Protein 7ZY4 (pdb70)

Organism: Homo sapiens (NCBI:txid9606)

Nearest PDB structures (foldseek):
  7zy4-assembly1_A  TM=1.001E+00  e=1.221E-36  Homo sapiens
  2ond-assembly1_B  TM=9.926E-01  e=6.906E-36  Mus musculus
  2ooe-assembly1_A-2  TM=9.969E-01  e=2.990E-34  Mus musculus
  6uro-assembly1_F  TM=9.882E-01  e=8.095E-34  Homo sapiens
  8tau-assembly1_Y  TM=4.140E-01  e=3.080E-02  Homo sapiens

Solvent-accessible surface area: 30596 Å² total; per-residue (Å²): 164,75,65,122,83,20,94,99,50,50,153,97,7,106,134,23,64,73,38,59,116,187,34,154,68,47,17,55,18,3,132,87,0,26,127,1,4,57,68,0,8,148,81,5,2,88,20,8,13,3,13,17,24,0,0,46,20,5,58,98,1,12,129,92,13,40,119,171,51,49,100,128,45,8,139,87,9,20,57,77,0,9,77,8,3,48,85,0,3,45,74,120,15,116,104,7,24,0,0,10,0,4,11,1,4,10,0,13,56,48,136,78,48,145,81,0,51,58,2,2,52,87,0,15,77,36,150,100,24,56,0,0,4,0,8,2,4,5,1,34,0,0,40,36,29,76,28,61,141,23,2,51,92,13,2,47,77,0,29,114,26,135,74,12,102,12,1,0,10,2,13,5,0,40,25,9,24,38,35,40,91,48,102,70,11,0,86,44,0,0,27,16,0,25,165,124,30,13,59,54,31,93,0,0,24,19,2,2,48,14,18,32,54,24,20,83,39,111,73,2,76,82,2,1,56,88,9,30,91,70,67,76,17,29,94,127,107,6,25,104,0,16,49,86,2,25,54,24,2,19,63,36,15,68,10,56,29,3,43,141,7,30,131,83,19,46,87,44,15,118,153,124,34,109,40,67,68,2,7,33,6,0,72,37,6,66,46,76,85,11,69,5,15,62,67,77,42,23,155,71,11,15,32,149,159,151,156,70,64,120,63,23,65,122,51,43,112,78,6,83,129,4,76,67,24,44,106,201,31,167,64,41,19,70,19,2,135,94,0,24,128,0,5,56,60,0,12,134,73,2,4,95,19,6,13,0,6,18,27,0,0,48,20,4,26,95,1,11,108,96,11,37,144,177,52,46,106,129,42,4,130,84,9,20,44,63,0,7,83,8,3,49,90,0,3,49,58,104,20,115,120,7,21,0,0,3,0,4,3,0,5,10,2,13,57,54,138,96,47,140,90,0,39,54,0,0,51,87,0,16,80,38,150,104,22,60,0,0,5,0,10,2,5,0,2,38,0,0,47,50,28,73,25,67,160,16,2,53,111,7,3,80,99,0,33,114,26,141,73,15,102,13,4,0,10,2,9,5,0,36,25,10,18,41,40,35,94,46,108,70,10,0,97,65,0,0,20,36,0,23,164,124,24,8,65,55,28,91,0,0,16,13,2,2,50,14,21,32,49,27,18,90,34,109,76,2,79,88,4,2,58,95,5,32,99,75,51,63,7,33,86,126,107,3,22,101,0,16,49,90,3,21,54,26,3,15,66,23,9,69,10,54,18,4,42,126,8,26,127,93,16,50,100,45,15,129,142,122,38,138,36,73,68,3,9,30,4,0,69,30,1,66,49,72,88,11,66,4,15,59,86,86,46,19,178,74,10,13,32,155,144,77,112,139,66,30,130,127,0,69,182,66,47,126,172,3,49,86

Radius of gyration: 30.19 Å; Cα contacts (8 Å, |Δi|>4): 642; chains: 4; bounding box: 100×60×63 Å

InterPro domains:
  IPR003107 HAT (Half-A-TPR) repeat [SM00386] (45-77)
  IPR003107 HAT (Half-A-TPR) repeat [SM00386] (79-110)
  IPR003107 HAT (Half-A-TPR) repeat [SM00386] (117-152)
  IPR003107 HAT (Half-A-TPR) repeat [SM00386] (163-196)
  IPR003107 HAT (Half-A-TPR) repeat [SM00386] (229-261)
  IPR003107 HAT (Half-A-TPR) repeat [SM00386] (271-303)
  IPR003107 HAT (Half-A-TPR) repeat [SM00386] (319-352)
  IPR003107 HAT (Half-A-TPR) repeat [SM00386] (354-387)
  IPR003107 HAT (Half-A-TPR) repeat [SM00386] (424-456)
  IPR003107 HAT (Half-A-TPR) repeat [SM00386] (458-494)
  IPR008847 Suppressor of forked [PF05843] (17-541)
  IPR011990 Tetratricopeptide-like helical domain superfamily [SSF48452] (21-549)
  IPR045243 mRNA 3'-end-processing protein Rna14-like [PTHR19980] (8-717)

GO terms:
  GO:0005634 nucleus (C, TAS)
  GO:0005654 nucleoplasm (C, TAS)
  GO:0005654 nucleoplasm (C, IDA)
  GO:0031440 regulation of mRNA 3'-end processing (P, IDA)
  GO:0005848 mRNA cleavage stimulating factor complex (C, IDA)
  GO:0180010 co-transcriptional mRNA 3'-end processing, cleavage and polyadenylation pathway (P, IDA)
  GO:0003723 RNA binding (F, HDA)
  GO:0005515 protein binding (F, IPI)

Foldseek 3Di:
DVVVLVVVLVVVLVVLLVVPVPDPDLVVSLVSSVVSLVVSCVPVLLPVVSLVVNLVVLQVSLVVCVVVPVNPVSVVSLVVSLVSLVVSCVPNNVQPPVSLLVSLVSVVVVVNVVVNVVSLVSNVPPPPHQCQVSLLSLLVSCPVPPHDVSSVVSLVVQVVDPSHDLVSLLSNLVCCCPPVVDNVVSVVSLVVSCVVPLQPLVSLVSVLVVVVVVVDLVVSVVSLCCSQPPTNHPLVNCVVSLLVVLVSCLVPNDPVVNVVSVVVNCVSVVPVCVQLVVLVVQSNDDDDPDTPDDPVVNVVSVHDD/DVVVVVVVVLVVVLVVLLVPPVPDPPLVVSLVSSVVSLVVVCVPVLLDVVSLLVNLVVLQVSLVVCVVVVNNVSSVVSLVVSLVSLVVSCVPNNVQDPVSLLVSLVSVVVVVNVVVNVVSLVSNVVPPPHQCAVSLLSLLVSCCVRPHDVSSVVSLVVQVPPPSYDLVSLLSNLVCCCPPVVDNVVSVVSLVVSCVVPLQPQVSLVSVLVVVVVVPDLVVSVVSLCCSCPVCSHPLVNCLVSLLVVLVSCLVPNDPVVSVVSVVVNCVSVVPVCVQLSVLVVQSNDDDDPDTPDDPVVNVVSVHDD/DVVVVVVVD/DVVVVVPD

Sequence (628 aa):
QEAQQVDMWKKYIQWEKSNPLRTEDQTLITKRVMFAYEQCLLVLGHHPDIWYEAAQYLEQSSKLLAEKGDMNNAKLFSDEAANIYERAISTLLKKNMLLYFAYADYEESRMKYEKVHSIYNRLLAIEDIDPTLVYIQYMKFARRAEGIKSGRMIFKKAREDTRTRHHVYVTAALMEYYCSKDKSVAFKIFELGLKKYGDIPEYVLAYIDYLSHLNEDNNTRVLFERVLTSGSLPPEKSGEIWARFLAFESNIGDLASILKVEKRRFTAFKEEYEGKETALLVDRYKFMDLYPCSASELKALGYKDPQEAQQVDMWKKYIQWEKSNPLRTEDQTLITKRVMFAYEQCLLVLGHHPDIWYEAAQYLEQSSKLLAEKGDMNNAKLFSDEAANIYERAISTLLKKNMLLYFAYADYEESRMKYEKVHSIYNRLLAIEDIDPTLVYIQYMKFARRAEGIKSGRMIFKKAREDTRTRHHVYVTAALMEYYCSKDKSVAFKIFELGLKKYGDIPEYVLAYIDYLSHLNEDNNTRVLFERVLTSGSLPPEKSGEIWARFLAFESNIGDLASILKVEKRRFTAFKEEYEGKETALLVDRYKFMDLYPCSASELKALGYKDGDEEEEWLYEEEEWLYG

Secondary structure (DSSP, 8-state):
-HHHHHHHHHHHHHHHHT-TT--S-HHHHHHHHHHHHHHHHHHHTT-HHHHHHHHHHHHHHHHHHHHTT-HHHHHHHHHHHHHHHHHHHHTT-TT-HHHHHHHHHHHHHTT-HHHHHHHHHHHHT-SSS--HHHHHHHHHHHHHHH-HHHHHHHHHHHHT-TT--THHHHHHHHHHHHTS--HHHHHHHHHHHHHHHTT-HHHHHHHHHHHHHHT-HHHHHHHHHHHHHSSS--GGG-HHHHHHHHHHHHHHS-HHHHHHHHHHHHHHTTTTTTT-HHHHHHHHH-BTTB-SS-HHHHHHHT---/-HHHHHHHHHHHHHHHHHT-TT--S-HHHHHHHHHHHHHHHHHHHTT-HHHHHHHHHHHHHHHHHHHHTT-HHHHHHHHHHHHHHHHHHHHTT-TT-HHHHHHHHHHHHHTT-HHHHHHHHHHHHHSSSS--HHHHHHHHHHHHHHH-HHHHHHHHHHHHH-TT--THHHHHHHHHHHHHS--HHHHHHHHHHHHHHHTT-HHHHHHHHHHHHHHT-HHHHHHHHHHHHHHSSS-GGG-HHHHHHHHHHHHHHS-HHHHHHHHHHHHHHTTTTTTT-HHHHHHHHH-BTTB-SS-HHHHHHHT---/-HHHHHHH-/-HHHHHH-

B-factor: mean 77.59, std 20.93, range [42.76, 201.59]

Structure (mmCIF, N/CA/C/O backbone):
data_7ZY4
#
_entry.id   7ZY4
#
_cell.length_a   157.612
_cell.length_b   157.612
_cell.length_c   161.005
_cell.angle_alpha   90.000
_cell.angle_beta   90.000
_cell.angle_gamma   120.000
#
_symmetry.space_group_name_H-M   'P 61 2 2'
#
loop_
_entity.id
_entity.type
_entity.pdbx_description
1 polymer 'Cleavage stimulation factor subunit 3'
2 polymer hFip1
3 non-polymer GLYCEROL
4 water water
#
loop_
_atom_site.group_PDB
_atom_site.id
_atom_site.type_symbol
_atom_site.label_atom_id
_atom_site.label_alt_id
_atom_site.label_comp_id
_atom_site.label_asym_id
_atom_site.label_entity_id
_atom_site.label_seq_id
_atom_site.pdbx_PDB_ins_code
_atom_site.Cartn_x
_atom_site.Cartn_y
_atom_site.Cartn_z
_atom_site.occupancy
_atom_site.B_iso_or_equiv
_atom_site.auth_seq_id
_atom_site.auth_comp_id
_atom_site.auth_asym_id
_atom_site.auth_atom_id
_atom_site.pdbx_PDB_model_num
ATOM 1 N N . GLN A 1 7 ? 22.58006 78.79038 2.97838 1.000 116.27209 244 GLN A N 1
ATOM 2 C CA . GLN A 1 7 ? 22.21210 78.25428 4.29109 1.000 116.74950 244 GLN A CA 1
ATOM 3 C C . GLN A 1 7 ? 23.04306 77.01901 4.71938 1.000 106.58845 244 GLN A C 1
ATOM 4 O O . GLN A 1 7 ? 24.16666 76.81785 4.26262 1.000 101.95000 244 GLN A O 1
ATOM 18 N N . GLU A 1 8 ? 22.49495 76.21415 5.63377 1.000 106.99823 245 GLU A N 1
ATOM 19 C CA . GLU A 1 8 ? 23.22153 75.03999 6.11663 1.000 108.95521 245 GLU A CA 1
ATOM 20 C C . GLU A 1 8 ? 23.39502 73.97294 5.03204 1.000 104.54274 245 GLU A C 1
ATOM 21 O O . GLU A 1 8 ? 24.42003 73.28090 4.98680 1.000 99.45335 245 GLU A O 1
ATOM 33 N N . ALA A 1 9 ? 22.40666 73.80562 4.15576 1.000 108.72235 246 ALA A N 1
ATOM 34 C CA . ALA A 1 9 ? 22.54802 72.81298 3.09374 1.000 107.60147 246 ALA A CA 1
ATOM 35 C C . ALA A 1 9 ? 23.67310 73.19285 2.13336 1.000 100.23312 246 ALA A C 1
ATOM 36 O O . ALA A 1 9 ? 24.40218 72.32292 1.63885 1.000 97.98143 246 ALA A O 1
ATOM 43 N N . GLN A 1 10 ? 23.84101 74.48791 1.86637 1.000 100.78423 247 GLN A N 1
ATOM 44 C CA . GLN A 1 10 ? 24.94743 74.92700 1.02092 1.000 97.33973 247 GLN A CA 1
ATOM 45 C C . GLN A 1 10 ? 26.30025 74.62293 1.66314 1.000 98.79756 247 GLN A C 1
ATOM 46 O O . GLN A 1 10 ? 27.24039 74.17618 0.98562 1.000 92.06734 247 GLN A O 1
ATOM 60 N N . GLN A 1 11 ? 26.41372 74.85321 2.97466 1.000 101.16243 248 GLN A N 1
ATOM 61 C CA . GLN A 1 11 ? 27.65664 74.56851 3.68249 1.000 92.50489 248 GLN A CA 1
ATOM 62 C C . GLN A 1 11 ? 27.97442 73.07741 3.65702 1.000 94.17315 248 GLN A C 1
ATOM 63 O O . GLN A 1 11 ? 29.12418 72.67610 3.41011 1.000 84.50691 248 GLN A O 1
ATOM 77 N N . VAL A 1 12 ? 26.95260 72.23988 3.85780 1.000 90.21808 249 VAL A N 1
ATOM 78 C CA . VAL A 1 12 ? 27.16110 70.80132 3.78973 1.000 87.65655 249 VAL A CA 1
ATOM 79 C C . VAL A 1 12 ? 27.64966 70.39785 2.40917 1.000 87.87143 249 VAL A C 1
ATOM 80 O O . VAL A 1 12 ? 28.58112 69.59824 2.27351 1.000 84.44165 249 VAL A O 1
ATOM 93 N N . ASP A 1 13 ? 27.05444 70.95770 1.36113 1.000 93.32749 250 ASP A N 1
ATOM 94 C CA . ASP A 1 13 ? 27.46293 70.55905 0.01560 1.000 96.08449 250 ASP A CA 1
ATOM 95 C C . ASP A 1 13 ? 28.89676 71.00194 -0.27990 1.000 89.20317 250 ASP A C 1
ATOM 96 O O . ASP A 1 13 ? 29.67918 70.24236 -0.87301 1.000 84.29280 250 ASP A O 1
ATOM 105 N N . MET A 1 14 ? 29.25743 72.21933 0.14524 1.000 81.69689 251 MET A N 1
ATOM 106 C CA . MET A 1 14 ? 30.62095 72.71496 -0.01612 1.000 81.93029 251 MET A C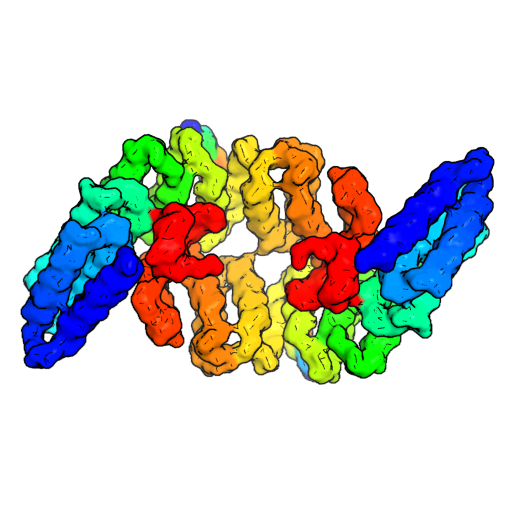A 1
ATOM 107 C C . MET A 1 14 ? 31.62883 71.80116 0.64981 1.000 84.27598 251 MET A C 1
ATOM 108 O O . MET A 1 14 ? 32.69633 71.48788 0.09571 1.000 82.91022 251 MET A O 1
ATOM 122 N N . TRP A 1 15 ? 31.32551 71.42342 1.87915 1.000 82.69424 252 TRP A N 1
ATOM 123 C CA . TRP A 1 15 ? 32.22126 70.56606 2.61941 1.000 76.22174 252 TRP A CA 1
ATOM 124 C C . TRP A 1 15 ? 32.32250 69.19507 1.97065 1.000 69.03286 252 TRP A C 1
ATOM 125 O O . TRP A 1 15 ? 33.41191 68.63104 1.85179 1.000 68.41810 252 TRP A O 1
ATOM 146 N N . LYS A 1 16 ? 31.21434 68.63621 1.53083 1.000 71.69149 253 LYS A N 1
ATOM 147 C CA . LYS A 1 16 ? 31.32420 67.30574 0.94771 1.000 74.53418 253 LYS A CA 1
ATOM 148 C C . LYS A 1 16 ? 32.13169 67.35345 -0.35022 1.000 79.77666 253 LYS A C 1
ATOM 149 O O . LYS A 1 16 ? 32.82115 66.38629 -0.69663 1.000 78.07113 253 LYS A O 1
ATOM 168 N N . LYS A 1 17 ? 31.98180 68.42902 -1.13346 1.000 76.88707 254 LYS A N 1
ATOM 169 C CA . LYS A 1 17 ? 32.77325 68.58209 -2.35330 1.000 70.36227 254 LYS A CA 1
ATOM 170 C C . LYS A 1 17 ? 34.25608 68.77338 -2.04400 1.000 76.75279 254 LYS A C 1
ATOM 171 O O . LYS A 1 17 ? 35.12270 68.25018 -2.75945 1.000 75.54355 254 LYS A O 1
ATOM 190 N N . TYR A 1 18 ? 34.58402 69.53205 -0.99719 1.000 70.45668 255 TYR A N 1
ATOM 191 C CA . TYR A 1 18 ? 35.99043 69.60368 -0.62986 1.000 68.32007 255 TYR A CA 1
ATOM 192 C C . TYR A 1 18 ? 36.51063 68.20220 -0.27063 1.000 74.22523 255 TYR A C 1
ATOM 193 O O . TYR A 1 18 ? 37.60414 67.79228 -0.71167 1.000 71.36735 255 TYR A O 1
ATOM 211 N N . ILE A 1 19 ? 35.70945 67.42723 0.48409 1.000 71.08407 256 ILE A N 1
ATOM 212 C CA . ILE A 1 19 ? 36.16747 66.11013 0.92976 1.000 69.87915 256 ILE A CA 1
ATOM 213 C C . ILE A 1 19 ? 36.32787 65.16063 -0.25196 1.000 75.68680 256 ILE A C 1
ATOM 214 O O . ILE A 1 19 ? 37.30279 64.38933 -0.32761 1.000 78.18154 256 ILE A O 1
ATOM 230 N N . GLN A 1 20 ? 35.39880 65.22846 -1.20769 1.000 70.21343 257 GLN A N 1
ATOM 231 C CA . GLN A 1 20 ? 35.50032 64.41517 -2.40806 1.000 77.26670 257 GLN A CA 1
ATOM 232 C C . GLN A 1 20 ? 36.74906 64.75991 -3.21200 1.000 79.46259 257 GLN A C 1
ATOM 233 O O . GLN A 1 20 ? 37.49921 63.86385 -3.63133 1.000 77.26232 257 GLN A O 1
ATOM 247 N N . TRP A 1 21 ? 37.02605 66.05588 -3.37911 1.000 71.16963 258 TRP A N 1
ATOM 248 C CA . TRP A 1 21 ? 38.25487 66.47271 -4.04785 1.000 75.36295 258 TRP A CA 1
ATOM 249 C C . TRP A 1 21 ? 39.47217 65.82835 -3.38112 1.000 82.15493 258 TRP A C 1
ATOM 250 O O . TRP A 1 21 ? 40.30029 65.19408 -4.04764 1.000 80.16877 258 TRP A O 1
ATOM 271 N N . GLU A 1 22 ? 39.56981 65.92358 -2.04925 1.000 77.72806 259 GLU A N 1
ATOM 272 C CA . GLU A 1 22 ? 40.73838 65.33654 -1.39295 1.000 79.97250 259 GLU A CA 1
ATOM 273 C C . GLU A 1 22 ? 40.80953 63.83719 -1.66106 1.000 82.13862 259 GLU A C 1
ATOM 274 O O . GLU A 1 22 ? 41.89638 63.28134 -1.87870 1.000 75.08918 259 GLU A O 1
ATOM 286 N N . LYS A 1 23 ? 39.65055 63.16896 -1.66406 1.000 75.06298 260 LYS A N 1
ATOM 287 C CA . LYS A 1 23 ? 39.61827 61.73366 -1.91929 1.000 75.40711 260 LYS A CA 1
ATOM 288 C C . LYS A 1 23 ? 40.07339 61.40591 -3.33868 1.000 85.93498 260 LYS A C 1
ATOM 289 O O . LYS A 1 23 ? 40.59384 60.31266 -3.58103 1.000 77.95168 260 LYS A O 1
ATOM 308 N N . SER A 1 24 ? 39.96921 62.35303 -4.26166 1.000 83.95731 261 SER A N 1
ATOM 309 C CA . SER A 1 24 ? 40.43847 62.09402 -5.61060 1.000 85.33658 261 SER A CA 1
ATOM 310 C C . SER A 1 24 ? 41.96113 62.09721 -5.74864 1.000 93.08041 261 SER A C 1
ATOM 311 O O . SER A 1 24 ? 42.45346 61.98929 -6.87432 1.000 96.83946 261 SER A O 1
ATOM 319 N N . ASN A 1 25 ? 42.71939 62.24865 -4.66902 1.000 92.05381 262 ASN A N 1
ATOM 320 C CA . ASN A 1 25 ? 44.18066 62.23777 -4.73049 1.000 94.39912 262 ASN A CA 1
ATOM 321 C C . ASN A 1 25 ? 44.63452 63.21021 -5.81661 1.000 105.93875 262 ASN A C 1
ATOM 322 O O . ASN A 1 25 ? 45.20716 62.79236 -6.83978 1.000 103.34954 262 ASN A O 1
ATOM 333 N N . PRO A 1 26 ? 44.39285 64.50515 -5.64605 1.000 107.00302 263 PRO A N 1
ATOM 334 C CA . PRO A 1 26 ? 44.86713 65.46865 -6.65672 1.000 115.05663 263 PRO A CA 1
ATOM 335 C C . PRO A 1 26 ? 46.38288 65.48612 -6.84165 1.000 108.99318 263 PRO A C 1
ATOM 336 O O . PRO A 1 26 ? 46.86965 65.79125 -7.93549 1.000 114.65695 263 PRO A O 1
ATOM 347 N N . LEU A 1 27 ? 47.14271 65.15764 -5.81187 1.000 111.17627 264 LEU A N 1
ATOM 348 C CA . LEU A 1 27 ? 48.59781 65.15218 -5.87410 1.000 109.73003 264 LEU A CA 1
ATOM 349 C C . LEU A 1 27 ? 49.16062 63.85592 -6.45046 1.000 111.22105 264 LEU A C 1
ATOM 350 O O . LEU A 1 27 ? 50.37859 63.74486 -6.60070 1.000 114.19793 264 LEU A O 1
ATOM 366 N N . ARG A 1 28 ? 48.32271 62.84606 -6.68902 1.000 114.88917 265 ARG A N 1
ATOM 367 C CA . ARG A 1 28 ? 48.77622 61.55408 -7.20342 1.000 119.89465 265 ARG A CA 1
ATOM 368 C C . ARG A 1 28 ? 49.80326 60.89463 -6.27323 1.000 116.11019 265 ARG A C 1
ATOM 369 O O . ARG A 1 28 ? 50.77473 60.27557 -6.70396 1.000 121.65856 265 ARG A O 1
ATOM 390 N N . THR A 1 29 ? 49.55760 60.96851 -4.97246 1.000 115.96798 266 THR A N 1
ATOM 391 C CA . THR A 1 29 ? 50.43524 60.24641 -4.07025 1.000 116.32861 266 THR A CA 1
ATOM 392 C C . THR A 1 29 ? 50.14909 58.76236 -4.16785 1.000 112.91630 266 THR A C 1
ATOM 393 O O . THR A 1 29 ? 49.05122 58.32350 -4.49589 1.000 111.25679 266 THR A O 1
ATOM 404 N N . GLU A 1 30 ? 51.17288 57.98726 -3.92830 1.000 114.44689 267 GLU A N 1
ATOM 405 C CA . GLU A 1 30 ? 51.03280 56.55381 -4.03611 1.000 115.59197 267 GLU A CA 1
ATOM 406 C C . GLU A 1 30 ? 50.84748 55.92414 -2.67252 1.000 106.60083 267 GLU A C 1
ATOM 407 O O . GLU A 1 30 ? 50.59306 54.71764 -2.58141 1.000 103.67364 267 GLU A O 1
ATOM 419 N N . ASP A 1 31 ? 51.14686 56.69578 -1.63202 1.000 104.12324 268 ASP A N 1
ATOM 420 C CA . ASP A 1 31 ? 50.94792 56.32731 -0.23146 1.000 104.33133 268 ASP A CA 1
ATOM 421 C C . ASP A 1 31 ? 49.46697 56.49089 0.14428 1.000 96.72384 268 ASP A C 1
ATOM 422 O O . ASP A 1 31 ? 48.97585 57.61753 0.28036 1.000 91.77519 268 ASP A O 1
ATOM 431 N N . GLN A 1 32 ? 48.74032 55.37281 0.26215 1.000 95.17121 269 GLN A N 1
ATOM 432 C CA . GLN A 1 32 ? 47.34499 55.42528 0.69511 1.000 97.61664 269 GLN A CA 1
ATOM 433 C C . GLN A 1 32 ? 47.21837 55.99611 2.10787 1.000 92.14331 269 GLN A C 1
ATOM 434 O O . GLN A 1 32 ? 46.23562 56.67835 2.41251 1.000 87.18089 269 GLN A O 1
ATOM 448 N N . THR A 1 33 ? 48.19765 55.75237 2.98215 1.000 91.63917 270 THR A N 1
ATOM 449 C CA . THR A 1 33 ? 48.10439 56.32437 4.32161 1.000 91.38894 270 THR A CA 1
ATOM 450 C C . THR A 1 33 ? 48.09123 57.84662 4.25565 1.000 86.63582 270 THR A C 1
ATOM 451 O O . THR A 1 33 ? 47.38388 58.49816 5.02453 1.000 84.51027 270 THR A O 1
ATOM 462 N N . LEU A 1 34 ? 48.82982 58.43768 3.31888 1.000 89.10943 271 LEU A N 1
ATOM 463 C CA . LEU A 1 34 ? 48.84927 59.89762 3.23381 1.000 92.82190 271 LEU A CA 1
ATOM 464 C C . LEU A 1 34 ? 47.53819 60.43631 2.66712 1.000 83.27537 271 LEU A C 1
ATOM 465 O O . LEU A 1 34 ? 47.01009 61.45271 3.13997 1.000 77.80140 271 LEU A O 1
ATOM 481 N N . ILE A 1 35 ? 47.02031 59.79866 1.61863 1.000 83.01231 272 ILE A N 1
ATOM 482 C CA . ILE A 1 35 ? 45.71924 60.20387 1.10944 1.000 78.90454 272 ILE A CA 1
ATOM 483 C C . ILE A 1 35 ? 44.66966 60.09446 2.20828 1.000 79.87023 272 ILE A C 1
ATOM 484 O O . ILE A 1 35 ? 43.78930 60.95060 2.34178 1.000 78.80167 272 ILE A O 1
ATOM 500 N N . THR A 1 36 ? 44.73406 59.03410 3.00197 1.000 80.38635 273 THR A N 1
ATOM 501 C CA . THR A 1 36 ? 43.75560 58.87065 4.06203 1.000 79.89390 273 THR A CA 1
ATOM 502 C C . THR A 1 36 ? 43.92831 59.93488 5.14127 1.000 73.03634 273 THR A C 1
ATOM 503 O O . THR A 1 36 ? 42.94084 60.49048 5.62184 1.000 70.77562 273 THR A O 1
ATOM 514 N N . LYS A 1 37 ? 45.16232 60.26444 5.50936 1.000 73.10134 274 LYS A N 1
ATOM 515 C CA . LYS A 1 37 ? 45.37174 61.32473 6.49186 1.000 75.85106 274 LYS A CA 1
ATOM 516 C C . LYS A 1 37 ? 44.78027 62.64526 6.01217 1.000 71.96953 274 LYS A C 1
ATOM 517 O O . LYS A 1 37 ? 44.17055 63.38354 6.79440 1.000 72.86039 274 LYS A O 1
ATOM 536 N N . ARG A 1 38 ? 44.98858 62.98099 4.73808 1.000 66.92926 275 ARG A N 1
ATOM 537 C CA . ARG A 1 38 ? 44.45808 64.23357 4.20789 1.000 68.30118 275 ARG A CA 1
ATOM 538 C C . ARG A 1 38 ? 42.93157 64.21019 4.17253 1.000 66.86556 275 ARG A C 1
ATOM 539 O O . ARG A 1 38 ? 42.26030 65.21736 4.46316 1.000 69.74982 275 ARG A O 1
ATOM 560 N N . VAL A 1 39 ? 42.35820 63.08728 3.73520 1.000 62.31343 276 VAL A N 1
ATOM 561 C CA . VAL A 1 39 ? 40.90016 63.00786 3.65821 1.000 63.90127 276 VAL A CA 1
ATOM 562 C C . VAL A 1 39 ? 40.28803 63.14047 5.04191 1.000 66.74367 276 VAL A C 1
ATOM 563 O O . VAL A 1 39 ? 39.30586 63.87276 5.23484 1.000 67.68465 276 VAL A O 1
ATOM 576 N N . MET A 1 40 ? 40.84066 62.39560 6.02072 1.000 62.83528 277 MET A N 1
ATOM 577 C CA . MET A 1 40 ? 40.33043 62.43154 7.38726 1.000 64.37712 277 MET A CA 1
ATOM 578 C C . MET A 1 40 ? 40.50661 63.81283 7.99385 1.000 64.51500 277 MET A C 1
ATOM 579 O O . MET A 1 40 ? 39.67327 64.25156 8.79659 1.000 61.86229 277 MET A O 1
ATOM 593 N N . PHE A 1 41 ? 41.58288 64.51459 7.63370 1.000 64.57601 278 PHE A N 1
ATOM 594 C CA . PHE A 1 41 ? 41.73697 65.87920 8.11874 1.000 64.65437 278 PHE A CA 1
ATOM 595 C C . PHE A 1 41 ? 40.57876 66.74051 7.65578 1.000 65.98606 278 PHE A C 1
ATOM 596 O O . PHE A 1 41 ? 39.96197 67.46695 8.45820 1.000 63.16029 278 PHE A O 1
ATOM 613 N N . ALA A 1 42 ? 40.25596 66.65887 6.35838 1.000 59.56027 279 ALA A N 1
ATOM 614 C CA . ALA A 1 42 ? 39.11453 67.42551 5.86692 1.000 63.45314 279 ALA A CA 1
ATOM 615 C C . ALA A 1 42 ? 37.83502 67.04145 6.60351 1.000 61.70867 279 ALA A C 1
ATOM 616 O O . ALA A 1 42 ? 37.02500 67.91156 6.95391 1.000 63.57306 279 ALA A O 1
ATOM 623 N N . TYR A 1 43 ? 37.64389 65.74003 6.85030 1.000 59.11011 280 TYR A N 1
ATOM 624 C CA . TYR A 1 43 ? 36.46807 65.28607 7.59353 1.000 61.35439 280 TYR A CA 1
ATOM 625 C C . TYR A 1 43 ? 36.41751 65.89656 8.98951 1.000 63.56984 280 TYR A C 1
ATOM 626 O O . TYR A 1 43 ? 35.34609 66.29935 9.46046 1.000 64.17757 280 TYR A O 1
ATOM 644 N N . GLU A 1 44 ? 37.56577 65.95484 9.66751 1.000 61.21148 281 GLU A N 1
ATOM 645 C CA . GLU A 1 44 ? 37.63263 66.52869 11.00662 1.000 59.44782 281 GLU A CA 1
ATOM 646 C C . GLU A 1 44 ? 37.23495 67.99675 10.99830 1.000 65.05860 281 GLU A C 1
ATOM 647 O O . GLU A 1 44 ? 36.47823 68.45939 11.87023 1.000 62.73800 281 GLU A O 1
ATOM 659 N N . GLN A 1 45 ? 37.80623 68.76758 10.07077 1.000 64.67943 282 GLN A N 1
ATOM 660 C CA . GLN A 1 45 ? 37.42791 70.17374 10.00738 1.000 59.61720 282 GLN A CA 1
ATOM 661 C C . GLN A 1 45 ? 35.93747 70.29359 9.79580 1.000 60.65442 282 GLN A C 1
ATOM 662 O O . GLN A 1 45 ? 35.25924 71.09749 10.43936 1.000 66.12867 282 GLN A O 1
ATOM 676 N N . CYS A 1 46 ? 35.39686 69.47532 8.91849 1.000 61.28532 283 CYS A N 1
ATOM 677 C CA . CYS A 1 46 ? 33.97446 69.57173 8.67657 1.000 61.36281 283 CYS A CA 1
ATOM 678 C C . CYS A 1 46 ? 33.17113 69.25512 9.93453 1.000 66.64816 283 CYS A C 1
ATOM 679 O O . CYS A 1 46 ? 32.28088 70.02401 10.32329 1.000 67.35889 283 CYS A O 1
ATOM 687 N N . LEU A 1 47 ? 33.49190 68.13207 10.59752 1.000 65.08391 284 LEU A N 1
ATOM 688 C CA . LEU A 1 47 ? 32.71429 67.65866 11.74790 1.000 63.77801 284 LEU A CA 1
ATOM 689 C C . LEU A 1 47 ? 32.78497 68.63059 12.91139 1.000 64.53006 284 LEU A C 1
ATOM 690 O O . LEU A 1 47 ? 31.83666 68.73194 13.69339 1.000 64.94897 284 LEU A O 1
ATOM 706 N N . LEU A 1 48 ? 33.86838 69.39803 13.00219 1.000 63.98432 285 LEU A N 1
ATOM 707 C CA . LEU A 1 48 ? 33.94296 70.45378 14.01041 1.000 70.32439 285 LEU A CA 1
ATOM 708 C C . LEU A 1 48 ? 32.68739 71.33239 14.01785 1.000 71.08567 285 LEU A C 1
ATOM 709 O O . LEU A 1 48 ? 32.21254 71.72330 15.08423 1.000 72.24769 285 LEU A O 1
ATOM 725 N N . VAL A 1 49 ? 32.12542 71.63655 12.84587 1.000 66.31836 286 VAL A N 1
ATOM 726 C CA . VAL A 1 49 ? 30.99466 72.55116 12.75380 1.000 61.93286 286 VAL A CA 1
ATOM 727 C C . VAL A 1 49 ? 29.71162 71.89004 12.24213 1.000 68.90952 286 VAL A C 1
ATOM 728 O O . VAL A 1 49 ? 28.63569 72.49692 12.36335 1.000 68.89368 286 VAL A O 1
ATOM 741 N N . LEU A 1 50 ? 29.76306 70.69949 11.63692 1.000 70.10149 287 LEU A N 1
ATOM 742 C CA . LEU A 1 50 ? 28.56403 70.01462 11.16317 1.000 64.76974 287 LEU A CA 1
ATOM 743 C C . LEU A 1 50 ? 28.41887 68.63813 11.81440 1.000 67.40676 287 LEU A C 1
ATOM 744 O O . LEU A 1 50 ? 27.86121 67.69048 11.22671 1.000 65.58684 287 LEU A O 1
ATOM 760 N N . GLY A 1 51 ? 28.94130 68.52100 13.03429 1.000 63.12708 288 GLY A N 1
ATOM 761 C CA . GLY A 1 51 ? 28.87298 67.30654 13.82197 1.000 63.13922 288 GLY A CA 1
ATOM 762 C C . GLY A 1 51 ? 27.47835 66.85245 14.16656 1.000 62.22393 288 GLY A C 1
ATOM 763 O O . GLY A 1 51 ? 27.32431 65.72286 14.63360 1.000 57.52729 288 GLY A O 1
ATOM 767 N N . HIS A 1 52 ? 26.46519 67.69005 13.97270 1.000 71.96027 289 HIS A N 1
ATOM 768 C CA . HIS A 1 52 ? 25.08337 67.26127 14.16583 1.000 66.17909 289 HIS A CA 1
ATOM 769 C C . HIS A 1 52 ? 24.49698 66.56461 12.94202 1.000 62.25206 289 HIS A C 1
ATOM 770 O O . HIS A 1 52 ? 23.31262 66.23138 12.96872 1.000 67.92299 289 HIS A O 1
ATOM 784 N N . HIS A 1 53 ? 25.28057 66.33274 11.86799 1.000 62.48111 290 HIS A N 1
ATOM 785 C CA . HIS A 1 53 ? 24.76897 65.61819 10.69642 1.000 65.69325 290 HIS A CA 1
ATOM 786 C C . HIS A 1 53 ? 25.23841 64.17232 10.74177 1.000 64.71261 290 HIS A C 1
ATOM 787 O O . HIS A 1 53 ? 26.42929 63.91129 10.51263 1.000 62.54910 290 HIS A O 1
ATOM 801 N N . PRO A 1 54 ? 24.35141 63.19955 10.91697 1.000 63.86354 291 PRO A N 1
ATOM 802 C CA . PRO A 1 54 ? 24.82618 61.81026 11.08300 1.000 59.43602 291 PRO A CA 1
ATOM 803 C C . PRO A 1 54 ? 25.49225 61.22963 9.84486 1.000 63.77141 291 PRO A C 1
ATOM 804 O O . PRO A 1 54 ? 26.32065 60.30537 9.95961 1.000 57.48640 291 PRO A O 1
ATOM 815 N N . ASP A 1 55 ? 25.10657 61.71649 8.65677 1.000 63.27575 292 ASP A N 1
ATOM 816 C CA . ASP A 1 55 ? 25.66900 61.19505 7.41533 1.000 61.65036 292 ASP A CA 1
ATOM 817 C C . ASP A 1 55 ? 27.16858 61.45185 7.32561 1.000 59.62577 292 ASP A C 1
ATOM 818 O O . ASP A 1 55 ? 27.89949 60.65274 6.73596 1.000 61.13923 292 ASP A O 1
ATOM 827 N N . ILE A 1 56 ? 27.63922 62.56478 7.88156 1.000 57.45629 293 ILE A N 1
ATOM 828 C CA . ILE A 1 56 ? 29.05482 62.88363 7.79430 1.000 60.43257 293 ILE A CA 1
ATOM 829 C C . ILE A 1 56 ? 29.86707 61.93906 8.66608 1.000 58.99595 293 ILE A C 1
ATOM 830 O O . ILE A 1 56 ? 30.93198 61.45316 8.26793 1.000 50.78407 293 ILE A O 1
ATOM 846 N N . TRP A 1 57 ? 29.40874 61.69725 9.88705 1.000 54.51611 294 TRP A N 1
ATOM 847 C CA . TRP A 1 57 ? 30.08021 60.70075 10.69408 1.000 57.37338 294 TRP A CA 1
ATOM 848 C C . TRP A 1 57 ? 30.13702 59.37684 9.94418 1.000 55.04051 294 TRP A C 1
ATOM 849 O O . TRP A 1 57 ? 31.20722 58.76227 9.80467 1.000 53.25505 294 TRP A O 1
ATOM 870 N N . TYR A 1 58 ? 28.99389 58.95295 9.40407 1.000 58.56290 295 TYR A N 1
ATOM 871 C CA . TYR A 1 58 ? 28.92591 57.64863 8.76138 1.000 59.61097 295 TYR A CA 1
ATOM 872 C C . TYR A 1 58 ? 29.81918 57.57281 7.53886 1.000 59.40334 295 TYR A C 1
ATOM 873 O O . TYR A 1 58 ? 30.50398 56.56586 7.29955 1.000 57.29863 295 TYR A O 1
ATOM 891 N N . GLU A 1 59 ? 29.76239 58.58933 6.69957 1.000 56.53924 296 GLU A N 1
ATOM 892 C CA . GLU A 1 59 ? 30.60138 58.52421 5.52851 1.000 61.03961 296 GLU A CA 1
ATOM 893 C C . GLU A 1 59 ? 32.07410 58.54320 5.93414 1.000 62.89729 296 GLU A C 1
ATOM 894 O O . GLU A 1 59 ? 32.84660 57.76936 5.37801 1.000 62.53660 296 GLU A O 1
ATOM 906 N N . ALA A 1 60 ? 32.45774 59.30043 6.98459 1.000 61.91947 297 ALA A N 1
ATOM 907 C CA . ALA A 1 60 ? 33.86160 59.33545 7.39758 1.000 59.08784 297 ALA A CA 1
ATOM 908 C C . ALA A 1 60 ? 34.31056 57.97542 7.92394 1.000 57.38075 297 ALA A C 1
ATOM 909 O O . ALA A 1 60 ? 35.41808 57.50741 7.61021 1.000 54.46189 297 ALA A O 1
ATOM 916 N N . ALA A 1 61 ? 33.46802 57.33564 8.75104 1.000 59.93814 298 ALA A N 1
ATOM 917 C CA . ALA A 1 61 ? 33.79521 55.99634 9.24135 1.000 60.00040 298 ALA A CA 1
ATOM 918 C C . ALA A 1 61 ? 33.91158 55.01673 8.09376 1.000 63.02819 298 ALA A C 1
ATOM 919 O O . ALA A 1 61 ? 34.80655 54.15294 8.09663 1.000 62.24165 298 ALA A O 1
ATOM 926 N N . GLN A 1 62 ? 32.98798 55.11798 7.11531 1.000 61.05696 299 GLN A N 1
ATOM 927 C CA . GLN A 1 62 ? 33.01814 54.21829 5.96445 1.000 59.64266 299 GLN A CA 1
ATOM 928 C C . GLN A 1 62 ? 34.28635 54.41306 5.15357 1.000 58.55805 299 GLN A C 1
ATOM 929 O O . GLN A 1 62 ? 34.91152 53.43987 4.71338 1.000 60.44918 299 GLN A O 1
ATOM 943 N N . TYR A 1 63 ? 34.70217 55.66183 4.97430 1.000 58.76048 300 TYR A N 1
ATOM 944 C CA . TYR A 1 63 ? 35.92633 55.91773 4.22718 1.000 57.50918 300 TYR A CA 1
ATOM 945 C C . TYR A 1 63 ? 37.12474 55.30227 4.93248 1.000 65.42535 300 TYR A C 1
ATOM 946 O O . TYR A 1 63 ? 37.94263 54.62415 4.29737 1.000 68.37369 300 TYR A O 1
ATOM 964 N N . LEU A 1 64 ? 37.21804 55.48863 6.25399 1.000 63.54985 301 LEU A N 1
ATOM 965 C CA . LEU A 1 64 ? 38.30642 54.87771 7.00536 1.000 64.10215 301 LEU A CA 1
ATOM 966 C C . LEU A 1 64 ? 38.28189 53.35488 6.88990 1.000 57.93494 301 LEU A C 1
ATOM 967 O O . LEU A 1 64 ? 39.32812 52.70399 6.77162 1.000 63.43853 301 LEU A O 1
ATOM 983 N N . GLU A 1 65 ? 37.10724 52.75725 6.93650 1.000 61.92956 302 GLU A N 1
ATOM 984 C CA . GLU A 1 65 ? 37.08520 51.31316 6.77746 1.000 65.89735 302 GLU A CA 1
ATOM 985 C C . GLU A 1 65 ? 37.57250 50.89864 5.39456 1.000 62.12196 302 GLU A C 1
ATOM 986 O O . GLU A 1 65 ? 38.36668 49.95067 5.26996 1.000 61.70680 302 GLU A O 1
ATOM 998 N N . GLN A 1 66 ? 37.09211 51.58872 4.34756 1.000 62.89073 303 GLN A N 1
ATOM 999 C CA . GLN A 1 66 ? 37.51254 51.28611 2.98172 1.000 57.12639 303 GLN A CA 1
ATOM 1000 C C . GLN A 1 66 ? 39.02014 51.37084 2.84740 1.000 66.02352 303 GLN A C 1
ATOM 1001 O O . GLN A 1 66 ? 39.64650 50.49657 2.23059 1.000 72.62249 303 GLN A O 1
ATOM 1015 N N . SER A 1 67 ? 39.61687 52.41891 3.43535 1.000 65.77210 304 SER A N 1
ATOM 1016 C CA . SER A 1 67 ? 41.06603 52.57953 3.41181 1.000 67.35394 304 SER A CA 1
ATOM 1017 C C . SER A 1 67 ? 41.74864 51.43362 4.11414 1.000 67.70241 304 SER A C 1
ATOM 1018 O O . SER A 1 67 ? 42.79230 50.94871 3.66324 1.000 72.74078 304 SER A O 1
ATOM 1026 N N . SER A 1 68 ? 41.19943 51.02689 5.24976 1.000 64.47307 305 SER A N 1
ATOM 1027 C CA . SER A 1 68 ? 41.74305 49.89534 5.98908 1.000 69.16050 305 SER A CA 1
ATOM 1028 C C . SER A 1 68 ? 41.76097 48.63462 5.13812 1.000 75.82888 305 SER A C 1
ATOM 1029 O O . SER A 1 68 ? 42.73170 47.86149 5.17266 1.000 76.88127 305 SER A O 1
ATOM 1037 N N . LYS A 1 69 ? 40.67699 48.39877 4.39171 1.000 69.58277 306 LYS A N 1
ATOM 1038 C CA . LYS A 1 69 ? 40.60860 47.22905 3.52364 1.000 73.09234 306 LYS A CA 1
ATOM 1039 C C . LYS A 1 69 ? 41.64860 47.31766 2.40671 1.000 83.84838 306 LYS A C 1
ATOM 1040 O O . LYS A 1 69 ? 42.34184 46.33763 2.10204 1.000 82.57228 306 LYS A O 1
ATOM 1059 N N . LEU A 1 70 ? 41.76827 48.48608 1.78095 1.000 79.00900 307 LEU A N 1
ATOM 1060 C CA . LEU A 1 70 ? 42.75896 48.65711 0.72236 1.000 78.37846 307 LEU A CA 1
ATOM 1061 C C . LEU A 1 70 ? 44.17488 48.42751 1.24500 1.000 82.26508 307 LEU A C 1
ATOM 1062 O O . LEU A 1 70 ? 45.03933 47.91615 0.52637 1.000 87.22063 307 LEU A O 1
ATOM 1078 N N . LEU A 1 71 ? 44.45368 48.85690 2.47166 1.000 82.58546 308 LEU A N 1
ATOM 1079 C CA . LEU A 1 71 ? 45.78416 48.62603 3.01070 1.000 86.19431 308 LEU A CA 1
ATOM 1080 C C . LEU A 1 71 ? 46.00586 47.15965 3.35025 1.000 90.51288 308 LEU A C 1
ATOM 1081 O O . LEU A 1 71 ? 47.13897 46.66886 3.23694 1.000 89.01272 308 LEU A O 1
ATOM 1097 N N . ALA A 1 72 ? 44.94170 46.46199 3.78571 1.000 86.79685 309 ALA A N 1
ATOM 1098 C CA . ALA A 1 72 ? 45.01015 45.02094 4.03592 1.000 82.97726 309 ALA A CA 1
ATOM 1099 C C . ALA A 1 72 ? 45.26413 44.24385 2.74548 1.000 90.67518 309 ALA A C 1
ATOM 1100 O O . ALA A 1 72 ? 46.02199 43.26386 2.74057 1.000 87.87683 309 ALA A O 1
ATOM 1107 N N . GLU A 1 73 ? 44.63194 44.65398 1.63705 1.000 90.52724 310 GLU A N 1
ATOM 1108 C CA . GLU A 1 73 ? 44.85556 43.93376 0.38887 1.000 93.91792 310 GLU A CA 1
ATOM 1109 C C . GLU A 1 73 ? 46.31144 44.03035 -0.04528 1.000 94.74892 310 GLU A C 1
ATOM 1110 O O . GLU A 1 73 ? 46.90233 43.04101 -0.48593 1.000 101.68613 310 GLU A O 1
ATOM 1122 N N . LYS A 1 74 ? 46.91774 45.19743 0.11997 1.000 94.92366 311 LYS A N 1
ATOM 1123 C CA . LYS A 1 74 ? 48.32811 45.38187 -0.17770 1.000 94.32392 311 LYS A CA 1
ATOM 1124 C C . LYS A 1 74 ? 49.23747 44.78912 0.89236 1.000 96.41217 311 LYS A C 1
ATOM 1125 O O . LYS A 1 74 ? 50.45778 44.91848 0.79954 1.000 101.23167 311 LYS A O 1
ATOM 1144 N N . GLY A 1 75 ? 48.71127 44.14743 1.91450 1.000 99.75692 312 GLY A N 1
ATOM 1145 C CA . GLY A 1 75 ? 49.57773 43.46025 2.84945 1.000 97.84676 312 GLY A CA 1
ATOM 1146 C C . GLY A 1 75 ? 50.08208 44.27640 4.01991 1.000 101.73713 312 GLY A C 1
ATOM 1147 O O . GLY A 1 75 ? 50.71162 43.69573 4.91612 1.000 110.37978 312 GLY A O 1
ATOM 1151 N N . ASP A 1 76 ? 49.82758 45.59414 4.04969 1.000 97.49236 313 ASP A N 1
ATOM 1152 C CA . ASP A 1 76 ? 50.18956 46.46313 5.17646 1.000 96.04495 313 ASP A CA 1
ATOM 1153 C C . ASP A 1 76 ? 49.17728 46.24289 6.29982 1.000 98.55801 313 ASP A C 1
ATOM 1154 O O . ASP A 1 76 ? 48.18862 46.96993 6.42973 1.000 94.15242 313 ASP A O 1
ATOM 1163 N N . MET A 1 77 ? 49.42770 45.21694 7.12508 1.000 97.87997 314 MET A N 1
ATOM 1164 C CA . MET A 1 77 ? 48.45922 44.83695 8.15168 1.000 95.09726 314 MET A CA 1
ATOM 1165 C C . MET A 1 77 ? 48.41997 45.83469 9.29339 1.000 89.97457 314 MET A C 1
ATOM 1166 O O . MET A 1 77 ? 47.36789 46.01182 9.91416 1.000 87.14827 314 MET A O 1
ATOM 1180 N N . ASN A 1 78 ? 49.55031 46.47648 9.58425 1.000 93.41430 315 ASN A N 1
ATOM 1181 C CA . ASN A 1 78 ? 49.63486 47.41185 10.70207 1.000 93.65046 315 ASN A CA 1
ATOM 1182 C C . ASN A 1 78 ? 48.79521 48.65901 10.47049 1.000 83.43718 315 ASN A C 1
ATOM 1183 O O . ASN A 1 78 ? 48.02981 49.07747 11.35013 1.000 83.93323 315 ASN A O 1
ATOM 1194 N N . ASN A 1 79 ? 48.95106 49.29987 9.31724 1.000 84.91134 316 ASN A N 1
ATOM 1195 C CA . ASN A 1 79 ? 48.09535 50.44830 9.04507 1.000 86.85072 316 ASN A CA 1
ATOM 1196 C C . ASN A 1 79 ? 46.63980 50.02580 8.87558 1.000 82.90304 316 ASN A C 1
ATOM 1197 O O . ASN A 1 79 ? 45.73215 50.81164 9.18168 1.000 77.43661 316 ASN A O 1
ATOM 1208 N N . ALA A 1 80 ? 46.39728 48.80719 8.36951 1.000 83.85928 317 ALA A N 1
ATOM 1209 C CA . ALA A 1 80 ? 45.02851 48.30221 8.26542 1.000 80.16536 317 ALA A CA 1
ATOM 1210 C C . ALA A 1 80 ? 44.37702 48.22483 9.64019 1.000 77.23727 317 ALA A C 1
ATOM 1211 O O . ALA A 1 80 ? 43.25052 48.70229 9.83257 1.000 74.26704 317 ALA A O 1
ATOM 1218 N N . LYS A 1 81 ? 45.06708 47.60549 10.60842 1.000 75.29943 318 LYS A N 1
ATOM 1219 C CA . LYS A 1 81 ? 44.51331 47.50272 11.95294 1.000 73.79105 318 LYS A CA 1
ATOM 1220 C C . LYS A 1 81 ? 44.31134 48.88514 12.56197 1.000 74.43368 318 LYS A C 1
ATOM 1221 O O . LYS A 1 81 ? 43.27994 49.15450 13.20219 1.000 70.41593 318 LYS A O 1
ATOM 1240 N N . LEU A 1 82 ? 45.28466 49.77846 12.36235 1.000 69.27492 319 LEU A N 1
ATOM 1241 C CA . LEU A 1 82 ? 45.16155 51.14511 12.84901 1.000 66.75436 319 LEU A CA 1
ATOM 1242 C C . LEU A 1 82 ? 43.87983 51.81700 12.34222 1.000 71.53908 319 LEU A C 1
ATOM 1243 O O . LEU A 1 82 ? 43.09492 52.34887 13.13511 1.000 68.90201 319 LEU A O 1
ATOM 1259 N N . PHE A 1 83 ? 43.67781 51.85076 11.01118 1.000 65.14547 320 PHE A N 1
ATOM 1260 C CA . PHE A 1 83 ? 42.50068 52.52083 10.44268 1.000 66.27370 320 PHE A CA 1
ATOM 1261 C C . PHE A 1 83 ? 41.19047 51.79558 10.78665 1.000 64.77966 320 PHE A C 1
ATOM 1262 O O . PHE A 1 83 ? 40.12156 52.42428 10.86060 1.000 60.53482 320 PHE A O 1
ATOM 1279 N N . SER A 1 84 ? 41.23063 50.47666 10.95480 1.000 58.32706 321 SER A N 1
ATOM 1280 C CA . SER A 1 84 ? 40.04459 49.77903 11.43906 1.000 65.88794 321 SER A CA 1
ATOM 1281 C C . SER A 1 84 ? 39.62885 50.29858 12.82422 1.000 61.55250 321 SER A C 1
ATOM 1282 O O . SER A 1 84 ? 38.45510 50.65744 13.03877 1.000 62.05275 321 SER A O 1
ATOM 1290 N N . ASP A 1 85 ? 40.58137 50.36534 13.78029 1.000 61.66250 322 ASP A N 1
ATOM 1291 C CA . ASP A 1 85 ? 40.23698 50.83815 15.12940 1.000 53.96578 322 ASP A CA 1
ATOM 1292 C C . ASP A 1 85 ? 39.82440 52.31252 15.10404 1.000 54.37526 322 ASP A C 1
ATOM 1293 O O . ASP A 1 85 ? 38.91799 52.73614 15.82400 1.000 54.51027 322 ASP A O 1
ATOM 1302 N N . GLU A 1 86 ? 40.44106 53.10504 14.24332 1.000 62.06062 323 GLU A N 1
ATOM 1303 C CA . GLU A 1 86 ? 40.07077 54.51422 14.19252 1.000 61.65008 323 GLU A CA 1
ATOM 1304 C C . GLU A 1 86 ? 38.66487 54.72342 13.62676 1.000 62.03199 323 GLU A C 1
ATOM 1305 O O . GLU A 1 86 ? 37.97750 55.67582 14.02340 1.000 58.54638 323 GLU A O 1
ATOM 1317 N N . ALA A 1 87 ? 38.22759 53.87675 12.68314 1.000 58.01545 324 ALA A N 1
ATOM 1318 C CA . ALA A 1 87 ? 36.83786 53.92763 12.24698 1.000 53.79006 324 ALA A CA 1
ATOM 1319 C C . ALA A 1 87 ? 35.89602 53.60081 13.41430 1.000 57.19157 324 ALA A C 1
ATOM 1320 O O . ALA A 1 87 ? 34.90744 54.31849 13.66914 1.000 58.68632 324 ALA A O 1
ATOM 1327 N N . ALA A 1 88 ? 36.19250 52.53186 14.15844 1.000 54.45759 325 ALA A N 1
ATOM 1328 C CA . ALA A 1 88 ? 35.39197 52.30515 15.36058 1.000 57.78157 325 ALA A CA 1
ATOM 1329 C C . ALA A 1 88 ? 35.31667 53.57514 16.21399 1.000 57.94286 325 ALA A C 1
ATOM 1330 O O . ALA A 1 88 ? 34.23851 53.98011 16.67064 1.000 59.49551 325 ALA A O 1
ATOM 1337 N N . ASN A 1 89 ? 36.44768 54.22613 16.43864 1.000 53.78945 326 ASN A N 1
ATOM 1338 C CA . ASN A 1 89 ? 36.40721 55.40706 17.29121 1.000 54.36938 326 ASN A CA 1
ATOM 1339 C C . ASN A 1 89 ? 35.57914 56.52871 16.68347 1.000 54.68909 326 ASN A C 1
ATOM 1340 O O . ASN A 1 89 ? 35.03703 57.36621 17.41426 1.000 53.40920 326 ASN A O 1
ATOM 1351 N N . ILE A 1 90 ? 35.53438 56.60844 15.35141 1.000 58.29571 327 ILE A N 1
ATOM 1352 C CA . ILE A 1 90 ? 34.65857 57.58700 14.72595 1.000 56.26960 327 ILE A CA 1
ATOM 1353 C C . ILE A 1 90 ? 33.22278 57.33212 15.15452 1.000 54.82566 327 ILE A C 1
ATOM 1354 O O . ILE A 1 90 ? 32.49754 58.24212 15.58079 1.000 51.96394 327 ILE A O 1
ATOM 1370 N N . TYR A 1 91 ? 32.79200 56.08330 15.07493 1.000 53.28596 328 TYR A N 1
ATOM 1371 C CA . TYR A 1 91 ? 31.43486 55.80885 15.54359 1.000 55.62084 328 TYR A CA 1
ATOM 1372 C C . TYR A 1 91 ? 31.27761 56.20002 17.00893 1.000 55.76990 328 TYR A C 1
ATOM 1373 O O . TYR A 1 91 ? 30.27560 56.82048 17.40941 1.000 53.54956 328 TYR A O 1
ATOM 1391 N N . GLU A 1 92 ? 32.25046 55.81580 17.83853 1.000 55.23646 329 GLU A N 1
ATOM 1392 C CA . GLU A 1 92 ? 32.13965 56.11663 19.26170 1.000 59.32647 329 GLU A CA 1
ATOM 1393 C C . GLU A 1 92 ? 32.01118 57.62797 19.52086 1.000 62.34946 329 GLU A C 1
ATOM 1394 O O . GLU A 1 92 ? 31.19165 58.05724 20.34756 1.000 53.43252 329 GLU A O 1
ATOM 1406 N N . ARG A 1 93 ? 32.85116 58.45413 18.87477 1.000 51.06810 330 ARG A N 1
ATOM 1407 C CA . ARG A 1 93 ? 32.73153 59.90080 19.06089 1.000 55.67454 330 ARG A CA 1
ATOM 1408 C C . ARG A 1 93 ? 31.37516 60.39919 18.56901 1.000 59.90412 330 ARG A C 1
ATOM 1409 O O . ARG A 1 93 ? 30.73495 61.25278 19.20311 1.000 63.83846 330 ARG A O 1
ATOM 1430 N N . ALA A 1 94 ? 30.89820 59.84864 17.45469 1.000 56.01623 331 ALA A N 1
ATOM 1431 C CA . ALA A 1 94 ? 29.64751 60.33832 16.89589 1.000 61.32038 331 ALA A CA 1
ATOM 1432 C C . ALA A 1 94 ? 28.49007 60.17501 17.87915 1.000 68.40521 331 ALA A C 1
ATOM 1433 O O . ALA A 1 94 ? 27.64930 61.07768 18.00670 1.000 75.44512 331 ALA A O 1
ATOM 1440 N N . ILE A 1 95 ? 28.40177 59.01672 18.55077 1.000 58.30902 332 ILE A N 1
ATOM 1441 C CA . ILE A 1 95 ? 27.29064 58.79597 19.48115 1.000 60.95637 332 ILE A CA 1
ATOM 1442 C C . ILE A 1 95 ? 27.59887 59.34957 20.86483 1.000 68.99135 332 ILE A C 1
ATOM 1443 O O . ILE A 1 95 ? 26.77156 59.21183 21.78385 1.000 64.00312 332 ILE A O 1
ATOM 1459 N N . SER A 1 96 ? 28.81657 59.85398 21.08580 1.000 74.73833 333 SER A N 1
ATOM 1460 C CA . SER A 1 96 ? 29.16177 60.32473 22.42100 1.000 69.97012 333 SER A CA 1
ATOM 1461 C C . SER A 1 96 ? 28.85571 61.78698 22.62850 1.000 68.22639 333 SER A C 1
ATOM 1462 O O . SER A 1 96 ? 28.74140 62.22392 23.77253 1.000 77.90905 333 SER A O 1
ATOM 1470 N N . THR A 1 97 ? 28.71865 62.54384 21.55862 1.000 80.84916 334 THR A N 1
ATOM 1471 C CA . THR A 1 97 ? 28.45554 63.96894 21.63796 1.000 85.10284 334 THR A CA 1
ATOM 1472 C C . THR A 1 97 ? 27.53359 64.36678 20.50846 1.000 89.12538 334 THR A C 1
ATOM 1473 O O . THR A 1 97 ? 27.66161 63.86831 19.37956 1.000 91.42260 334 THR A O 1
ATOM 1484 N N . LEU A 1 98 ? 26.62145 65.27567 20.81062 1.000 87.05648 335 LEU A N 1
ATOM 1485 C CA . LEU A 1 98 ? 25.75668 65.82489 19.77317 1.000 88.29566 335 LEU A CA 1
ATOM 1486 C C . LEU A 1 98 ? 24.66636 64.83720 19.37660 1.000 76.70535 335 LEU A C 1
ATOM 1487 O O . LEU A 1 98 ? 23.46910 65.17601 19.43383 1.000 70.79760 335 LEU A O 1
ATOM 1503 N N . LEU A 1 99 ? 25.05589 63.62332 18.94934 1.000 71.25704 336 LEU A N 1
ATOM 1504 C CA . LEU A 1 99 ? 24.03825 62.67841 18.50643 1.000 74.10762 336 LEU A CA 1
ATOM 1505 C C . LEU A 1 99 ? 23.94654 61.49506 19.47536 1.000 71.27588 336 LEU A C 1
ATOM 1506 O O . LEU A 1 99 ? 23.84902 60.33562 19.04042 1.000 60.81284 336 LEU A O 1
ATOM 1522 N N . LYS A 1 100 ? 23.80729 61.77506 20.78057 1.000 70.97506 337 LYS A N 1
ATOM 1523 C CA . LYS A 1 100 ? 23.86552 60.68050 21.73472 1.000 66.13231 337 LYS A CA 1
ATOM 1524 C C . LYS A 1 100 ? 22.66357 59.77241 21.62689 1.000 67.42275 337 LYS A C 1
ATOM 1525 O O . LYS A 1 100 ? 22.69622 58.65379 22.16421 1.000 66.78949 337 LYS A O 1
ATOM 1544 N N . LYS A 1 101 ? 21.63758 60.19070 20.90137 1.000 60.68816 338 LYS A N 1
ATOM 1545 C CA . LYS A 1 101 ? 20.42232 59.40639 20.80892 1.000 64.31496 338 LYS A CA 1
ATOM 1546 C C . LYS A 1 101 ? 20.08986 58.97886 19.38499 1.000 65.13849 338 LYS A C 1
ATOM 1547 O O . LYS A 1 101 ? 18.94320 58.61892 19.11545 1.000 57.75887 338 LYS A O 1
ATOM 1566 N N . ASN A 1 102 ? 21.04932 59.00172 18.46850 1.000 61.36677 339 ASN A N 1
ATOM 1567 C CA . ASN A 1 102 ? 20.75658 58.73077 17.06378 1.000 56.79085 339 ASN A CA 1
ATOM 1568 C C . ASN A 1 102 ? 20.79377 57.22797 16.80651 1.000 54.70290 339 ASN A C 1
ATOM 1569 O O . ASN A 1 102 ? 21.85006 56.61815 16.61210 1.000 54.47836 339 ASN A O 1
ATOM 1580 N N . MET A 1 103 ? 19.61563 56.65266 16.71127 1.000 51.57498 340 MET A N 1
ATOM 1581 C CA . MET A 1 103 ? 19.49429 55.22413 16.50565 1.000 53.70456 340 MET A CA 1
ATOM 1582 C C . MET A 1 103 ? 20.28944 54.76136 15.29007 1.000 56.43663 340 MET A C 1
ATOM 1583 O O . MET A 1 103 ? 20.92239 53.69832 15.32645 1.000 57.65919 340 MET A O 1
ATOM 1597 N N . LEU A 1 104 ? 20.30302 55.55322 14.21486 1.000 59.04342 341 LEU A N 1
ATOM 1598 C CA . LEU A 1 104 ? 20.94393 55.09180 12.98294 1.000 58.10434 341 LEU A CA 1
ATOM 1599 C C . LEU A 1 104 ? 22.43233 54.85006 13.18331 1.000 53.83814 341 LEU A C 1
ATOM 1600 O O . LEU A 1 104 ? 22.98319 53.88353 12.65211 1.000 56.38396 341 LEU A O 1
ATOM 1616 N N . LEU A 1 105 ? 23.10517 55.74004 13.90512 1.000 57.21600 342 LEU A N 1
ATOM 1617 C CA . LEU A 1 105 ? 24.54482 55.60506 14.14559 1.000 57.64811 342 LEU A CA 1
ATOM 1618 C C . LEU A 1 105 ? 24.83851 54.51061 15.17689 1.000 52.73642 342 LEU A C 1
ATOM 1619 O O . LEU A 1 105 ? 25.85278 53.81158 15.08731 1.000 48.69412 342 LEU A O 1
ATOM 1635 N N . TYR A 1 106 ? 23.97974 54.35359 16.17977 1.000 49.68313 343 TYR A N 1
ATOM 1636 C CA . TYR A 1 106 ? 24.16362 53.21773 17.06073 1.000 51.38312 343 TYR A CA 1
ATOM 1637 C C . TYR A 1 106 ? 24.12084 51.93757 16.26001 1.000 52.25424 343 TYR A C 1
ATOM 1638 O O . TYR A 1 106 ? 24.96257 51.05281 16.45469 1.000 53.23467 343 TYR A O 1
ATOM 1656 N N . PHE A 1 107 ? 23.11977 51.80638 15.36446 1.000 55.85151 344 PHE A N 1
ATOM 1657 C CA . PHE A 1 107 ? 22.98932 50.58754 14.56108 1.000 48.79896 344 PHE A CA 1
ATOM 1658 C C . PHE A 1 107 ? 24.17468 50.42185 13.62603 1.000 50.29003 344 PHE A C 1
ATOM 1659 O O . PHE A 1 107 ? 24.68904 49.31485 13.44131 1.000 52.14244 344 PHE A O 1
ATOM 1676 N N . ALA A 1 108 ? 24.59300 51.50172 12.97563 1.000 52.10935 345 ALA A N 1
ATOM 1677 C CA . ALA A 1 108 ? 25.73987 51.40828 12.07951 1.000 54.22513 345 ALA A CA 1
ATOM 1678 C C . ALA A 1 108 ? 26.96463 50.91730 12.82207 1.000 53.93852 345 ALA A C 1
ATOM 1679 O O . ALA A 1 108 ? 27.69362 50.05291 12.31405 1.000 54.95994 345 ALA A O 1
ATOM 1686 N N . TYR A 1 109 ? 27.21014 51.49600 14.02497 1.000 52.64558 346 TYR A N 1
ATOM 1687 C CA . TYR A 1 109 ? 28.29371 51.08903 14.92712 1.000 53.40530 346 TYR A CA 1
ATOM 1688 C C . TYR A 1 109 ? 28.21094 49.61275 15.26160 1.000 54.77169 346 TYR A C 1
ATOM 1689 O O . TYR A 1 109 ? 29.20483 48.86977 15.17771 1.000 52.42477 346 TYR A O 1
ATOM 1707 N N . ALA A 1 110 ? 27.02503 49.18349 15.67666 1.000 48.27349 347 ALA A N 1
ATOM 1708 C CA . ALA A 1 110 ? 26.82647 47.78405 15.99199 1.000 55.70529 347 ALA A CA 1
ATOM 1709 C C . ALA A 1 110 ? 27.22371 46.90395 14.81785 1.000 55.92843 347 ALA A C 1
ATOM 1710 O O . ALA A 1 110 ? 27.96383 45.93331 14.99661 1.000 52.30136 347 ALA A O 1
ATOM 1717 N N . ASP A 1 111 ? 26.77582 47.25988 13.60909 1.000 51.11571 348 ASP A N 1
ATOM 1718 C CA . ASP A 1 111 ? 27.03544 46.44739 12.41218 1.000 52.01104 348 ASP A CA 1
ATOM 1719 C C . ASP A 1 111 ? 28.51860 46.46515 12.07544 1.000 53.53237 348 ASP A C 1
ATOM 1720 O O . ASP A 1 111 ? 29.07783 45.46087 11.62341 1.000 56.07648 348 ASP A O 1
ATOM 1729 N N . TYR A 1 112 ? 29.17620 47.59857 12.29163 1.000 49.62560 349 TYR A N 1
ATOM 1730 C CA . TYR A 1 112 ? 30.61421 47.62627 12.08973 1.000 52.89837 349 TYR A CA 1
ATOM 1731 C C . TYR A 1 112 ? 31.31170 46.66573 13.05989 1.000 53.76314 349 TYR A C 1
ATOM 1732 O O . TYR A 1 112 ? 32.06835 45.78206 12.63197 1.000 54.10980 349 TYR A O 1
ATOM 1750 N N . GLU A 1 113 ? 30.98873 46.74347 14.36390 1.000 54.82819 350 GLU A N 1
ATOM 1751 C CA . GLU A 1 113 ? 31.67065 45.84502 15.30116 1.000 55.78405 350 GLU A CA 1
ATOM 1752 C C . GLU A 1 113 ? 31.24749 44.39746 15.07211 1.000 52.04016 350 GLU A C 1
ATOM 1753 O O . GLU A 1 113 ? 32.04398 43.48014 15.28894 1.000 58.93760 350 GLU A O 1
ATOM 1765 N N . GLU A 1 114 ? 30.01541 44.15563 14.63888 1.000 53.19792 351 GLU A N 1
ATOM 1766 C CA . GLU A 1 114 ? 29.64379 42.79816 14.23155 1.000 52.31803 351 GLU A CA 1
ATOM 1767 C C . GLU A 1 114 ? 30.51081 42.30768 13.07079 1.000 55.90273 351 GLU A C 1
ATOM 1768 O O . GLU A 1 114 ? 30.97396 41.16281 13.07274 1.000 55.69780 351 GLU A O 1
ATOM 1780 N N . SER A 1 115 ? 30.77046 43.17009 12.08257 1.000 54.87614 352 SER A N 1
ATOM 1781 C CA . SER A 1 115 ? 31.59827 42.76115 10.95463 1.000 51.86564 352 SER A CA 1
ATOM 1782 C C . SER A 1 115 ? 33.04625 42.51714 11.35194 1.000 60.92785 352 SER A C 1
ATOM 1783 O O . SER A 1 115 ? 33.75375 41.81057 10.63778 1.000 53.28015 352 SER A O 1
ATOM 1791 N N . ARG A 1 116 ? 33.49011 43.03498 12.49284 1.000 64.05827 353 ARG A N 1
ATOM 1792 C CA . ARG A 1 116 ? 34.82081 42.73398 13.00026 1.000 57.05585 353 ARG A CA 1
ATOM 1793 C C . ARG A 1 116 ? 34.80793 41.55032 13.96365 1.000 57.63548 353 ARG A C 1
ATOM 1794 O O . ARG A 1 116 ? 35.85491 41.19282 14.49328 1.000 56.83126 353 ARG A O 1
ATOM 1815 N N . MET A 1 117 ? 33.65765 40.91027 14.16913 1.000 58.34930 354 MET A N 1
ATOM 1816 C CA . MET A 1 117 ? 33.53776 39.74810 15.05336 1.000 65.08801 354 MET A CA 1
ATOM 1817 C C . MET A 1 117 ? 33.78020 40.09375 16.52526 1.000 64.11295 354 MET A C 1
ATOM 1818 O O . MET A 1 117 ? 34.22696 39.24613 17.28988 1.000 68.54409 354 MET A O 1
ATOM 1832 N N . LYS A 1 118 ? 33.47631 41.31802 16.95032 1.000 60.71527 355 LYS A N 1
ATOM 1833 C CA . LYS A 1 118 ? 33.61630 41.74377 18.35042 1.000 57.00855 355 LYS A CA 1
ATOM 1834 C C . LYS A 1 118 ? 32.20920 41.84131 18.95363 1.000 56.28359 355 LYS A C 1
ATOM 1835 O O . LYS A 1 118 ? 31.62082 42.92020 19.06605 1.000 53.12750 355 LYS A O 1
ATOM 1854 N N . TYR A 1 119 ? 31.64880 40.67847 19.28522 1.000 53.70797 356 TYR A N 1
ATOM 1855 C CA . TYR A 1 119 ? 30.24245 40.59296 19.63923 1.000 52.71240 356 TYR A CA 1
ATOM 1856 C C . TYR A 1 119 ? 29.97823 41.18186 21.00912 1.000 62.55240 356 TYR A C 1
ATOM 1857 O O . TYR A 1 119 ? 28.83524 41.59501 21.30094 1.000 52.94262 356 TYR A O 1
ATOM 1875 N N . GLU A 1 120 ? 30.97910 41.14591 21.89435 1.000 55.40409 357 GLU A N 1
ATOM 1876 C CA . GLU A 1 120 ? 30.76279 41.72471 23.21154 1.000 55.35069 357 GLU A CA 1
ATOM 1877 C C . GLU A 1 120 ? 30.49352 43.22166 23.09452 1.000 54.63494 357 GLU A C 1
ATOM 1878 O O . GLU A 1 120 ? 29.53006 43.75470 23.67663 1.000 52.78972 357 GLU A O 1
ATOM 1890 N N . LYS A 1 121 ? 31.29383 43.88479 22.26714 1.000 52.36610 358 LYS A N 1
ATOM 1891 C CA . LYS A 1 121 ? 31.09898 45.29101 21.97976 1.000 57.68681 358 LYS A CA 1
ATOM 1892 C C . LYS A 1 121 ? 29.73669 45.52319 21.32400 1.000 53.80236 358 LYS A C 1
ATOM 1893 O O . LYS A 1 121 ? 29.04622 46.49635 21.64918 1.000 57.05359 358 LYS A O 1
ATOM 1912 N N . VAL A 1 122 ? 29.27916 44.60690 20.46816 1.000 53.01995 359 VAL A N 1
ATOM 1913 C CA . VAL A 1 122 ? 27.92778 44.76312 19.92666 1.000 51.75408 359 VAL A CA 1
ATOM 1914 C C . VAL A 1 122 ? 26.89855 44.73522 21.06361 1.000 56.58152 359 VAL A C 1
ATOM 1915 O O . VAL A 1 122 ? 25.95887 45.54938 21.09917 1.000 48.53543 359 VAL A O 1
ATOM 1928 N N . HIS A 1 123 ? 27.01195 43.75405 21.97957 1.000 56.81375 360 HIS A N 1
ATOM 1929 C CA . HIS A 1 123 ? 26.03649 43.68606 23.07046 1.000 52.96921 360 HIS A CA 1
ATOM 1930 C C . HIS A 1 123 ? 26.02604 44.97707 23.89249 1.000 53.43836 360 HIS A C 1
ATOM 1931 O O . HIS A 1 123 ? 24.95269 45.46570 24.28890 1.000 51.45476 360 HIS A O 1
ATOM 1945 N N . SER A 1 124 ? 27.22250 45.52623 24.17144 1.000 53.73114 361 SER A N 1
ATOM 1946 C CA . SER A 1 124 ? 27.33814 46.77569 24.91478 1.000 56.19264 361 SER A CA 1
ATOM 1947 C C . SER A 1 124 ? 26.66726 47.92314 24.16542 1.000 56.63397 361 SER A C 1
ATOM 1948 O O . SER A 1 124 ? 25.94029 48.71609 24.77167 1.000 55.04449 361 SER A O 1
ATOM 1956 N N . ILE A 1 125 ? 26.85480 48.00642 22.84427 1.000 53.21062 362 ILE A N 1
ATOM 1957 C CA . ILE A 1 125 ? 26.28660 49.13053 22.08674 1.000 55.24293 362 ILE A CA 1
ATOM 1958 C C . ILE A 1 125 ? 24.75320 49.10382 22.14186 1.000 57.04334 362 ILE A C 1
ATOM 1959 O O . ILE A 1 125 ? 24.10246 50.11701 22.46193 1.000 54.23521 362 ILE A O 1
ATOM 1975 N N . TYR A 1 126 ? 24.15077 47.94124 21.82905 1.000 48.10640 363 TYR A N 1
ATOM 1976 C CA . TYR A 1 126 ? 22.68257 47.84023 21.84655 1.000 49.23176 363 TYR A CA 1
ATOM 1977 C C . TYR A 1 126 ? 22.11170 48.15028 23.22626 1.000 53.96855 363 TYR A C 1
ATOM 1978 O O . TYR A 1 126 ? 21.07305 48.83567 23.33742 1.000 46.88465 363 TYR A O 1
ATOM 1996 N N . ASN A 1 127 ? 22.77291 47.63270 24.28702 1.000 49.84949 364 ASN A N 1
ATOM 1997 C CA . ASN A 1 127 ? 22.33958 47.89401 25.65229 1.000 50.66199 364 ASN A CA 1
ATOM 1998 C C . ASN A 1 127 ? 22.58135 49.33795 26.09950 1.000 56.43892 364 ASN A C 1
ATOM 1999 O O . ASN A 1 127 ? 21.84207 49.85403 26.95820 1.000 53.89904 364 ASN A O 1
ATOM 2010 N N . ARG A 1 128 ? 23.61619 49.99656 25.57692 1.000 53.78196 365 ARG A N 1
ATOM 2011 C CA . ARG A 1 128 ? 23.80270 51.40907 25.88367 1.000 49.58483 365 ARG A CA 1
ATOM 2012 C C . ARG A 1 128 ? 22.63199 52.18318 25.37715 1.000 53.20797 365 ARG A C 1
ATOM 2013 O O . ARG A 1 128 ? 22.07336 53.02266 26.09070 1.000 52.23159 365 ARG A O 1
ATOM 2034 N N . LEU A 1 129 ? 22.25295 51.90258 24.11921 1.000 60.67737 366 LEU A N 1
ATOM 2035 C CA . LEU A 1 129 ? 21.10729 52.57879 23.50619 1.000 53.60268 366 LEU A CA 1
ATOM 2036 C C . LEU A 1 129 ? 19.82979 52.27492 24.26739 1.000 56.57126 366 LEU A C 1
ATOM 2037 O O . LEU A 1 129 ? 18.99393 53.16193 24.47696 1.000 52.02797 366 LEU A O 1
ATOM 2053 N N . LEU A 1 130 ? 19.65927 51.00770 24.66929 1.000 57.26147 367 LEU A N 1
ATOM 2054 C CA . LEU A 1 130 ? 18.45562 50.61332 25.37571 1.000 56.36739 367 LEU A CA 1
ATOM 2055 C C . LEU A 1 130 ? 18.33473 51.29348 26.71895 1.000 55.42329 367 LEU A C 1
ATOM 2056 O O . LEU A 1 130 ? 17.21673 51.43457 27.23089 1.000 58.32916 367 LEU A O 1
ATOM 2072 N N . ALA A 1 131 ? 19.46425 51.68111 27.31726 1.000 54.82599 368 ALA A N 1
ATOM 2073 C CA . ALA A 1 131 ? 19.48910 52.30710 28.64237 1.000 57.14801 368 ALA A CA 1
ATOM 2074 C C . ALA A 1 131 ? 19.04903 53.76406 28.65942 1.000 57.45653 368 ALA A C 1
ATOM 2075 O O . ALA A 1 131 ? 18.91734 54.34049 29.74745 1.000 57.81884 368 ALA A O 1
ATOM 2082 N N . ILE A 1 132 ? 18.97124 54.39898 27.49458 1.000 60.78334 369 ILE A N 1
ATOM 2083 C CA . ILE A 1 132 ? 18.42668 55.74360 27.38354 1.000 66.07381 369 ILE A CA 1
ATOM 2084 C C . ILE A 1 132 ? 16.92474 55.63605 27.55508 1.000 64.33041 369 ILE A C 1
ATOM 2085 O O . ILE A 1 132 ? 16.24435 54.98684 26.75753 1.000 68.27396 369 ILE A O 1
ATOM 2101 N N . GLU A 1 133 ? 16.39927 56.26927 28.59546 1.000 71.54484 370 GLU A N 1
ATOM 2102 C CA . GLU A 1 133 ? 15.02191 55.99206 28.98042 1.000 77.68280 370 GLU A CA 1
ATOM 2103 C C . GLU A 1 133 ? 14.05207 56.51329 27.93210 1.000 73.92250 370 GLU A C 1
ATOM 2104 O O . GLU A 1 133 ? 13.12621 55.80637 27.53971 1.000 75.60849 370 GLU A O 1
ATOM 2116 N N . ASP A 1 134 ? 14.23418 57.75873 27.48652 1.000 79.06618 371 ASP A N 1
ATOM 2117 C CA . ASP A 1 134 ? 13.28837 58.42329 26.58347 1.000 82.03765 371 ASP A CA 1
ATOM 2118 C C . ASP A 1 134 ? 13.64606 58.13877 25.13041 1.000 80.02675 371 ASP A C 1
ATOM 2119 O O . ASP A 1 134 ? 14.03864 59.01147 24.35259 1.000 89.31089 371 ASP A O 1
ATOM 2128 N N . ILE A 1 135 ? 13.48111 56.87951 24.77861 1.000 76.88443 372 ILE A N 1
ATOM 2129 C CA . ILE A 1 135 ? 13.74749 56.36697 23.44535 1.000 70.31508 372 ILE A CA 1
ATOM 2130 C C . ILE A 1 135 ? 12.70339 55.29998 23.21209 1.000 64.07907 372 ILE A C 1
ATOM 2131 O O . ILE A 1 135 ? 12.35547 54.57192 24.14248 1.000 77.65235 372 ILE A O 1
ATOM 2147 N N . ASP A 1 136 ? 12.16923 55.22319 22.01981 1.000 61.79778 373 ASP A N 1
ATOM 2148 C CA . ASP A 1 136 ? 11.31462 54.07274 21.72622 1.000 66.42443 373 ASP A CA 1
ATOM 2149 C C . ASP A 1 136 ? 12.21101 52.88253 21.35981 1.000 64.83298 373 ASP A C 1
ATOM 2150 O O . ASP A 1 136 ? 12.85874 52.90287 20.29234 1.000 57.70187 373 ASP A O 1
ATOM 2159 N N . PRO A 1 137 ? 12.30621 51.85232 22.21052 1.000 57.69221 374 PRO A N 1
ATOM 2160 C CA . PRO A 1 137 ? 13.26895 50.77296 21.96153 1.000 57.30758 374 PRO A CA 1
ATOM 2161 C C . PRO A 1 137 ? 12.80370 49.70640 20.99323 1.000 55.74480 374 PRO A C 1
ATOM 2162 O O . PRO A 1 137 ? 13.55610 48.74323 20.75609 1.000 55.34439 374 PRO A O 1
ATOM 2173 N N . THR A 1 138 ? 11.60989 49.85051 20.41966 1.000 55.92168 375 THR A N 1
ATOM 2174 C CA . THR A 1 138 ? 11.05095 48.76545 19.62431 1.000 55.52959 375 THR A CA 1
ATOM 2175 C C . THR A 1 138 ? 11.99114 48.41415 18.48409 1.000 53.70534 375 THR A C 1
ATOM 2176 O O . THR A 1 138 ? 12.40925 47.26073 18.33421 1.000 53.97704 375 THR A O 1
ATOM 2187 N N . LEU A 1 139 ? 12.33431 49.40201 17.65725 1.000 54.00650 376 LEU A N 1
ATOM 2188 C CA . LEU A 1 139 ? 13.22141 49.09979 16.54921 1.000 51.90660 376 LEU A CA 1
ATOM 2189 C C . LEU A 1 139 ? 14.56356 48.62868 17.06312 1.000 54.18017 376 LEU A C 1
ATOM 2190 O O . LEU A 1 139 ? 15.18283 47.74004 16.46021 1.000 52.19155 376 LEU A O 1
ATOM 2206 N N . VAL A 1 140 ? 15.00095 49.17776 18.20358 1.000 56.87047 377 VAL A N 1
ATOM 2207 C CA . VAL A 1 140 ? 16.26823 48.75479 18.78557 1.000 52.71127 377 VAL A CA 1
ATOM 2208 C C . VAL A 1 140 ? 16.24072 47.24996 19.04896 1.000 53.48957 377 VAL A C 1
ATOM 2209 O O . VAL A 1 140 ? 17.14398 46.52393 18.59959 1.000 49.03832 377 VAL A O 1
ATOM 2222 N N . TYR A 1 141 ? 15.15323 46.75249 19.70088 1.000 54.75634 378 TYR A N 1
ATOM 2223 C CA . TYR A 1 141 ? 14.98736 45.30788 19.96985 1.000 56.28129 378 TYR A CA 1
ATOM 2224 C C . TYR A 1 141 ? 14.91588 44.51507 18.67160 1.000 59.20467 378 TYR A C 1
ATOM 2225 O O . TYR A 1 141 ? 15.41362 43.39074 18.59306 1.000 57.47493 378 TYR A O 1
ATOM 2243 N N . ILE A 1 142 ? 14.29663 45.07865 17.63815 1.000 54.74317 379 ILE A N 1
ATOM 2244 C CA . ILE A 1 142 ? 14.21054 44.35614 16.37138 1.000 55.05788 379 ILE A CA 1
ATOM 2245 C C . ILE A 1 142 ? 15.60474 44.15320 15.76771 1.000 54.92215 379 ILE A C 1
ATOM 2246 O O . ILE A 1 142 ? 15.96988 43.06647 15.31332 1.000 58.51949 379 ILE A O 1
ATOM 2262 N N . GLN A 1 143 ? 16.38338 45.20932 15.70396 1.000 53.15740 380 GLN A N 1
ATOM 2263 C CA . GLN A 1 143 ? 17.73762 45.08876 15.17895 1.000 59.52810 380 GLN A CA 1
ATOM 2264 C C . GLN A 1 143 ? 18.59701 44.18107 16.07143 1.000 59.63152 380 GLN A C 1
ATOM 2265 O O . GLN A 1 143 ? 19.40000 43.38148 15.56835 1.000 53.53696 380 GLN A O 1
ATOM 2279 N N . TYR A 1 144 ? 18.42448 44.27627 17.40045 1.000 56.60748 381 TYR A N 1
ATOM 2280 C CA . TYR A 1 144 ? 19.20709 43.45514 18.31635 1.000 57.87172 381 TYR A CA 1
ATOM 2281 C C . TYR A 1 144 ? 18.86770 41.98073 18.14438 1.000 58.11945 381 TYR A C 1
ATOM 2282 O O . TYR A 1 144 ? 19.75475 41.11770 18.11996 1.000 55.29597 381 TYR A O 1
ATOM 2300 N N . MET A 1 145 ? 17.59301 41.67522 17.99253 1.000 58.85928 382 MET A N 1
ATOM 2301 C CA . MET A 1 145 ? 17.20080 40.31091 17.71494 1.000 54.10069 382 MET A CA 1
ATOM 2302 C C . MET A 1 145 ? 17.78588 39.84127 16.38925 1.000 56.66420 382 MET A C 1
ATOM 2303 O O . MET A 1 145 ? 18.26598 38.71301 16.28645 1.000 53.97621 382 MET A O 1
ATOM 2317 N N . LYS A 1 146 ? 17.79079 40.69795 15.36417 1.000 51.34345 383 LYS A N 1
ATOM 2318 C CA . LYS A 1 146 ? 18.36729 40.29002 14.08069 1.000 53.06718 383 LYS A CA 1
ATOM 2319 C C . LYS A 1 146 ? 19.84141 39.91405 14.22997 1.000 57.88459 383 LYS A C 1
ATOM 2320 O O . LYS A 1 146 ? 20.31557 38.90754 13.67117 1.000 56.91211 383 LYS A O 1
ATOM 2339 N N . PHE A 1 147 ? 20.59426 40.75330 14.92931 1.000 54.64461 384 PHE A N 1
ATOM 2340 C CA . PHE A 1 147 ? 21.99416 40.45052 15.18338 1.000 55.42558 384 PHE A CA 1
ATOM 2341 C C . PHE A 1 147 ? 22.13911 39.14449 15.96575 1.000 58.66105 384 PHE A C 1
ATOM 2342 O O . PHE A 1 147 ? 22.96653 38.28282 15.62300 1.000 55.19237 384 PHE A O 1
ATOM 2359 N N . ALA A 1 148 ? 21.39087 39.01875 17.06838 1.000 53.88679 385 ALA A N 1
ATOM 2360 C CA . ALA A 1 148 ? 21.50713 37.83382 17.91615 1.000 62.09688 385 ALA A CA 1
ATOM 2361 C C . ALA A 1 148 ? 21.25076 36.58148 17.11236 1.000 61.34400 385 ALA A C 1
ATOM 2362 O O . ALA A 1 148 ? 22.02022 35.61883 17.19231 1.000 65.27135 385 ALA A O 1
ATOM 2369 N N . ARG A 1 149 ? 20.19633 36.60404 16.28448 1.000 61.85638 386 ARG A N 1
ATOM 2370 C CA . ARG A 1 149 ? 19.78154 35.40630 15.56186 1.000 63.52585 386 ARG A CA 1
ATOM 2371 C C . ARG A 1 149 ? 20.83320 35.01034 14.54919 1.000 62.39866 386 ARG A C 1
ATOM 2372 O O . ARG A 1 149 ? 21.21481 33.83845 14.46656 1.000 60.07774 386 ARG A O 1
ATOM 2393 N N . ARG A 1 150 ? 21.29199 35.97943 13.74517 1.000 64.11435 387 ARG A N 1
ATOM 2394 C CA . ARG A 1 150 ? 22.17053 35.65064 12.63429 1.000 60.29088 387 ARG A CA 1
ATOM 2395 C C . ARG A 1 150 ? 23.60331 35.40404 13.08055 1.000 62.18545 387 ARG A C 1
ATOM 2396 O O . ARG A 1 150 ? 24.31844 34.64777 12.41268 1.000 58.11405 387 ARG A O 1
ATOM 2417 N N . ALA A 1 151 ? 24.02031 35.93112 14.23782 1.000 69.76224 388 ALA A N 1
ATOM 2418 C CA . ALA A 1 151 ? 25.40702 35.77575 14.67078 1.000 59.71461 388 ALA A CA 1
ATOM 2419 C C . ALA A 1 151 ? 25.60814 34.78348 15.81183 1.000 61.63230 388 ALA A C 1
ATOM 2420 O O . ALA A 1 151 ? 26.70857 34.26373 15.94420 1.000 57.04351 388 ALA A O 1
ATOM 2427 N N . GLU A 1 152 ? 24.58486 34.51648 16.64188 1.000 61.08703 389 GLU A N 1
ATOM 2428 C CA . GLU A 1 152 ? 24.70073 33.64310 17.80269 1.000 56.10870 389 GLU A CA 1
ATOM 2429 C C . GLU A 1 152 ? 23.66880 32.51455 17.85690 1.000 65.67070 389 GLU A C 1
ATOM 2430 O O . GLU A 1 152 ? 23.85108 31.57758 18.64497 1.000 73.64430 389 GLU A O 1
ATOM 2442 N N . GLY A 1 153 ? 22.59024 32.57959 17.07757 1.000 65.84059 390 GLY A N 1
ATOM 2443 C CA . GLY A 1 153 ? 21.67195 31.46829 16.88711 1.000 61.61650 390 GLY A CA 1
ATOM 2444 C C . GLY A 1 153 ? 20.27114 31.71842 17.44046 1.000 64.60381 390 GLY A C 1
ATOM 2445 O O . GLY A 1 153 ? 19.95402 32.73410 18.06430 1.000 63.27557 390 GLY A O 1
ATOM 2449 N N . ILE A 1 154 ? 19.42799 30.72651 17.21999 1.000 63.72915 391 ILE A N 1
ATOM 2450 C CA . ILE A 1 154 ? 18.01880 30.88882 17.54535 1.000 71.44954 391 ILE A CA 1
ATOM 2451 C C . ILE A 1 154 ? 17.86065 31.19549 19.02729 1.000 69.48980 391 ILE A C 1
ATOM 2452 O O . ILE A 1 154 ? 17.05322 32.03646 19.43470 1.000 66.79530 391 ILE A O 1
ATOM 2468 N N . LYS A 1 155 ? 18.64807 30.55271 19.85423 1.000 63.50404 392 LYS A N 1
ATOM 2469 C CA . LYS A 1 155 ? 18.40892 30.67246 21.28002 1.000 72.50192 392 LYS A CA 1
ATOM 2470 C C . LYS A 1 155 ? 18.74874 32.07327 21.79412 1.000 67.98245 392 LYS A C 1
ATOM 2471 O O . LYS A 1 155 ? 18.00992 32.62672 22.62423 1.000 73.33330 392 LYS A O 1
ATOM 2490 N N . SER A 1 156 ? 19.84564 32.66370 21.30632 1.000 59.59683 393 SER A N 1
ATOM 2491 C CA . SER A 1 156 ? 20.18550 34.05160 21.62376 1.000 59.81230 393 SER A CA 1
ATOM 2492 C C . SER A 1 156 ? 19.10917 35.01923 21.11473 1.000 61.27607 393 SER A C 1
ATOM 2493 O O . SER A 1 156 ? 18.77085 36.01212 21.78365 1.000 57.59076 393 SER A O 1
ATOM 2501 N N . GLY A 1 157 ? 18.57465 34.75354 19.92130 1.000 63.48340 394 GLY A N 1
ATOM 2502 C CA . GLY A 1 157 ? 17.47949 35.55826 19.41575 1.000 63.99484 394 GLY A CA 1
ATOM 2503 C C . GLY A 1 157 ? 16.26656 35.51180 20.32147 1.000 58.70309 394 GLY A C 1
ATOM 2504 O O . GLY A 1 157 ? 15.61548 36.53508 20.56238 1.000 58.34364 394 GLY A O 1
ATOM 2508 N N . ARG A 1 158 ? 15.91499 34.30676 20.79700 1.000 61.10610 395 ARG A N 1
ATOM 2509 C CA . ARG A 1 158 ? 14.75313 34.16471 21.67533 1.000 60.59912 395 ARG A CA 1
ATOM 2510 C C . ARG A 1 158 ? 14.97908 34.87534 22.98812 1.000 58.27181 395 ARG A C 1
ATOM 2511 O O . ARG A 1 158 ? 14.03815 35.42015 23.57070 1.000 67.47798 395 ARG A O 1
ATOM 2532 N N . MET A 1 159 ? 16.22996 34.94041 23.43787 1.000 62.21070 396 MET A N 1
ATOM 2533 C CA . MET A 1 159 ? 16.48647 35.69629 24.65824 1.000 65.30909 396 MET A CA 1
ATOM 2534 C C . MET A 1 159 ? 16.25606 37.18001 24.44108 1.000 64.89755 396 MET A C 1
ATOM 2535 O O . MET A 1 159 ? 15.56737 37.82091 25.25024 1.000 58.42876 396 MET A O 1
ATOM 2549 N N . ILE A 1 160 ? 16.77412 37.72650 23.32514 1.000 59.15112 397 ILE A N 1
ATOM 2550 C CA . ILE A 1 160 ? 16.56693 39.15170 23.05752 1.000 61.19902 397 ILE A CA 1
ATOM 2551 C C . ILE A 1 160 ? 15.07560 39.45715 22.97000 1.000 59.08273 397 ILE A C 1
ATOM 2552 O O . ILE A 1 160 ? 14.59504 40.43286 23.56817 1.000 53.07987 397 ILE A O 1
ATOM 2568 N N . PHE A 1 161 ? 14.31233 38.56238 22.31253 1.000 60.93438 398 PHE A N 1
ATOM 2569 C CA . PHE A 1 161 ? 12.86092 38.71587 22.23537 1.000 61.48405 398 PHE A CA 1
ATOM 2570 C C . PHE A 1 161 ? 12.24292 38.73504 23.63372 1.000 59.66090 398 PHE A C 1
ATOM 2571 O O . PHE A 1 161 ? 11.39128 39.59078 23.92860 1.000 52.98349 398 PHE A O 1
ATOM 2588 N N . LYS A 1 162 ? 12.71947 37.85343 24.52948 1.000 64.30621 399 LYS A N 1
ATOM 2589 C CA . LYS A 1 162 ? 12.23717 37.85216 25.91212 1.000 64.31697 399 LYS A CA 1
ATOM 2590 C C . LYS A 1 162 ? 12.45153 39.20140 26.57617 1.000 65.24024 399 LYS A C 1
ATOM 2591 O O . LYS A 1 162 ? 11.52128 39.79546 27.14654 1.000 63.20857 399 LYS A O 1
ATOM 2610 N N . LYS A 1 163 ? 13.67542 39.69788 26.48864 1.000 56.40481 400 LYS A N 1
ATOM 2611 C CA . LYS A 1 163 ? 14.02760 41.00747 27.01057 1.000 58.58022 400 LYS A CA 1
ATOM 2612 C C . LYS A 1 163 ? 13.11298 42.10422 26.45414 1.000 63.76085 400 LYS A C 1
ATOM 2613 O O . LYS A 1 163 ? 12.68449 43.00224 27.19658 1.000 65.49805 400 LYS A O 1
ATOM 2632 N N . ALA A 1 164 ? 12.77428 42.02887 25.16224 1.000 58.63035 401 ALA A N 1
ATOM 2633 C CA . ALA A 1 164 ? 11.88489 43.02353 24.55339 1.000 58.80211 401 ALA A CA 1
ATOM 2634 C C . ALA A 1 164 ? 10.47490 42.97426 25.15707 1.000 60.82181 401 ALA A C 1
ATOM 2635 O O . ALA A 1 164 ? 9.86545 44.01054 25.43726 1.000 58.15649 401 ALA A O 1
ATOM 2642 N N . ARG A 1 165 ? 9.91804 41.77823 25.32313 1.000 63.04749 402 ARG A N 1
ATOM 2643 C CA . ARG A 1 165 ? 8.57940 41.69125 25.90290 1.000 63.57121 402 ARG A CA 1
ATOM 2644 C C . ARG A 1 165 ? 8.54206 42.26262 27.32531 1.000 59.93625 402 ARG A C 1
ATOM 2645 O O . ARG A 1 165 ? 7.53230 42.82528 27.74532 1.000 66.12870 402 ARG A O 1
ATOM 2666 N N . GLU A 1 166 ? 9.62415 42.12671 28.08057 1.000 67.58848 403 GLU A N 1
ATOM 2667 C CA . GLU A 1 166 ? 9.64340 42.56771 29.46830 1.000 63.03459 403 GLU A CA 1
ATOM 2668 C C . GLU A 1 166 ? 9.82936 44.06359 29.61598 1.000 61.34600 403 GLU A C 1
ATOM 2669 O O . GLU A 1 166 ? 9.74606 44.59020 30.73413 1.000 64.73857 403 GLU A O 1
ATOM 2681 N N . ASP A 1 167 ? 10.10378 44.73757 28.52266 1.000 63.52694 404 ASP A N 1
ATOM 2682 C CA . ASP A 1 167 ? 10.29233 46.17172 28.50287 1.000 63.47580 404 ASP A CA 1
ATOM 2683 C C . ASP A 1 167 ? 8.94377 46.79814 28.18628 1.000 60.92413 404 ASP A C 1
ATOM 2684 O O . ASP A 1 167 ? 8.39191 46.60441 27.09057 1.000 65.77010 404 ASP A O 1
ATOM 2693 N N . THR A 1 168 ? 8.42217 47.54399 29.15147 1.000 59.76144 405 THR A N 1
ATOM 2694 C CA . THR A 1 168 ? 7.09042 48.10213 29.03799 1.000 56.23162 405 THR A CA 1
ATOM 2695 C C . THR A 1 168 ? 6.98905 49.14628 27.93809 1.000 66.94657 405 THR A C 1
ATOM 2696 O O . THR A 1 168 ? 5.86175 49.51561 27.58119 1.000 70.53510 405 THR A O 1
ATOM 2707 N N . ARG A 1 169 ? 8.13193 49.66630 27.42594 1.000 59.09238 406 ARG A N 1
ATOM 2708 C CA . ARG A 1 169 ? 8.09877 50.64167 26.33293 1.000 53.27275 406 ARG A CA 1
ATOM 2709 C C . ARG A 1 169 ? 7.92493 49.98354 24.98747 1.000 52.41582 406 ARG A C 1
ATOM 2710 O O . ARG A 1 169 ? 7.52803 50.63497 24.03044 1.000 57.03636 406 ARG A O 1
ATOM 2731 N N . THR A 1 170 ? 8.24536 48.71522 24.88418 1.000 59.04617 407 THR A N 1
ATOM 2732 C CA . THR A 1 170 ? 8.20183 48.05282 23.59514 1.000 60.69020 407 THR A CA 1
ATOM 2733 C C . THR A 1 170 ? 6.78447 48.00733 23.03587 1.000 60.45756 407 THR A C 1
ATOM 2734 O O . THR A 1 170 ? 5.83465 47.65974 23.74155 1.000 57.68242 407 THR A O 1
ATOM 2745 N N . ARG A 1 171 ? 6.67619 48.22395 21.72455 1.000 59.29082 408 ARG A N 1
ATOM 2746 C CA . ARG A 1 171 ? 5.42565 48.18478 20.97634 1.000 60.10014 408 ARG A CA 1
ATOM 2747 C C . ARG A 1 171 ? 5.29852 46.87070 20.19163 1.000 62.85780 408 ARG A C 1
ATOM 2748 O O . ARG A 1 171 ? 6.21123 46.04235 20.16171 1.000 64.28324 408 ARG A O 1
ATOM 2769 N N . HIS A 1 172 ? 4.16447 46.68814 19.51135 1.000 61.03109 409 HIS A N 1
ATOM 2770 C CA . HIS A 1 172 ? 3.81738 45.36621 18.99077 1.000 63.03109 409 HIS A CA 1
ATOM 2771 C C . HIS A 1 172 ? 4.77219 44.83937 17.91264 1.000 61.35895 409 HIS A C 1
ATOM 2772 O O . HIS A 1 172 ? 4.75349 43.63080 17.60238 1.000 59.39413 409 HIS A O 1
ATOM 2786 N N . HIS A 1 173 ? 5.54492 45.70784 17.26643 1.000 57.88993 410 HIS A N 1
ATOM 2787 C CA . HIS A 1 173 ? 6.29676 45.24856 16.10263 1.000 56.52542 410 HIS A CA 1
ATOM 2788 C C . HIS A 1 173 ? 7.24860 44.09307 16.41127 1.000 56.66584 410 HIS A C 1
ATOM 2789 O O . HIS A 1 173 ? 7.51410 43.26281 15.52659 1.000 58.58423 410 HIS A O 1
ATOM 2803 N N . VAL A 1 174 ? 7.85095 44.07487 17.61367 1.000 53.47618 411 VAL A N 1
ATOM 2804 C CA . VAL A 1 174 ? 8.79745 43.00258 17.96148 1.000 62.85061 411 VAL A CA 1
ATOM 2805 C C . VAL A 1 174 ? 8.12550 41.63392 17.85757 1.000 55.59006 411 VAL A C 1
ATOM 2806 O O . VAL A 1 174 ? 8.75819 40.65737 17.41669 1.000 57.71211 411 VAL A O 1
ATOM 2819 N N . TYR A 1 175 ? 6.86679 41.52208 18.33845 1.000 56.84793 412 TYR A N 1
ATOM 2820 C CA . TYR A 1 175 ? 6.09738 40.27586 18.20620 1.000 58.17799 412 TYR A CA 1
ATOM 2821 C C . TYR A 1 175 ? 6.03475 39.85739 16.73631 1.000 58.10943 412 TYR A C 1
ATOM 2822 O O . TYR A 1 175 ? 6.32739 38.70026 16.37965 1.000 58.49120 412 TYR A O 1
ATOM 2840 N N . VAL A 1 176 ? 5.65649 40.80439 15.86243 1.000 58.27306 413 VAL A N 1
ATOM 2841 C CA . VAL A 1 176 ? 5.60011 40.52748 14.41962 1.000 59.25589 413 VAL A CA 1
ATOM 2842 C C . VAL A 1 176 ? 6.93620 39.97660 13.94157 1.000 56.36988 413 VAL A C 1
ATOM 2843 O O . VAL A 1 176 ? 7.01108 38.94063 13.24803 1.000 55.83755 413 VAL A O 1
ATOM 2856 N N . THR A 1 177 ? 8.00161 40.71873 14.27778 1.000 61.17007 414 THR A N 1
ATOM 2857 C CA . THR A 1 177 ? 9.36537 40.37668 13.88553 1.000 57.47045 414 THR A CA 1
ATOM 2858 C C . THR A 1 177 ? 9.73384 38.98320 14.37981 1.000 53.12876 414 THR A C 1
ATOM 2859 O O . THR A 1 177 ? 10.26039 38.14955 13.62595 1.000 54.15770 414 THR A O 1
ATOM 2870 N N . ALA A 1 178 ? 9.51548 38.73618 15.67219 1.000 57.29729 415 ALA A N 1
ATOM 2871 C CA . ALA A 1 178 ? 9.89581 37.43694 16.23427 1.000 62.98917 415 ALA A CA 1
ATOM 2872 C C . ALA A 1 178 ? 9.13679 36.33723 15.49851 1.000 60.43535 415 ALA A C 1
ATOM 2873 O O . ALA A 1 178 ? 9.73617 35.36346 15.01678 1.000 60.33619 415 ALA A O 1
ATOM 2880 N N . ALA A 1 179 ? 7.81594 36.51470 15.33860 1.000 57.27064 416 ALA A N 1
ATOM 2881 C CA . ALA A 1 179 ? 7.03362 35.49284 14.64501 1.000 55.31657 416 ALA A CA 1
ATOM 2882 C C . ALA A 1 179 ? 7.60687 35.26011 13.24868 1.000 56.98195 416 ALA A C 1
ATOM 2883 O O . ALA A 1 179 ? 7.87927 34.10774 12.84941 1.000 59.06717 416 ALA A O 1
ATOM 2890 N N . LEU A 1 180 ? 7.81227 36.36208 12.48560 1.000 55.42588 417 LEU A N 1
ATOM 2891 C CA . LEU A 1 180 ? 8.26184 36.18553 11.10481 1.000 57.49704 417 LEU A CA 1
ATOM 2892 C C . LEU A 1 180 ? 9.62153 35.50527 11.09458 1.000 56.25321 417 LEU A C 1
ATOM 2893 O O . LEU A 1 180 ? 9.88488 34.63807 10.24943 1.000 56.28905 417 LEU A O 1
ATOM 2909 N N . MET A 1 181 ? 10.48102 35.86401 12.06492 1.000 54.52435 418 MET A N 1
ATOM 2910 C CA . MET A 1 181 ? 11.81484 35.25558 12.16895 1.000 60.60308 418 MET A CA 1
ATOM 2911 C C . MET A 1 181 ? 11.69710 33.74555 12.31310 1.000 61.20195 418 MET A C 1
ATOM 2912 O O . MET A 1 181 ? 12.31915 32.98559 11.55635 1.000 67.17600 418 MET A O 1
ATOM 2926 N N . GLU A 1 182 ? 10.87165 33.29878 13.27381 1.000 58.17968 419 GLU A N 1
ATOM 2927 C CA . GLU A 1 182 ? 10.63722 31.86733 13.46266 1.000 67.44860 419 GLU A CA 1
ATOM 2928 C C . GLU A 1 182 ? 10.11798 31.20057 12.19713 1.000 65.74886 419 GLU A C 1
ATOM 2929 O O . GLU A 1 182 ? 10.45793 30.04464 11.91902 1.000 67.02256 419 GLU A O 1
ATOM 2941 N N . TYR A 1 183 ? 9.22948 31.87676 11.45177 1.000 61.87246 420 TYR A N 1
ATOM 2942 C CA . TYR A 1 183 ? 8.74106 31.26336 10.21361 1.000 65.08572 420 TYR A CA 1
ATOM 2943 C C . TYR A 1 183 ? 9.81238 31.26968 9.12407 1.000 67.06680 420 TYR A C 1
ATOM 2944 O O . TYR A 1 183 ? 9.95271 30.29356 8.37266 1.000 60.01807 420 TYR A O 1
ATOM 2962 N N . TYR A 1 184 ? 10.56625 32.37704 9.00365 1.000 66.93196 421 TYR A N 1
ATOM 2963 C CA . TYR A 1 184 ? 11.45366 32.52032 7.85016 1.000 65.75629 421 TYR A CA 1
ATOM 2964 C C . TYR A 1 184 ? 12.78407 31.83414 8.07811 1.000 66.12148 421 TYR A C 1
ATOM 2965 O O . TYR A 1 184 ? 13.43564 31.42488 7.11093 1.000 68.40532 421 TYR A O 1
ATOM 2983 N N . CYS A 1 185 ? 13.22455 31.71995 9.32925 1.000 67.83608 422 CYS A N 1
ATOM 2984 C CA . CYS A 1 185 ? 14.56983 31.23016 9.61602 1.000 64.76026 422 CYS A CA 1
ATOM 2985 C C . CYS A 1 185 ? 14.58488 29.80634 10.13913 1.000 70.58450 422 CYS A C 1
ATOM 2986 O O . CYS A 1 185 ? 15.39407 28.98983 9.69513 1.000 75.24112 422 CYS A O 1
ATOM 2994 N N . SER A 1 186 ? 13.72972 29.52892 11.11656 1.000 69.88728 423 SER A N 1
ATOM 2995 C CA . SER A 1 186 ? 13.51652 28.21706 11.70377 1.000 73.19454 423 SER A CA 1
ATOM 2996 C C . SER A 1 186 ? 12.47348 27.39750 10.96915 1.000 75.18574 423 SER A C 1
ATOM 2997 O O . SER A 1 186 ? 12.35109 26.20367 11.23338 1.000 78.58643 423 SER A O 1
ATOM 3005 N N . LYS A 1 187 ? 11.76065 27.99899 10.02468 1.000 73.53115 424 LYS A N 1
ATOM 3006 C CA . LYS A 1 187 ? 10.72653 27.31303 9.26222 1.000 74.61539 424 LYS A CA 1
ATOM 3007 C C . LYS A 1 187 ? 9.70307 26.63609 10.16938 1.000 71.03391 424 LYS A C 1
ATOM 3008 O O . LYS A 1 187 ? 9.01438 25.69425 9.76792 1.000 71.56900 424 LYS A O 1
ATOM 3027 N N . ASP A 1 188 ? 9.47557 27.20088 11.33063 1.000 70.75577 425 ASP A N 1
ATOM 3028 C CA . ASP A 1 188 ? 8.57844 26.61212 12.31893 1.000 70.10807 425 ASP A CA 1
ATOM 3029 C C . ASP A 1 188 ? 7.27892 27.40246 12.39783 1.000 65.85363 425 ASP A C 1
ATOM 3030 O O . ASP A 1 188 ? 7.22435 28.43669 13.07042 1.000 66.92512 425 ASP A O 1
ATOM 3039 N N . LYS A 1 189 ? 6.21302 26.86761 11.77642 1.000 70.51646 426 LYS A N 1
ATOM 3040 C CA . LYS A 1 189 ? 4.90737 27.53909 11.78435 1.000 71.71507 426 LYS A CA 1
ATOM 3041 C C . LYS A 1 189 ? 4.24918 27.52635 13.16664 1.000 71.87910 426 LYS A C 1
ATOM 3042 O O . LYS A 1 189 ? 3.43556 28.41268 13.47178 1.000 71.33719 426 LYS A O 1
ATOM 3061 N N . SER A 1 190 ? 4.54396 26.51942 14.00056 1.000 73.15677 427 SER A N 1
ATOM 3062 C CA . SER A 1 190 ? 3.87620 26.42839 15.29944 1.000 79.08125 427 SER A CA 1
ATOM 3063 C C . SER A 1 190 ? 4.33043 27.53860 16.22151 1.000 77.98244 427 SER A C 1
ATOM 3064 O O . SER A 1 190 ? 3.51112 28.18156 16.89855 1.000 79.18928 427 SER A O 1
ATOM 3072 N N . VAL A 1 191 ? 5.63112 27.79185 16.25240 1.000 68.52681 428 VAL A N 1
ATOM 3073 C CA . VAL A 1 191 ? 6.11701 28.86527 17.10689 1.000 73.43016 428 VAL A CA 1
ATOM 3074 C C . VAL A 1 191 ? 5.63617 30.20057 16.58325 1.000 70.08808 428 VAL A C 1
ATOM 3075 O O . VAL A 1 191 ? 5.23509 31.07536 17.36953 1.000 63.56990 428 VAL A O 1
ATOM 3088 N N . ALA A 1 192 ? 5.66829 30.37715 15.24741 1.000 73.54162 429 ALA A N 1
ATOM 3089 C CA . ALA A 1 192 ? 5.14155 31.59755 14.63535 1.000 66.36597 429 ALA A CA 1
ATOM 3090 C C . ALA A 1 192 ? 3.73026 31.85528 15.10944 1.000 62.94912 429 ALA A C 1
ATOM 3091 O O . ALA A 1 192 ? 3.38561 32.97060 15.51956 1.000 63.96298 429 ALA A O 1
ATOM 3098 N N . PHE A 1 193 ? 2.89760 30.81770 15.05297 1.000 63.93446 430 PHE A N 1
ATOM 3099 C CA . PHE A 1 193 ? 1.51800 30.93759 15.50051 1.000 66.96077 430 PHE A CA 1
ATOM 3100 C C . PHE A 1 193 ? 1.44621 31.36463 16.96184 1.000 68.27344 430 PHE A C 1
ATOM 3101 O O . PHE A 1 193 ? 0.67833 32.26319 17.32275 1.000 68.87409 430 PHE A O 1
ATOM 3118 N N . LYS A 1 194 ? 2.20352 30.69669 17.83283 1.000 74.55977 431 LYS A N 1
ATOM 3119 C CA . LYS A 1 194 ? 2.09562 31.01429 19.25402 1.000 68.19210 431 LYS A CA 1
ATOM 3120 C C . LYS A 1 194 ? 2.50375 32.46033 19.51808 1.000 64.80643 431 LYS A C 1
ATOM 3121 O O . LYS A 1 194 ? 1.87484 33.16803 20.31054 1.000 70.04410 431 LYS A O 1
ATOM 3140 N N . ILE A 1 195 ? 3.54222 32.93389 18.85111 1.000 65.46538 432 ILE A N 1
ATOM 3141 C CA . ILE A 1 195 ? 3.96026 34.31043 19.07421 1.000 61.54882 432 ILE A CA 1
ATOM 3142 C C . ILE A 1 195 ? 2.88417 35.25557 18.56865 1.000 66.03215 432 ILE A C 1
ATOM 3143 O O . ILE A 1 195 ? 2.44788 36.16722 19.28133 1.000 65.42743 432 ILE A O 1
ATOM 3159 N N . PHE A 1 196 ? 2.37097 35.00739 17.36683 1.000 62.77222 433 PHE A N 1
ATOM 3160 C CA . PHE A 1 196 ? 1.31139 35.88361 16.88427 1.000 63.78833 433 PHE A CA 1
ATOM 3161 C C . PHE A 1 196 ? 0.13220 35.88753 17.83927 1.000 63.19735 433 PHE A C 1
ATOM 3162 O O . PHE A 1 196 ? -0.46399 36.93612 18.08434 1.000 63.13552 433 PHE A O 1
ATOM 3179 N N . GLU A 1 197 ? -0.18510 34.73227 18.43159 1.000 67.93518 434 GLU A N 1
ATOM 3180 C CA . GLU A 1 197 ? -1.33076 34.64729 19.33739 1.000 65.74365 434 GLU A CA 1
ATOM 3181 C C . GLU A 1 197 ? -1.07553 35.39961 20.64371 1.000 66.29018 434 GLU A C 1
ATOM 3182 O O . GLU A 1 197 ? -1.95054 36.11236 21.14048 1.000 67.65133 434 GLU A O 1
ATOM 3194 N N . LEU A 1 198 ? 0.11083 35.26370 21.21992 1.000 69.83707 435 LEU A N 1
ATOM 3195 C CA . LEU A 1 198 ? 0.43054 36.04340 22.41488 1.000 74.99705 435 LEU A CA 1
ATOM 3196 C C . LEU A 1 198 ? 0.34236 37.53028 22.11842 1.000 75.31610 435 LEU A C 1
ATOM 3197 O O . LEU A 1 198 ? -0.26778 38.31495 22.87227 1.000 77.88801 435 LEU A O 1
ATOM 3213 N N . GLY A 1 199 ? 0.96261 37.93485 21.01125 1.000 70.47270 436 GLY A N 1
ATOM 3214 C CA . GLY A 1 199 ? 0.84757 39.31232 20.57950 1.000 71.88244 436 GLY A CA 1
ATOM 3215 C C . GLY A 1 199 ? -0.59032 39.73148 20.38112 1.000 68.16931 436 GLY A C 1
ATOM 3216 O O . GLY A 1 199 ? -0.96970 40.84112 20.75983 1.000 68.89851 436 GLY A O 1
ATOM 3220 N N . LEU A 1 200 ? -1.42904 38.82464 19.85846 1.000 66.62729 437 LEU A N 1
ATOM 3221 C CA . LEU A 1 200 ? -2.83550 39.17949 19.64016 1.000 72.20341 437 LEU A CA 1
ATOM 3222 C C . LEU A 1 200 ? -3.53718 39.40793 20.96355 1.000 74.38079 437 LEU A C 1
ATOM 3223 O O . LEU A 1 200 ? -4.31079 40.35781 21.10728 1.000 76.34501 437 LEU A O 1
ATOM 3239 N N . LYS A 1 201 ? -3.26187 38.56266 21.95310 1.000 75.71544 438 LYS A N 1
ATOM 3240 C CA . LYS A 1 201 ? -3.79702 38.82785 23.28264 1.000 78.48172 438 LYS A CA 1
ATOM 3241 C C . LYS A 1 201 ? -3.42970 40.24146 23.71815 1.000 73.10604 438 LYS A C 1
ATOM 3242 O O . LYS A 1 201 ? -4.25809 40.96464 24.26907 1.000 77.82218 438 LYS A O 1
ATOM 3261 N N . LYS A 1 202 ? -2.20577 40.67496 23.44185 1.000 74.51822 439 LYS A N 1
ATOM 3262 C CA . LYS A 1 202 ? -1.79866 41.97238 23.99412 1.000 79.05266 439 LYS A CA 1
ATOM 3263 C C . LYS A 1 202 ? -2.16994 43.19260 23.13418 1.000 83.69552 439 LYS A C 1
ATOM 3264 O O . LYS A 1 202 ? -2.40954 44.27526 23.68311 1.000 82.41997 439 LYS A O 1
ATOM 3283 N N . TYR A 1 203 ? -2.24249 43.05944 21.81316 1.000 81.72970 440 TYR A N 1
ATOM 3284 C CA . TYR A 1 203 ? -2.40402 44.19783 20.91660 1.000 72.97339 440 TYR A CA 1
ATOM 3285 C C . TYR A 1 203 ? -3.53839 43.97924 19.90964 1.000 78.30153 440 TYR A C 1
ATOM 3286 O O . TYR A 1 203 ? -3.46254 44.49304 18.79309 1.000 72.26733 440 TYR A O 1
ATOM 3304 N N . GLY A 1 204 ? -4.54092 43.15573 20.22572 1.000 79.00328 441 GLY A N 1
ATOM 3305 C CA . GLY A 1 204 ? -5.63706 42.86814 19.29624 1.000 76.09210 441 GLY A CA 1
ATOM 3306 C C . GLY A 1 204 ? -6.47843 44.06853 18.93287 1.000 78.86035 441 GLY A C 1
ATOM 3307 O O . GLY A 1 204 ? -7.38179 43.96850 18.09042 1.000 67.46706 441 GLY A O 1
ATOM 3311 N N . ASP A 1 205 ? -6.23564 45.18749 19.57810 1.000 82.56647 442 ASP A N 1
ATOM 3312 C CA . ASP A 1 205 ? -6.94940 46.40490 19.26556 1.000 86.65009 442 ASP A CA 1
ATOM 3313 C C . ASP A 1 205 ? -6.14079 47.34868 18.38489 1.000 80.04550 442 ASP A C 1
ATOM 3314 O O . ASP A 1 205 ? -6.52458 48.51557 18.27230 1.000 79.05494 442 ASP A O 1
ATOM 3323 N N . ILE A 1 206 ? -4.99714 46.90860 17.84824 1.000 79.75542 443 ILE A N 1
ATOM 3324 C CA . ILE A 1 206 ? -4.11218 47.70762 17.00309 1.000 76.98042 443 ILE A CA 1
ATOM 3325 C C . ILE A 1 206 ? -4.25326 47.21859 15.55983 1.000 70.48916 443 ILE A C 1
ATOM 3326 O O . ILE A 1 206 ? -3.77094 46.12336 15.22415 1.000 64.57098 443 ILE A O 1
ATOM 3342 N N . PRO A 1 207 ? -4.82399 48.01293 14.65447 1.000 71.59531 444 PRO A N 1
ATOM 3343 C CA . PRO A 1 207 ? -5.08848 47.46074 13.30884 1.000 69.11283 444 PRO A CA 1
ATOM 3344 C C . PRO A 1 207 ? -3.82964 46.98377 12.59014 1.000 66.68533 444 PRO A C 1
ATOM 3345 O O . PRO A 1 207 ? -3.87665 45.91084 11.97379 1.000 60.05361 444 PRO A O 1
ATOM 3356 N N . GLU A 1 208 ? -2.68450 47.66984 12.73456 1.000 66.26517 445 GLU A N 1
ATOM 3357 C CA . GLU A 1 208 ? -1.46375 47.25839 12.01856 1.000 62.09902 445 GLU A CA 1
ATOM 3358 C C . GLU A 1 208 ? -0.97102 45.87491 12.47140 1.000 60.13784 445 GLU A C 1
ATOM 3359 O O . GLU A 1 208 ? -0.49148 45.07696 11.65281 1.000 57.51757 445 GLU A O 1
ATOM 3371 N N . TYR A 1 209 ? -1.05851 45.58428 13.77791 1.000 55.63692 446 TYR A N 1
ATOM 3372 C CA . TYR A 1 209 ? -0.69990 44.26193 14.27920 1.000 59.74930 446 TYR A CA 1
ATOM 3373 C C . TYR A 1 209 ? -1.62649 43.18906 13.70731 1.000 58.13148 446 TYR A C 1
ATOM 3374 O O . TYR A 1 209 ? -1.16865 42.15900 13.16691 1.000 61.17457 446 TYR A O 1
ATOM 3392 N N . VAL A 1 210 ? -2.94256 43.41142 13.81520 1.000 59.95262 447 VAL A N 1
ATOM 3393 C CA . VAL A 1 210 ? -3.88592 42.39925 13.34670 1.000 53.23592 447 VAL A CA 1
ATOM 3394 C C . VAL A 1 210 ? -3.67409 42.13312 11.86292 1.000 56.61012 447 VAL A C 1
ATOM 3395 O O . VAL A 1 210 ? -3.64393 40.96948 11.42709 1.000 57.37865 447 VAL A O 1
ATOM 3408 N N . LEU A 1 211 ? -3.43895 43.20252 11.08517 1.000 56.83636 448 LEU A N 1
ATOM 3409 C CA . LEU A 1 211 ? -3.15792 43.06164 9.66008 1.000 59.64615 448 LEU A CA 1
ATOM 3410 C C . LEU A 1 211 ? -1.88183 42.26719 9.41365 1.000 58.75270 448 LEU A C 1
ATOM 3411 O O . LEU A 1 211 ? -1.78801 41.53623 8.41829 1.000 60.99781 448 LEU A O 1
ATOM 3427 N N . ALA A 1 212 ? -0.85982 42.42950 10.26863 1.000 55.04526 449 ALA A N 1
ATOM 3428 C CA . ALA A 1 212 ? 0.35677 41.63301 10.07776 1.000 52.67017 449 ALA A CA 1
ATOM 3429 C C . ALA A 1 212 ? 0.06832 40.14383 10.23857 1.000 56.34754 449 ALA A C 1
ATOM 3430 O O . ALA A 1 212 ? 0.46123 39.31822 9.40096 1.000 60.52629 449 ALA A O 1
ATOM 3437 N N . TYR A 1 213 ? -0.60851 39.78577 11.32451 1.000 51.50055 450 TYR A N 1
ATOM 3438 C CA . TYR A 1 213 ? -0.96887 38.38590 11.53860 1.000 58.71879 450 TYR A CA 1
ATOM 3439 C C . TYR A 1 213 ? -1.83959 37.87903 10.38765 1.000 55.93339 450 TYR A C 1
ATOM 3440 O O . TYR A 1 213 ? -1.60953 36.79053 9.82722 1.000 56.58791 450 TYR A O 1
ATOM 3458 N N . ILE A 1 214 ? -2.85399 38.65972 10.01081 1.000 57.87059 451 ILE A N 1
ATOM 3459 C CA . ILE A 1 214 ? -3.69681 38.24117 8.88927 1.000 60.88324 451 ILE A CA 1
ATOM 3460 C C . ILE A 1 214 ? -2.83886 37.98422 7.66600 1.000 57.03239 451 ILE A C 1
ATOM 3461 O O . ILE A 1 214 ? -3.01782 36.98885 6.97087 1.000 56.74098 451 ILE A O 1
ATOM 3477 N N . ASP A 1 215 ? -1.90779 38.89222 7.36715 1.000 60.06265 452 ASP A N 1
ATOM 3478 C CA . ASP A 1 215 ? -1.05509 38.74193 6.19266 1.000 61.31952 452 ASP A CA 1
ATOM 3479 C C . ASP A 1 215 ? -0.24106 37.45106 6.24947 1.000 62.54534 452 ASP A C 1
ATOM 3480 O O . ASP A 1 215 ? -0.15787 36.69417 5.25607 1.000 64.59318 452 ASP A O 1
ATOM 3489 N N . TYR A 1 216 ? 0.39537 37.19798 7.40546 1.000 56.15556 453 TYR A N 1
ATOM 3490 C CA . TYR A 1 216 ? 1.17393 35.97291 7.57579 1.000 57.80986 453 TYR A CA 1
ATOM 3491 C C . TYR A 1 216 ? 0.32126 34.72489 7.30086 1.000 58.77685 453 TYR A C 1
ATOM 3492 O O . TYR A 1 216 ? 0.71999 33.82325 6.52083 1.000 61.37655 453 TYR A O 1
ATOM 3510 N N . LEU A 1 217 ? -0.85596 34.64687 7.95738 1.000 59.52533 454 LEU A N 1
ATOM 3511 C CA . LEU A 1 217 ? -1.70068 33.44407 7.84228 1.000 58.63769 454 LEU A CA 1
ATOM 3512 C C . LEU A 1 217 ? -2.27478 33.28199 6.43337 1.000 62.88960 454 LEU A C 1
ATOM 3513 O O . LEU A 1 217 ? -2.21131 32.19600 5.84844 1.000 67.65258 454 LEU A O 1
ATOM 3529 N N . SER A 1 218 ? -2.79383 34.35609 5.84784 1.000 63.03671 455 SER A N 1
ATOM 3530 C CA . SER A 1 218 ? -3.29542 34.28270 4.48256 1.000 63.54496 455 SER A CA 1
ATOM 3531 C C . SER A 1 218 ? -2.26956 33.63396 3.55853 1.000 67.65856 455 SER A C 1
ATOM 3532 O O . SER A 1 218 ? -2.60716 32.73451 2.77087 1.000 65.20042 455 SER A O 1
ATOM 3540 N N . HIS A 1 219 ? -0.99228 34.08812 3.64062 1.000 65.66028 456 HIS A N 1
ATOM 3541 C CA . HIS A 1 219 ? 0.03419 33.55879 2.72785 1.000 69.26040 456 HIS A CA 1
ATOM 3542 C C . HIS A 1 219 ? 0.42451 32.12476 3.05979 1.000 67.56596 456 HIS A C 1
ATOM 3543 O O . HIS A 1 219 ? 1.03350 31.45338 2.21808 1.000 68.38101 456 HIS A O 1
ATOM 3557 N N . LEU A 1 220 ? 0.07769 31.63291 4.25696 1.000 66.59373 457 LEU A N 1
ATOM 3558 C CA . LEU A 1 220 ? 0.18761 30.18928 4.45961 1.000 68.06568 457 LEU A CA 1
ATOM 3559 C C . LEU A 1 220 ? -0.71248 29.37998 3.51860 1.000 69.39968 457 LEU A C 1
ATOM 3560 O O . LEU A 1 220 ? -0.48774 28.18101 3.33678 1.000 70.09320 457 LEU A O 1
ATOM 3576 N N . ASN A 1 221 ? -1.73478 29.99642 2.93951 1.000 70.70693 458 ASN A N 1
ATOM 3577 C CA . ASN A 1 221 ? -2.53403 29.42338 1.85366 1.000 63.06169 458 ASN A CA 1
ATOM 3578 C C . ASN A 1 221 ? -3.41651 28.26870 2.31589 1.000 65.59537 458 ASN A C 1
ATOM 3579 O O . ASN A 1 221 ? -3.70199 27.34123 1.54658 1.000 62.98853 458 ASN A O 1
ATOM 3590 N N . GLU A 1 222 ? -3.93370 28.37984 3.52893 1.000 70.69425 459 GLU A N 1
ATOM 3591 C CA . GLU A 1 222 ? -4.90453 27.44366 4.07463 1.000 65.62364 459 GLU A CA 1
ATOM 3592 C C . GLU A 1 222 ? -6.23044 28.15198 4.33473 1.000 66.55474 459 GLU A C 1
ATOM 3593 O O . GLU A 1 222 ? -6.36681 28.88269 5.32308 1.000 77.74288 459 GLU A O 1
ATOM 3605 N N . ASP A 1 223 ? -7.21382 27.90437 3.46983 1.000 66.51609 460 ASP A N 1
ATOM 3606 C CA . ASP A 1 223 ? -8.46391 28.66655 3.48211 1.000 74.34525 460 ASP A CA 1
ATOM 3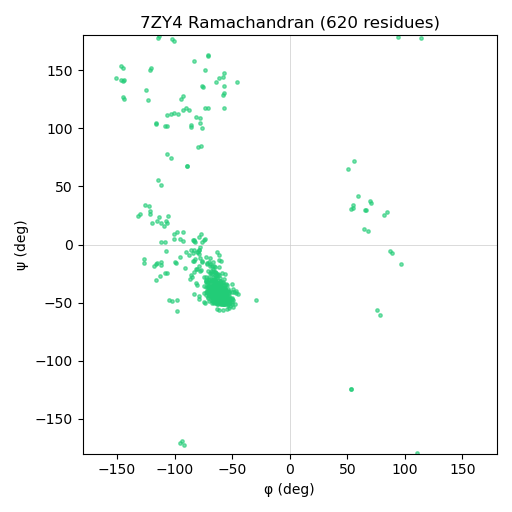607 C C . ASP A 1 223 ? -9.14588 28.65423 4.84223 1.000 70.24662 460 ASP A C 1
ATOM 3608 O O . ASP A 1 223 ? -9.54332 29.70738 5.36179 1.000 71.82579 460 ASP A O 1
ATOM 3617 N N . ASN A 1 224 ? -9.28428 27.48195 5.44070 1.000 71.29128 461 ASN A N 1
ATOM 3618 C CA . ASN A 1 224 ? -10.08185 27.42422 6.65466 1.000 79.90048 461 ASN A CA 1
ATOM 3619 C C . ASN A 1 224 ? -9.41740 28.21324 7.77330 1.000 69.86334 461 ASN A C 1
ATOM 3620 O O . ASN A 1 224 ? -10.06613 29.03087 8.44423 1.000 67.30656 461 ASN A O 1
ATOM 3631 N N . ASN A 1 225 ? -8.11750 28.04609 7.94573 1.000 71.34740 462 ASN A N 1
ATOM 3632 C CA . ASN A 1 225 ? -7.45140 28.79691 9.00529 1.000 74.08103 462 ASN A CA 1
ATOM 3633 C C . ASN A 1 225 ? -7.55277 30.29445 8.78232 1.000 68.56205 462 ASN A C 1
ATOM 3634 O O . ASN A 1 225 ? -7.76413 31.06273 9.74107 1.000 71.26990 462 ASN A O 1
ATOM 3645 N N . THR A 1 226 ? -7.41265 30.73247 7.52671 1.000 63.51509 463 THR A N 1
ATOM 3646 C CA . THR A 1 226 ? -7.50852 32.15532 7.23913 1.000 63.49844 463 THR A CA 1
ATOM 3647 C C . THR A 1 226 ? -8.89043 32.68779 7.59609 1.000 62.65277 463 THR A C 1
ATOM 3648 O O . THR A 1 226 ? -9.01320 33.66784 8.34231 1.000 61.33052 463 THR A O 1
ATOM 3659 N N . ARG A 1 227 ? -9.94695 32.02759 7.11457 1.000 65.85650 464 ARG A N 1
ATOM 3660 C CA . ARG A 1 227 ? -11.29651 32.49731 7.43361 1.000 67.56108 464 ARG A CA 1
ATOM 3661 C C . ARG A 1 227 ? -11.53935 32.51585 8.93611 1.000 60.72077 464 ARG A C 1
ATOM 3662 O O . ARG A 1 227 ? -12.14340 33.45733 9.47015 1.000 63.25502 464 ARG A O 1
ATOM 3683 N N . VAL A 1 228 ? -11.07880 31.48143 9.63450 1.000 61.72243 465 VAL A N 1
ATOM 3684 C CA . VAL A 1 228 ? -11.26372 31.43995 11.07442 1.000 63.92416 465 VAL A CA 1
ATOM 3685 C C . VAL A 1 228 ? -10.66008 32.66824 11.73433 1.000 67.00396 465 VAL A C 1
ATOM 3686 O O . VAL A 1 228 ? -11.24096 33.24291 12.67043 1.000 67.53339 465 VAL A O 1
ATOM 3699 N N . LEU A 1 229 ? -9.44539 33.04129 11.30888 1.000 66.51577 466 LEU A N 1
ATOM 3700 C CA . LEU A 1 229 ? -8.78182 34.19482 11.91433 1.000 66.47862 466 LEU A CA 1
ATOM 3701 C C . LEU A 1 229 ? -9.52069 35.48800 11.59155 1.000 64.28921 466 LEU A C 1
ATOM 3702 O O . LEU A 1 229 ? -9.64329 36.38809 12.44493 1.000 64.33751 466 LEU A O 1
ATOM 3718 N N . PHE A 1 230 ? -9.97989 35.61200 10.34778 1.000 64.04566 467 PHE A N 1
ATOM 3719 C CA . PHE A 1 230 ? -10.78597 36.76206 9.97144 1.000 61.89843 467 PHE A CA 1
ATOM 3720 C C . PHE A 1 230 ? -12.00604 36.89924 10.86645 1.000 64.29646 467 PHE A C 1
ATOM 3721 O O . PHE A 1 230 ? -12.32825 37.99978 11.33690 1.000 65.19116 467 PHE A O 1
ATOM 3738 N N . GLU A 1 231 ? -12.73237 35.78958 11.06741 1.000 64.37000 468 GLU A N 1
ATOM 3739 C CA . GLU A 1 231 ? -13.93416 35.84205 11.89905 1.000 63.60256 468 GLU A CA 1
ATOM 3740 C C . GLU A 1 231 ? -13.56070 36.20059 13.32962 1.000 68.21057 468 GLU A C 1
ATOM 3741 O O . GLU A 1 231 ? -14.20263 37.05517 13.94696 1.000 75.69264 468 GLU A O 1
ATOM 3753 N N . ARG A 1 232 ? -12.52455 35.54965 13.88091 1.000 65.05253 469 ARG A N 1
ATOM 3754 C CA . ARG A 1 232 ? -12.08448 35.85522 15.24494 1.000 67.51206 469 ARG A CA 1
ATOM 3755 C C . ARG A 1 232 ? -11.84097 37.33447 15.43103 1.000 67.04061 469 ARG A C 1
ATOM 3756 O O . ARG A 1 232 ? -12.29573 37.95090 16.39581 1.000 68.57164 469 ARG A O 1
ATOM 3777 N N . VAL A 1 233 ? -11.07480 37.91633 14.53299 1.000 68.00922 470 VAL A N 1
ATOM 3778 C CA . VAL A 1 233 ? -10.66734 39.29220 14.74144 1.000 67.31954 470 VAL A CA 1
ATOM 3779 C C . VAL A 1 233 ? -11.82878 40.24956 14.54204 1.000 72.28789 470 VAL A C 1
ATOM 3780 O O . VAL A 1 233 ? -11.90366 41.29519 15.20339 1.000 75.25456 470 VAL A O 1
ATOM 3793 N N . LEU A 1 234 ? -12.66941 39.99394 13.53666 1.000 69.46853 471 LEU A N 1
ATOM 3794 C CA . LEU A 1 234 ? -13.69627 40.97432 13.21733 1.000 69.32793 471 LEU A CA 1
ATOM 3795 C C . LEU A 1 234 ? -14.93546 40.84125 14.09650 1.000 72.30038 471 LEU A C 1
ATOM 3796 O O . LEU A 1 234 ? -15.69880 41.80324 14.22378 1.000 67.47257 471 LEU A O 1
ATOM 3812 N N . THR A 1 235 ? -15.19021 39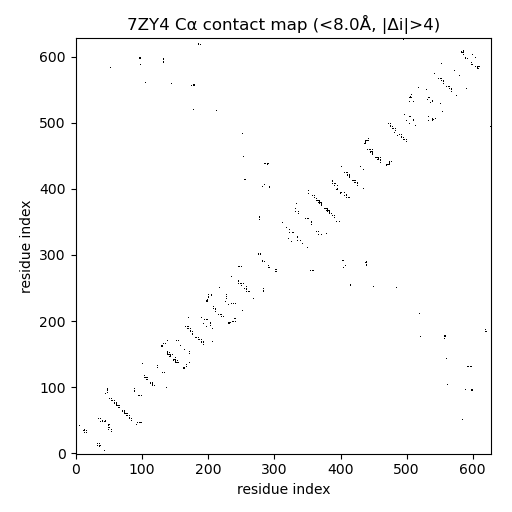.66351 14.66617 1.000 79.43567 472 THR A N 1
ATOM 3813 C CA . THR A 1 235 ? -16.42710 39.47538 15.43048 1.000 89.76529 472 THR A CA 1
ATOM 3814 C C . THR A 1 235 ? -16.11589 39.65493 16.91537 1.000 87.76403 472 THR A C 1
ATOM 3815 O O . THR A 1 235 ? -16.69020 40.52032 17.58236 1.000 93.80650 472 THR A O 1
ATOM 3826 N N . SER A 1 236 ? -15.17798 38.86581 17.43859 1.000 87.53747 473 SER A N 1
ATOM 3827 C CA . SER A 1 236 ? -14.73665 39.03397 18.80528 1.000 97.62826 473 SER A CA 1
ATOM 3828 C C . SER A 1 236 ? -13.52046 39.92872 18.77797 1.000 95.44771 473 SER A C 1
ATOM 3829 O O . SER A 1 236 ? -13.18372 40.54289 17.77085 1.000 100.49297 473 SER A O 1
ATOM 3837 N N . GLY A 1 237 ? -12.84107 40.02483 19.87543 1.000 95.37627 474 GLY A N 1
ATOM 3838 C CA . GLY A 1 237 ? -11.64828 40.81118 19.82759 1.000 111.09947 474 GLY A CA 1
ATOM 3839 C C . GLY A 1 237 ? -11.84928 42.25317 20.24590 1.000 110.63693 474 GLY A C 1
ATOM 3840 O O . GLY A 1 237 ? -12.95594 42.70833 20.53059 1.000 104.99477 474 GLY A O 1
ATOM 3844 N N . SER A 1 238 ? -10.73448 43.00018 20.24414 1.000 97.96417 475 SER A N 1
ATOM 3845 C CA . SER A 1 238 ? -10.77292 44.37501 20.67429 1.000 104.94338 475 SER A CA 1
ATOM 3846 C C . SER A 1 238 ? -10.63693 45.40697 19.57346 1.000 96.74388 475 SER A C 1
ATOM 3847 O O . SER A 1 238 ? -10.74449 46.60391 19.87186 1.000 108.82020 475 SER A O 1
ATOM 3855 N N . LEU A 1 239 ? -10.39318 45.01172 18.35777 1.000 93.50350 476 LEU A N 1
ATOM 3856 C CA . LEU A 1 239 ? -10.23955 45.98387 17.29894 1.000 95.25811 476 LEU A CA 1
ATOM 3857 C C . LEU A 1 239 ? -11.50223 46.85010 17.23773 1.000 94.12244 476 LEU A C 1
ATOM 3858 O O . LEU A 1 239 ? -12.61745 46.30295 17.11116 1.000 87.65426 476 LEU A O 1
ATOM 3874 N N . PRO A 1 240 ? -11.40031 48.15233 17.47525 1.000 94.92516 477 PRO A N 1
ATOM 3875 C CA . PRO A 1 240 ? -12.53575 49.04055 17.30931 1.000 97.79260 477 PRO A CA 1
ATOM 3876 C C . PRO A 1 240 ? -13.20377 48.72469 16.00850 1.000 93.70708 477 PRO A C 1
ATOM 3877 O O . PRO A 1 240 ? -12.53400 48.54517 14.95685 1.000 94.45077 477 PRO A O 1
ATOM 3888 N N . PRO A 1 241 ? -14.51860 48.72489 15.95201 1.000 99.57353 478 PRO A N 1
ATOM 3889 C CA . PRO A 1 241 ? -15.19359 48.53817 14.68036 1.000 95.07686 478 PRO A CA 1
ATOM 3890 C C . PRO A 1 241 ? -14.86869 49.62947 13.66996 1.000 90.11122 478 PRO A C 1
ATOM 3891 O O . PRO A 1 241 ? -14.87495 49.34258 12.46890 1.000 88.15034 478 PRO A O 1
ATOM 3902 N N . GLU A 1 242 ? -14.51157 50.84552 14.11312 1.000 93.58409 479 GLU A N 1
ATOM 3903 C CA . GLU A 1 242 ? -14.18494 51.95161 13.20372 1.000 91.00533 479 GLU A CA 1
ATOM 3904 C C . GLU A 1 242 ? -12.74824 51.91280 12.70968 1.000 92.34634 479 GLU A C 1
ATOM 3905 O O . GLU A 1 242 ? -12.35855 52.78136 11.91130 1.000 76.94476 479 GLU A O 1
ATOM 3917 N N . LYS A 1 243 ? -11.95360 50.96548 13.23178 1.000 91.88279 480 LYS A N 1
ATOM 3918 C CA . LYS A 1 243 ? -10.57007 50.74052 12.84336 1.000 86.94437 480 LYS A CA 1
ATOM 3919 C C . LYS A 1 243 ? -10.39546 49.45341 12.04855 1.000 82.03091 480 LYS A C 1
ATOM 3920 O O . LYS A 1 243 ? -9.26158 49.01986 11.80593 1.000 75.03965 480 LYS A O 1
ATOM 3939 N N . SER A 1 244 ? -11.48280 48.89800 11.53402 1.000 74.44646 481 SER A N 1
ATOM 3940 C CA . SER A 1 244 ? -11.44238 47.58315 10.93305 1.000 65.24829 481 SER A CA 1
ATOM 3941 C C . SER A 1 244 ? -11.56975 47.58738 9.41746 1.000 66.04573 481 SER A C 1
ATOM 3942 O O . SER A 1 244 ? -11.54100 46.49894 8.82364 1.000 61.86944 481 SER A O 1
ATOM 3950 N N . GLY A 1 245 ? -11.65754 48.76326 8.77232 1.000 60.63072 482 GLY A N 1
ATOM 3951 C CA . GLY A 1 245 ? -11.89510 48.80169 7.32958 1.000 62.94807 482 GLY A CA 1
ATOM 3952 C C . GLY A 1 245 ? -10.91473 47.98278 6.50295 1.000 65.93877 482 GLY A C 1
ATOM 3953 O O . GLY A 1 245 ? -11.30130 47.28092 5.55072 1.000 65.13807 482 GLY A O 1
ATOM 3957 N N . GLU A 1 246 ? -9.62144 48.10778 6.81695 1.000 65.75803 483 GLU A N 1
ATOM 3958 C CA . GLU A 1 246 ? -8.60245 47.39756 6.05298 1.000 68.00851 483 GLU A CA 1
ATOM 3959 C C . GLU A 1 246 ? -8.73656 45.89839 6.20539 1.000 61.86616 483 GLU A C 1
ATOM 3960 O O . GLU A 1 246 ? -8.53271 45.14404 5.23891 1.000 66.76536 483 GLU A O 1
ATOM 3972 N N . ILE A 1 247 ? -9.06626 45.45111 7.42138 1.000 61.17380 484 ILE A N 1
ATOM 3973 C CA . ILE A 1 247 ? -9.33504 44.03287 7.66127 1.000 65.21888 484 ILE A CA 1
ATOM 3974 C C . ILE A 1 247 ? -10.47148 43.54919 6.75707 1.000 57.01221 484 ILE A C 1
ATOM 3975 O O . ILE A 1 247 ? -10.34722 42.53209 6.05903 1.000 54.06178 484 ILE A O 1
ATOM 3991 N N . TRP A 1 248 ? -11.59242 44.28323 6.72926 1.000 57.45187 485 TRP A N 1
ATOM 3992 C CA . TRP A 1 248 ? -12.68950 43.83973 5.86783 1.000 65.99445 485 TRP A CA 1
ATOM 3993 C C . TRP A 1 248 ? -12.22749 43.76386 4.41637 1.000 65.66106 485 TRP A C 1
ATOM 3994 O O . TRP A 1 248 ? -12.62368 42.83869 3.67754 1.000 60.92944 485 TRP A O 1
ATOM 4015 N N . ALA A 1 249 ? -11.37677 44.72872 3.99805 1.000 60.19926 486 ALA A N 1
ATOM 4016 C CA . ALA A 1 249 ? -10.88364 44.74851 2.61942 1.000 56.24600 486 ALA A CA 1
ATOM 4017 C C . ALA A 1 249 ? -10.08877 43.49335 2.30190 1.000 60.69363 486 ALA A C 1
ATOM 4018 O O . ALA A 1 249 ? -10.25463 42.88192 1.23536 1.000 63.03691 486 ALA A O 1
ATOM 4025 N N . ARG A 1 250 ? -9.19839 43.11058 3.21845 1.000 55.84769 487 ARG A N 1
ATOM 4026 C CA . ARG A 1 250 ? -8.40414 41.90094 3.01713 1.000 61.45134 487 ARG A CA 1
ATOM 4027 C C . ARG A 1 250 ? -9.28994 40.66232 2.96617 1.000 60.16541 487 ARG A C 1
ATOM 4028 O O . ARG A 1 250 ? -8.97004 39.69149 2.26422 1.000 62.48789 487 ARG A O 1
ATOM 4049 N N . PHE A 1 251 ? -10.34887 40.65179 3.79366 1.000 60.62206 488 PHE A N 1
ATOM 4050 C CA . PHE A 1 251 ? -11.33078 39.56713 3.81274 1.000 61.51475 488 PHE A CA 1
ATOM 4051 C C . PHE A 1 251 ? -12.04627 39.46657 2.45566 1.000 59.30343 488 PHE A C 1
ATOM 4052 O O . PHE A 1 251 ? -12.07028 38.39946 1.82450 1.000 54.56687 488 PHE A O 1
ATOM 4069 N N . LEU A 1 252 ? -12.50997 40.59912 1.93074 1.000 50.71335 489 LEU A N 1
ATOM 4070 C CA . LEU A 1 252 ? -13.12081 40.59339 0.60538 1.000 60.03066 489 LEU A CA 1
ATOM 4071 C C . LEU A 1 252 ? -12.15386 40.09044 -0.46843 1.000 62.39901 489 LEU A C 1
ATOM 4072 O O . LEU A 1 252 ? -12.55302 39.36255 -1.38964 1.000 63.85240 489 LEU A O 1
ATOM 4088 N N . ALA A 1 253 ? -10.88221 40.48377 -0.39342 1.000 55.73767 490 ALA A N 1
ATOM 4089 C CA . ALA A 1 253 ? -9.92335 39.95014 -1.35678 1.000 51.80307 490 ALA A CA 1
ATOM 4090 C C . ALA A 1 253 ? -9.67783 38.45164 -1.16678 1.000 60.43136 490 ALA A C 1
ATOM 4091 O O . ALA A 1 253 ? -9.49255 37.70755 -2.14173 1.000 64.54933 490 ALA A O 1
ATOM 4098 N N . PHE A 1 254 ? -9.60916 37.99246 0.07674 1.000 58.03313 491 PHE A N 1
ATOM 4099 C CA . PHE A 1 254 ? -9.48684 36.55594 0.31193 1.000 64.64306 491 PHE A CA 1
ATOM 4100 C C . PHE A 1 254 ? -10.66193 35.80651 -0.33946 1.000 65.35340 491 PHE A C 1
ATOM 4101 O O . PHE A 1 254 ? -10.44887 34.86375 -1.11756 1.000 67.33299 491 PHE A O 1
ATOM 4118 N N . GLU A 1 255 ? -11.90681 36.25902 -0.09261 1.000 60.79945 492 GLU A N 1
ATOM 4119 C CA . GLU A 1 255 ? -13.07500 35.57643 -0.66362 1.000 68.50555 492 GLU A CA 1
ATOM 4120 C C . GLU A 1 255 ? -13.10313 35.68342 -2.19781 1.000 68.83772 492 GLU A C 1
ATOM 4121 O O . GLU A 1 255 ? -13.47548 34.72607 -2.89724 1.000 60.37289 492 GLU A O 1
ATOM 4133 N N . SER A 1 256 ? -12.66852 36.81439 -2.74436 1.000 62.13929 493 SER A N 1
ATOM 4134 C CA . SER A 1 256 ? -12.56297 36.92638 -4.19143 1.000 62.60670 493 SER A CA 1
ATOM 4135 C C . SER A 1 256 ? -11.53936 35.94602 -4.78720 1.000 69.27534 493 SER A C 1
ATOM 4136 O O . SER A 1 256 ? -11.66305 35.53826 -5.95501 1.000 69.39082 493 SER A O 1
ATOM 4144 N N . ASN A 1 257 ? -10.51046 35.58102 -4.02567 1.000 63.83754 494 ASN A N 1
ATOM 4145 C CA . ASN A 1 257 ? -9.52892 34.63846 -4.55033 1.000 69.00484 494 ASN A CA 1
ATOM 4146 C C . ASN A 1 257 ? -9.96087 33.18427 -4.39926 1.000 74.68192 494 ASN A C 1
ATOM 4147 O O . ASN A 1 257 ? -9.71055 32.36573 -5.29603 1.000 75.60242 494 ASN A O 1
ATOM 4158 N N . ILE A 1 258 ? -10.52006 32.80914 -3.25016 1.000 68.17759 495 ILE A N 1
ATOM 4159 C CA . ILE A 1 258 ? -10.84731 31.40706 -3.02477 1.000 69.26788 495 ILE A CA 1
ATOM 4160 C C . ILE A 1 258 ? -12.34629 31.11815 -2.97128 1.000 65.49829 495 ILE A C 1
ATOM 4161 O O . ILE A 1 258 ? -12.73374 29.94720 -3.10359 1.000 69.33914 495 ILE A O 1
ATOM 4177 N N . GLY A 1 259 ? -13.19589 32.11622 -2.76441 1.000 66.74961 496 GLY A N 1
ATOM 4178 C CA . GLY A 1 259 ? -14.62810 31.90798 -2.64524 1.000 62.80352 496 GLY A CA 1
ATOM 4179 C C . GLY A 1 259 ? -15.41099 32.09822 -3.93449 1.000 61.44839 496 GLY A C 1
ATOM 4180 O O . GLY A 1 259 ? -14.86875 32.27739 -5.02448 1.000 69.37577 496 GLY A O 1
ATOM 4184 N N . ASP A 1 260 ? -16.71922 32.08855 -3.78623 1.000 57.76390 497 ASP A N 1
ATOM 4185 C CA . ASP A 1 260 ? -17.62026 32.30906 -4.89775 1.000 63.99184 497 ASP A CA 1
ATOM 4186 C C . ASP A 1 260 ? -18.39177 33.60200 -4.69486 1.000 60.66101 497 ASP A C 1
ATOM 4187 O O . ASP A 1 260 ? -18.27544 34.24596 -3.65762 1.000 60.59701 497 ASP A O 1
ATOM 4196 N N . LEU A 1 261 ? -19.23139 33.95182 -5.68764 1.000 51.18730 498 LEU A N 1
ATOM 4197 C CA . LEU A 1 261 ? -19.93115 35.23676 -5.61077 1.000 59.08108 498 LEU A CA 1
ATOM 4198 C C . LEU A 1 261 ? -20.77667 35.33745 -4.35152 1.000 57.33687 498 LEU A C 1
ATOM 4199 O O . LEU A 1 261 ? -20.93130 36.43403 -3.79196 1.000 66.16297 498 LEU A O 1
ATOM 4215 N N . ALA A 1 262 ? -21.33987 34.22388 -3.88602 1.000 57.17366 499 ALA A N 1
ATOM 4216 C CA . ALA A 1 262 ? -22.18179 34.29052 -2.69192 1.000 59.14945 499 ALA A CA 1
ATOM 4217 C C . ALA A 1 262 ? -21.37516 34.67310 -1.44595 1.000 58.93818 499 ALA A C 1
ATOM 4218 O O . ALA A 1 262 ? -21.84902 35.44399 -0.59726 1.000 58.00858 499 ALA A O 1
ATOM 4225 N N . SER A 1 263 ? -20.18645 34.08240 -1.26980 1.000 51.40236 500 SER A N 1
ATOM 4226 C CA . SER A 1 263 ? -19.40705 34.39732 -0.07155 1.000 63.81867 500 SER A CA 1
ATOM 4227 C C . SER A 1 263 ? -18.92227 35.84448 -0.11284 1.000 60.69713 500 SER A C 1
ATOM 4228 O O . SER A 1 263 ? -18.92854 36.54939 0.91514 1.000 63.89110 500 SER A O 1
ATOM 4236 N N . ILE A 1 264 ? -18.54233 36.30861 -1.30795 1.000 53.28409 501 ILE A N 1
ATOM 4237 C CA . ILE A 1 264 ? -18.17569 37.70715 -1.50695 1.000 51.99251 501 ILE A CA 1
ATOM 4238 C C . ILE A 1 264 ? -19.32653 38.63300 -1.12170 1.000 51.17918 501 ILE A C 1
ATOM 4239 O O . ILE A 1 264 ? -19.10691 39.67036 -0.48629 1.000 56.36639 501 ILE A O 1
ATOM 4255 N N . LEU A 1 265 ? -20.56824 38.31338 -1.54724 1.000 56.36393 502 LEU A N 1
ATOM 4256 C CA . LEU A 1 265 ? -21.67502 39.22014 -1.24382 1.000 53.96094 502 LEU A CA 1
ATOM 4257 C C . LEU A 1 265 ? -21.99955 39.21243 0.24930 1.000 58.42084 502 LEU A C 1
ATOM 4258 O O . LEU A 1 265 ? -22.30768 40.27005 0.83713 1.000 55.72845 502 LEU A O 1
ATOM 4274 N N . LYS A 1 266 ? -21.97016 38.01721 0.87887 1.000 59.90544 503 LYS A N 1
ATOM 4275 C CA . LYS A 1 266 ? -22.16253 37.95008 2.33199 1.000 61.07418 503 LYS A CA 1
ATOM 4276 C C . LYS A 1 266 ? -21.18159 38.85961 3.05596 1.000 56.49124 503 LYS A C 1
ATOM 4277 O O . LYS A 1 266 ? -21.57491 39.66551 3.91041 1.000 58.73375 503 LYS A O 1
ATOM 4296 N N . VAL A 1 267 ? -19.88258 38.72605 2.72653 1.000 54.60077 504 VAL A N 1
ATOM 4297 C CA . VAL A 1 267 ? -18.86140 39.55056 3.37156 1.000 59.80578 504 VAL A CA 1
ATOM 4298 C C . VAL A 1 267 ? -19.08099 41.02737 3.05426 1.000 57.76547 504 VAL A C 1
ATOM 4299 O O . VAL A 1 267 ? -18.92772 41.89070 3.93137 1.000 62.26238 504 VAL A O 1
ATOM 4312 N N . GLU A 1 268 ? -19.42373 41.35291 1.79943 1.000 56.50644 505 GLU A N 1
ATOM 4313 C CA . GLU A 1 268 ? -19.66611 42.75613 1.44391 1.000 61.55782 505 GLU A CA 1
ATOM 4314 C C . GLU A 1 268 ? -20.77041 43.35587 2.31044 1.000 59.57074 505 GLU A C 1
ATOM 4315 O O . GLU A 1 268 ? -20.64295 44.47546 2.81245 1.000 61.46513 505 GLU A O 1
ATOM 4327 N N . LYS A 1 269 ? -21.87186 42.61284 2.49499 1.000 61.87762 506 LYS A N 1
ATOM 4328 C CA . LYS A 1 269 ? -23.00899 43.12805 3.26479 1.000 62.95152 506 LYS A CA 1
ATOM 4329 C C . LYS A 1 269 ? -22.66933 43.28210 4.74580 1.000 60.95268 506 LYS A C 1
ATOM 4330 O O . LYS A 1 269 ? -23.04210 44.29074 5.36507 1.000 61.99524 506 LYS A O 1
ATOM 4349 N N . ARG A 1 270 ? -21.95970 42.30470 5.33590 1.000 58.24443 507 ARG A N 1
ATOM 4350 C CA . ARG A 1 270 ? -21.48985 42.48649 6.71169 1.000 52.89580 507 ARG A CA 1
ATOM 4351 C C . ARG A 1 270 ? -20.63965 43.75318 6.81029 1.000 62.39179 507 ARG A C 1
ATOM 4352 O O . ARG A 1 270 ? -20.76647 44.54151 7.76434 1.000 64.86307 507 ARG A O 1
ATOM 4373 N N . ARG A 1 271 ? -19.77595 43.98989 5.81695 1.000 58.34408 508 ARG A N 1
ATOM 4374 C CA . ARG A 1 271 ? -18.95218 45.18772 5.89473 1.000 65.46088 508 ARG A CA 1
ATOM 4375 C C . ARG A 1 271 ? -19.81636 46.43802 5.86574 1.000 67.51015 508 ARG A C 1
ATOM 4376 O O . ARG A 1 271 ? -19.59336 47.39428 6.62238 1.000 74.87817 508 ARG A O 1
ATOM 4397 N N . PHE A 1 272 ? -20.74300 46.49861 4.91977 1.000 63.44317 509 PHE A N 1
ATOM 4398 C CA . PHE A 1 272 ? -21.53462 47.71053 4.80536 1.000 69.30454 509 PHE A CA 1
ATOM 4399 C C . PHE A 1 272 ? -22.31548 47.95674 6.08624 1.000 69.09795 509 PHE A C 1
ATOM 4400 O O . PHE A 1 272 ? -22.36634 49.08394 6.58619 1.000 70.57940 509 PHE A O 1
ATOM 4417 N N . THR A 1 273 ? -22.93941 46.90599 6.63414 1.000 70.40321 510 THR A N 1
ATOM 4418 C CA . THR A 1 273 ? -23.58724 47.06000 7.93144 1.000 74.71619 510 THR A CA 1
ATOM 4419 C C . THR A 1 273 ? -22.63731 47.72771 8.92063 1.000 79.23697 510 THR A C 1
ATOM 4420 O O . THR A 1 273 ? -22.96446 48.76572 9.50887 1.000 78.94430 510 THR A O 1
ATOM 4431 N N . ALA A 1 274 ? -21.42798 47.16667 9.07595 1.000 70.85455 511 ALA A N 1
ATOM 4432 C CA . ALA A 1 274 ? -20.45301 47.73365 10.01097 1.000 72.80720 511 ALA A CA 1
ATOM 4433 C C . ALA A 1 274 ? -20.15174 49.20396 9.70231 1.000 76.63050 511 ALA A C 1
ATOM 4434 O O . ALA A 1 274 ? -19.71538 49.95103 10.57577 1.000 75.34230 511 ALA A O 1
ATOM 4441 N N . PHE A 1 275 ? -20.32051 49.64437 8.47089 1.000 84.87235 512 PHE A N 1
ATOM 4442 C CA . PHE A 1 275 ? -20.01798 51.05378 8.23957 1.000 85.98510 512 PHE A CA 1
ATOM 4443 C C . PHE A 1 275 ? -21.18148 51.79289 7.60423 1.000 81.61295 512 PHE A C 1
ATOM 4444 O O . PHE A 1 275 ? -20.96075 52.72388 6.80960 1.000 78.46432 512 PHE A O 1
ATOM 4461 N N . LYS A 1 276 ? -22.41619 51.39030 7.96327 1.000 82.09620 513 LYS A N 1
ATOM 4462 C CA . LYS A 1 276 ? -23.61590 51.90820 7.30527 1.000 84.99989 513 LYS A CA 1
ATOM 4463 C C . LYS A 1 276 ? -23.56349 53.41910 7.17870 1.000 84.86294 513 LYS A C 1
ATOM 4464 O O . LYS A 1 276 ? -23.95869 53.97746 6.14957 1.000 85.34803 513 LYS A O 1
ATOM 4483 N N . GLU A 1 277 ? -23.06842 54.10129 8.20947 1.000 89.80543 514 GLU A N 1
ATOM 4484 C CA . GLU A 1 277 ? -23.09456 55.55428 8.16832 1.000 98.21637 514 GLU A CA 1
ATOM 4485 C C . GLU A 1 277 ? -22.05075 56.08204 7.19296 1.000 89.89020 514 GLU A C 1
ATOM 4486 O O . GLU A 1 277 ? -22.37139 56.85375 6.28215 1.000 85.13787 514 GLU A O 1
ATOM 4498 N N . GLU A 1 278 ? -20.81156 55.60665 7.31820 1.000 86.62107 515 GLU A N 1
ATOM 4499 C CA . GLU A 1 278 ? -19.72657 56.18608 6.53976 1.000 96.70311 515 GLU A CA 1
ATOM 4500 C C . GLU A 1 278 ? -19.85568 55.89389 5.05224 1.000 98.20210 515 GLU A C 1
ATOM 4501 O O . GLU A 1 278 ? -19.35308 56.66752 4.22666 1.000 100.75689 515 GLU A O 1
ATOM 4513 N N . TYR A 1 279 ? -20.53996 54.82569 4.68044 1.000 93.54704 516 TYR A N 1
ATOM 4514 C CA . TYR A 1 279 ? -20.59972 54.46101 3.28032 1.000 98.78014 516 TYR A CA 1
ATOM 4515 C C . TYR A 1 279 ? -21.95191 54.78292 2.66830 1.000 89.39449 516 TYR A C 1
ATOM 4516 O O . TYR A 1 279 ? -22.35385 54.13371 1.70723 1.000 87.86323 516 TYR A O 1
ATOM 4534 N N . GLU A 1 280 ? -22.69094 55.72710 3.22637 1.000 95.58883 517 GLU A N 1
ATOM 4535 C CA . GLU A 1 280 ? -23.96131 56.10799 2.61267 1.000 99.29899 517 GLU A CA 1
ATOM 4536 C C . GLU A 1 280 ? -23.75222 56.56038 1.16318 1.000 93.50357 517 GLU A C 1
ATOM 4537 O O . GLU A 1 280 ? -22.85121 57.35648 0.87030 1.000 94.92293 517 GLU A O 1
ATOM 4549 N N . GLY A 1 281 ? -24.55345 56.01495 0.24291 1.000 84.65345 518 GLY A N 1
ATOM 4550 C CA . GLY A 1 281 ? -24.43039 56.38021 -1.16411 1.000 82.81816 518 GLY A CA 1
ATOM 4551 C C . GLY A 1 281 ? -23.11841 56.00658 -1.84227 1.000 76.23926 518 GLY A C 1
ATOM 4552 O O . GLY A 1 281 ? -22.84626 56.50124 -2.93799 1.000 80.09421 518 GLY A O 1
ATOM 4556 N N . LYS A 1 282 ? -22.28783 55.15903 -1.22489 1.000 78.69839 519 LYS A N 1
ATOM 4557 C CA . LYS A 1 282 ? -20.97365 54.80199 -1.75093 1.000 82.88445 519 LYS A CA 1
ATOM 4558 C C . LYS A 1 282 ? -20.93300 53.34391 -2.20381 1.000 70.03913 519 LYS A C 1
ATOM 4559 O O . LYS A 1 282 ? -19.85548 52.80066 -2.46811 1.000 66.05270 519 LYS A O 1
ATOM 4578 N N . GLU A 1 283 ? -22.10319 52.74615 -2.42257 1.000 70.03222 520 GLU A N 1
ATOM 4579 C CA . GLU A 1 283 ? -22.16593 51.34116 -2.81149 1.000 70.40183 520 GLU A CA 1
ATOM 4580 C C . GLU A 1 283 ? -21.40734 51.09192 -4.10649 1.000 68.94815 520 GLU A C 1
ATOM 4581 O O . GLU A 1 283 ? -20.62439 50.12875 -4.19871 1.000 63.94296 520 GLU A O 1
ATOM 4593 N N . THR A 1 284 ? -21.59661 51.96771 -5.10415 1.000 57.38490 521 THR A N 1
ATOM 4594 C CA . THR A 1 284 ? -20.87413 51.81215 -6.35993 1.000 56.99093 521 THR A CA 1
ATOM 4595 C C . THR A 1 284 ? -19.36384 52.04694 -6.18255 1.000 55.80100 521 THR A C 1
ATOM 4596 O O . THR A 1 284 ? -18.53936 51.33332 -6.78593 1.000 58.70963 521 THR A O 1
ATOM 4607 N N . ALA A 1 285 ? -18.95834 53.03413 -5.37579 1.000 56.48216 522 ALA A N 1
ATOM 4608 C CA . ALA A 1 285 ? -17.51545 53.20134 -5.16385 1.000 57.25510 522 ALA A CA 1
ATOM 4609 C C . ALA A 1 285 ? -16.91472 51.95864 -4.50669 1.000 53.02300 522 ALA A C 1
ATOM 4610 O O . ALA A 1 285 ? -15.77563 51.58173 -4.80526 1.000 55.78155 522 ALA A O 1
ATOM 4617 N N . LEU A 1 286 ? -17.68639 51.28263 -3.62897 1.000 56.18346 523 LEU A N 1
ATOM 4618 C CA . LEU A 1 286 ? -17.20979 50.03437 -3.02406 1.000 59.42621 523 LEU A CA 1
ATOM 4619 C C . LEU A 1 286 ? -17.14933 48.91236 -4.05469 1.000 50.91069 523 LEU A C 1
ATOM 4620 O O . LEU A 1 286 ? -16.20073 48.12503 -4.05885 1.000 56.20491 523 LEU A O 1
ATOM 4636 N N . LEU A 1 287 ? -18.15115 48.84300 -4.94454 1.000 56.42336 524 LEU A N 1
ATOM 4637 C CA . LEU A 1 287 ? -18.18765 47.82828 -5.98967 1.000 55.65484 524 LEU A CA 1
ATOM 4638 C C . LEU A 1 287 ? -16.92266 47.85613 -6.82299 1.000 61.40395 524 LEU A C 1
ATOM 4639 O O . LEU A 1 287 ? -16.36077 46.80354 -7.17721 1.000 53.82662 524 LEU A O 1
ATOM 4655 N N . VAL A 1 288 ? -16.43656 49.05901 -7.11250 1.000 56.87257 525 VAL A N 1
ATOM 4656 C CA . VAL A 1 288 ? -15.15869 49.15425 -7.80574 1.000 46.19145 525 VAL A CA 1
ATOM 4657 C C . VAL A 1 288 ? -14.14917 48.19954 -7.17103 1.000 57.33451 525 VAL A C 1
ATOM 4658 O O . VAL A 1 288 ? -13.34200 47.57490 -7.87128 1.000 54.41195 525 VAL A O 1
ATOM 4671 N N . ASP A 1 289 ? -14.11293 48.12172 -5.83228 1.000 53.27073 526 ASP A N 1
ATOM 4672 C CA . ASP A 1 289 ? -13.06133 47.29476 -5.24399 1.000 57.41787 526 ASP A CA 1
ATOM 4673 C C . ASP A 1 289 ? -13.40164 45.80469 -5.30616 1.000 54.00720 526 ASP A C 1
ATOM 4674 O O . ASP A 1 289 ? -12.53664 44.96967 -5.00848 1.000 47.49953 526 ASP A O 1
ATOM 4683 N N . ARG A 1 290 ? -14.60050 45.42993 -5.76428 1.000 57.09420 527 ARG A N 1
ATOM 4684 C CA . ARG A 1 290 ? -14.78526 44.01170 -6.03492 1.000 52.75626 527 ARG A CA 1
ATOM 4685 C C . ARG A 1 290 ? -13.96548 43.53402 -7.24626 1.000 52.83440 527 ARG A C 1
ATOM 4686 O O . ARG A 1 290 ? -13.60872 42.35427 -7.28058 1.000 55.94437 527 ARG A O 1
ATOM 4707 N N . TYR A 1 291 ? -13.61033 44.42821 -8.20079 1.000 52.74649 528 TYR A N 1
ATOM 4708 C CA . TYR A 1 291 ? -13.02014 44.07485 -9.49745 1.000 53.84146 528 TYR A CA 1
ATOM 4709 C C . TYR A 1 291 ? -11.57414 44.52425 -9.66448 1.000 53.19338 528 TYR A C 1
ATOM 4710 O O . TYR A 1 291 ? -10.84155 43.94205 -10.46675 1.000 55.33574 528 TYR A O 1
ATOM 4728 N N . LYS A 1 292 ? -11.15724 45.58017 -8.99452 1.000 53.73424 529 LYS A N 1
ATOM 4729 C CA . LYS A 1 292 ? -9.80745 46.09239 -9.19333 1.000 55.27247 529 LYS A CA 1
ATOM 4730 C C . LYS A 1 292 ? -8.73836 45.03909 -8.89242 1.000 61.12479 529 LYS A C 1
ATOM 4731 O O . LYS A 1 292 ? -8.83316 44.28562 -7.91815 1.000 58.96315 529 LYS A O 1
ATOM 4750 N N . PHE A 1 293 ? -7.65963 45.06368 -9.67215 1.000 54.85369 530 PHE A N 1
ATOM 4751 C CA . PHE A 1 293 ? -6.51641 44.18415 -9.43837 1.000 55.95849 530 PHE A CA 1
ATOM 4752 C C . PHE A 1 293 ? -5.25550 44.96337 -9.77966 1.000 59.60089 530 PHE A C 1
ATOM 4753 O O . PHE A 1 293 ? -5.16104 45.53852 -10.87017 1.000 54.64937 530 PHE A O 1
ATOM 4770 N N . MET A 1 294 ? -4.32226 45.04465 -8.83015 1.000 63.77474 531 MET A N 1
ATOM 4771 C CA . MET A 1 294 ? -3.10606 45.80608 -9.06545 1.000 60.97390 531 MET A CA 1
ATOM 4772 C C . MET A 1 294 ? -3.49502 47.21311 -9.52159 1.000 63.71260 531 MET A C 1
ATOM 4773 O O . MET A 1 294 ? -4.27519 47.90366 -8.85497 1.000 64.07711 531 MET A O 1
ATOM 4787 N N . ASP A 1 295 ? -2.98453 47.62784 -10.68190 1.000 61.91759 532 ASP A N 1
ATOM 4788 C CA . ASP A 1 295 ? -3.25920 48.94635 -11.23001 1.000 60.77964 532 ASP A CA 1
ATOM 4789 C C . ASP A 1 295 ? -4.36558 48.96610 -12.27436 1.000 67.63814 532 ASP A C 1
ATOM 4790 O O . ASP A 1 295 ? -4.49717 49.97899 -12.98096 1.000 66.17158 532 ASP A O 1
ATOM 4799 N N . LEU A 1 296 ? -5.11781 47.86538 -12.44117 1.000 64.16618 533 LEU A N 1
ATOM 4800 C CA . LEU A 1 296 ? -6.24028 47.80822 -13.37619 1.000 57.85716 533 LEU A CA 1
ATOM 4801 C C . LEU A 1 296 ? -7.50813 48.17286 -12.61393 1.000 53.76359 533 LEU A C 1
ATOM 4802 O O . LEU A 1 296 ? -7.77885 47.60106 -11.55612 1.000 57.17044 533 LEU A O 1
ATOM 4818 N N . TYR A 1 297 ? -8.26447 49.12909 -13.13769 1.000 57.23983 534 TYR A N 1
ATOM 4819 C CA . TYR A 1 297 ? -9.52039 49.56631 -12.56975 1.000 57.96580 534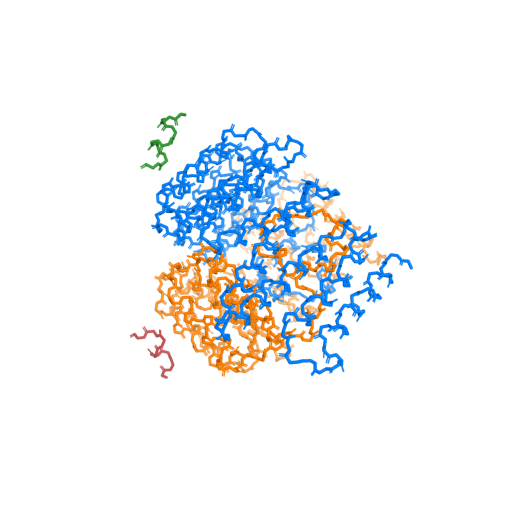 TYR A CA 1
ATOM 4820 C C . TYR A 1 297 ? -10.62461 49.39081 -13.59285 1.000 58.03545 534 TYR A C 1
ATOM 4821 O O . TYR A 1 297 ? -10.36167 49.39106 -14.79261 1.000 55.92802 534 TYR A O 1
ATOM 4839 N N . PRO A 1 298 ? -11.85759 49.14779 -13.14820 1.000 59.68969 535 PRO A N 1
ATOM 4840 C CA . PRO A 1 298 ? -12.97896 49.08507 -14.08539 1.000 58.09915 535 PRO A CA 1
ATOM 4841 C C . PRO A 1 298 ? -13.50498 50.43681 -14.53419 1.000 58.83700 535 PRO A C 1
ATOM 4842 O O . PRO A 1 298 ? -14.49065 50.47022 -15.27313 1.000 57.12694 535 PRO A O 1
ATOM 4853 N N . CYS A 1 299 ? -12.84959 51.53295 -14.16143 1.000 63.84309 536 CYS A N 1
ATOM 4854 C CA . CYS A 1 299 ? -13.34981 52.87285 -14.44909 1.000 69.21456 536 CYS A CA 1
ATOM 4855 C C . CYS A 1 299 ? -12.18521 53.81667 -14.73466 1.000 66.91006 536 CYS A C 1
ATOM 4856 O O . CYS A 1 299 ? -11.06897 53.63669 -14.23175 1.000 64.04466 536 CYS A O 1
ATOM 4864 N N . SER A 1 300 ? -12.46376 54.83384 -15.54644 1.000 75.22436 537 SER A N 1
ATOM 4865 C CA . SER A 1 300 ? -11.50141 55.90814 -15.76163 1.000 72.33203 537 SER A CA 1
ATOM 4866 C C . SER A 1 300 ? -11.39013 56.77316 -14.51602 1.000 74.52215 537 SER A C 1
ATOM 4867 O O . SER A 1 300 ? -12.30450 56.81571 -13.67824 1.000 69.31407 537 SER A O 1
ATOM 4875 N N . ALA A 1 301 ? -10.30693 57.56053 -14.47389 1.000 77.09694 538 ALA A N 1
ATOM 4876 C CA . ALA A 1 301 ? -10.04955 58.45114 -13.34507 1.000 76.09902 538 ALA A CA 1
ATOM 4877 C C . ALA A 1 301 ? -11.22710 59.39074 -13.08853 1.000 75.17448 538 ALA A C 1
ATOM 4878 O O . ALA A 1 301 ? -11.61848 59.60864 -11.93075 1.000 75.39301 538 ALA A O 1
ATOM 4885 N N . SER A 1 302 ? -11.82047 59.94208 -14.15253 1.000 74.87199 539 SER A N 1
ATOM 4886 C CA . SER A 1 302 ? -12.94143 60.86274 -13.96983 1.000 78.46366 539 SER A CA 1
ATOM 4887 C C . SER A 1 302 ? -14.18624 60.13800 -13.45302 1.000 75.07081 539 SER A C 1
ATOM 4888 O O . SER A 1 302 ? -14.92814 60.67574 -12.61365 1.000 72.32306 539 SER A O 1
ATOM 4896 N N . GLU A 1 303 ? -14.47028 58.94268 -13.98745 1.000 79.04770 540 GLU A N 1
ATOM 4897 C CA 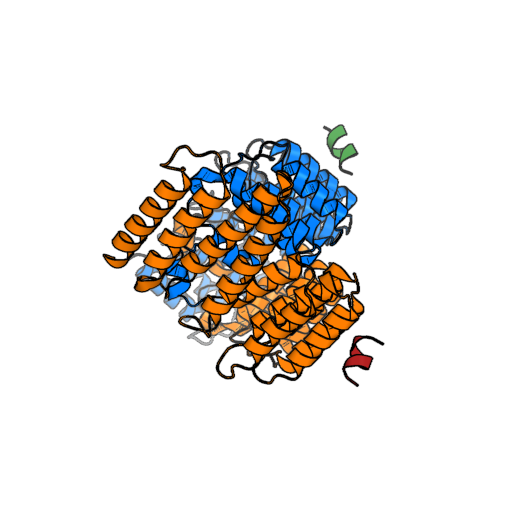. GLU A 1 303 ? -15.54737 58.12159 -13.43645 1.000 73.74650 540 GLU A CA 1
ATOM 4898 C C . GLU A 1 303 ? -15.29578 57.82499 -11.96326 1.000 74.31192 540 GLU A C 1
ATOM 4899 O O . GLU A 1 303 ? -16.23063 57.83598 -11.14644 1.000 68.43020 540 GLU A O 1
ATOM 4911 N N . LEU A 1 304 ? -14.03495 57.51817 -11.61221 1.000 73.55103 541 LEU A N 1
ATOM 4912 C CA . LEU A 1 304 ? -13.72348 57.17053 -10.23478 1.000 70.87861 541 LEU A CA 1
ATOM 4913 C C . LEU A 1 304 ? -13.92975 58.34922 -9.30134 1.000 75.93318 541 LEU A C 1
ATOM 4914 O O . LEU A 1 304 ? -14.40591 58.17321 -8.17486 1.000 73.79160 541 LEU A O 1
ATOM 4930 N N . LYS A 1 305 ? -13.52951 59.55422 -9.72494 1.000 79.92083 542 LYS A N 1
ATOM 4931 C CA . LYS A 1 305 ? -13.75554 60.72556 -8.88077 1.000 79.05276 542 LYS A CA 1
ATOM 4932 C C . LYS A 1 305 ? -15.24034 61.01419 -8.73800 1.000 71.08212 542 LYS A C 1
ATOM 4933 O O . LYS A 1 305 ? -15.69991 61.40619 -7.66186 1.000 73.86042 542 LYS A O 1
ATOM 4952 N N . ALA A 1 306 ? -16.00419 60.87597 -9.82040 1.000 69.04896 543 ALA A N 1
ATOM 4953 C CA . ALA A 1 306 ? -17.44131 61.13209 -9.72389 1.000 65.58807 543 ALA A CA 1
ATOM 4954 C C . ALA A 1 306 ? -18.16771 60.11398 -8.84645 1.000 73.18648 543 ALA A C 1
ATOM 4955 O O . ALA A 1 306 ? -19.28003 60.39115 -8.38622 1.000 67.56822 543 ALA A O 1
ATOM 4962 N N . LEU A 1 307 ? -17.58377 58.93741 -8.62786 1.000 71.54180 544 LEU A N 1
ATOM 4963 C CA . LEU A 1 307 ? -18.18671 57.91261 -7.78840 1.000 71.27818 544 LEU A CA 1
ATOM 4964 C C . LEU A 1 307 ? -17.90823 58.14640 -6.31014 1.000 72.67180 544 LEU A C 1
ATOM 4965 O O . LEU A 1 307 ? -18.56242 57.53601 -5.45481 1.000 76.21685 544 LEU A O 1
ATOM 4981 N N . GLY A 1 308 ? -16.96270 59.02325 -5.99002 1.000 74.60881 545 GLY A N 1
ATOM 4982 C CA . GLY A 1 308 ? -16.53970 59.18393 -4.61510 1.000 76.62286 545 GLY A CA 1
ATOM 4983 C C . GLY A 1 308 ? -15.53221 58.15031 -4.18975 1.000 73.60676 545 GLY A C 1
ATOM 4984 O O . GLY A 1 308 ? -15.40983 57.87235 -2.99323 1.000 75.99479 545 GLY A O 1
ATOM 4988 N N . TYR A 1 309 ? -14.77945 57.60603 -5.14902 1.000 74.10369 546 TYR A N 1
ATOM 4989 C CA . TYR A 1 309 ? -13.83190 56.53184 -4.90093 1.000 73.65971 546 TYR A CA 1
ATOM 4990 C C . TYR A 1 309 ? -12.56935 57.07515 -4.23500 1.000 77.07080 546 TYR A C 1
ATOM 4991 O O . TYR A 1 309 ? -12.04138 58.11832 -4.62469 1.000 77.48437 546 TYR A O 1
ATOM 5009 N N . LYS A 1 310 ? -12.09470 56.34834 -3.21657 1.000 86.75746 547 LYS A N 1
ATOM 5010 C CA . LYS A 1 310 ? -10.92073 56.70887 -2.43440 1.000 95.97524 547 LYS A CA 1
ATOM 5011 C C . LYS A 1 310 ? -9.89207 55.58390 -2.41222 1.000 98.69369 547 LYS A C 1
ATOM 5012 O O . LYS A 1 310 ? -10.24241 54.41754 -2.19171 1.000 91.10084 547 LYS A O 1
ATOM 5031 N N . ASP A 1 311 ? -8.62677 55.95033 -2.65913 1.000 114.65725 548 ASP A N 1
ATOM 5032 C CA . ASP A 1 311 ? -7.47758 55.02941 -2.63188 1.000 126.44763 548 ASP A CA 1
ATOM 5033 C C . ASP A 1 311 ? -7.34370 54.22500 -3.93850 1.000 120.47311 548 ASP A C 1
ATOM 5034 O O . ASP A 1 311 ? -6.80751 54.72128 -4.94567 1.000 109.32633 548 ASP A O 1
ATOM 5043 N N . PRO B 1 6 ? -19.59749 70.63609 -10.59332 1.000 115.20921 243 PRO B N 1
ATOM 5044 C CA . PRO B 1 6 ? -20.16701 71.12516 -9.32339 1.000 119.50114 243 PRO B CA 1
ATOM 5045 C C . PRO B 1 6 ? -21.71606 71.20733 -9.28396 1.000 118.65813 243 PRO B C 1
ATOM 5046 O O . PRO B 1 6 ? -22.36950 70.43468 -8.55623 1.000 114.24250 243 PRO B O 1
ATOM 5057 N N . GLN B 1 7 ? -22.30127 72.14874 -10.03511 1.000 122.24651 244 GLN B N 1
ATOM 5058 C CA . GLN B 1 7 ? -23.75705 72.20348 -10.13012 1.000 117.29356 244 GLN B CA 1
ATOM 5059 C C . GLN B 1 7 ? -24.30673 70.82238 -10.47071 1.000 112.87092 244 GLN B C 1
ATOM 5060 O O . GLN B 1 7 ? -25.40561 70.45424 -10.03287 1.000 110.29664 244 GLN B O 1
ATOM 5074 N N . GLU B 1 8 ? -23.54636 70.04577 -11.26531 1.000 112.05725 245 GLU B N 1
ATOM 5075 C CA . GLU B 1 8 ? -23.96262 68.69059 -11.60282 1.000 110.89472 245 GLU B CA 1
ATOM 5076 C C . GLU B 1 8 ? -24.03726 67.84459 -10.34552 1.000 102.99180 245 GLU B C 1
ATOM 5077 O O . GLU B 1 8 ? -24.89930 66.96706 -10.23312 1.000 96.14115 245 GLU B O 1
ATOM 5089 N N . ALA B 1 9 ? -23.13703 68.09615 -9.37974 1.000 107.40543 246 ALA B N 1
ATOM 5090 C CA . ALA B 1 9 ? -23.19089 67.36938 -8.10765 1.000 109.02709 246 ALA B CA 1
ATOM 5091 C C . ALA B 1 9 ? -24.41114 67.77297 -7.28485 1.000 102.18851 246 ALA B C 1
ATOM 5092 O O . ALA B 1 9 ? -25.01439 66.92840 -6.60873 1.000 95.95307 246 ALA B O 1
ATOM 5099 N N . GLN B 1 10 ? -24.78018 69.05977 -7.31377 1.000 100.74515 247 GLN B N 1
ATOM 5100 C CA . GLN B 1 10 ? -26.00021 69.49373 -6.63323 1.000 104.78535 247 GLN B CA 1
ATOM 5101 C C . GLN B 1 10 ? -27.23162 68.81679 -7.24485 1.000 95.97925 247 GLN B C 1
ATOM 5102 O O . GLN B 1 10 ? -28.13424 68.36172 -6.51874 1.000 87.18591 247 GLN B O 1
ATOM 5116 N N . GLN B 1 11 ? -27.26831 68.71736 -8.57990 1.000 85.42406 248 GLN B N 1
ATOM 5117 C CA . GLN B 1 11 ? -28.37347 68.03709 -9.23801 1.000 82.15187 248 GLN B CA 1
ATOM 5118 C C . GLN B 1 11 ? -28.39771 66.55703 -8.85409 1.000 80.17348 248 GLN B C 1
ATOM 5119 O O . GLN B 1 11 ? -29.46976 65.98315 -8.59657 1.000 78.97442 248 GLN B O 1
ATOM 5133 N N . VAL B 1 12 ? -27.22202 65.92555 -8.78533 1.000 80.10828 249 VAL B N 1
ATOM 5134 C CA . VAL B 1 12 ? -27.17070 64.51708 -8.40576 1.000 82.20037 249 VAL B CA 1
ATOM 5135 C C . VAL B 1 12 ? -27.72605 64.34088 -6.99816 1.000 76.44264 249 VAL B C 1
ATOM 5136 O O . VAL B 1 12 ? -28.53771 63.44271 -6.74188 1.000 69.87881 249 VAL B O 1
ATOM 5149 N N . ASP B 1 13 ? -27.37271 65.24538 -6.09140 1.000 76.11951 250 ASP B N 1
ATOM 5150 C CA . ASP B 1 13 ? -27.88257 65.13524 -4.73440 1.000 74.20412 250 ASP B CA 1
ATOM 5151 C C . ASP B 1 13 ? -29.40477 65.33060 -4.68386 1.000 78.79427 250 ASP B C 1
ATOM 5152 O O . ASP B 1 13 ? -30.09657 64.55223 -4.01772 1.000 71.30982 250 ASP B O 1
ATOM 5161 N N . MET B 1 14 ? -29.96083 66.32187 -5.40974 1.000 66.76551 251 MET B N 1
ATOM 5162 C CA . MET B 1 14 ? -31.42054 66.45853 -5.43113 1.000 66.31605 251 MET B CA 1
ATOM 5163 C C . MET B 1 14 ? -32.09157 65.18967 -5.95348 1.000 69.82617 251 MET B C 1
ATOM 5164 O O . MET B 1 14 ? -33.16394 64.80647 -5.46408 1.000 73.96680 251 MET B O 1
ATOM 5178 N N . TRP B 1 15 ? -31.51726 64.56180 -6.99334 1.000 63.11087 252 TRP B N 1
ATOM 5179 C CA . TRP B 1 15 ? -32.11980 63.33953 -7.53059 1.000 62.43828 252 TRP B CA 1
ATOM 5180 C C . TRP B 1 15 ? -32.03065 62.20078 -6.51687 1.000 64.45016 252 TRP B C 1
ATOM 5181 O O . TRP B 1 15 ? -32.98272 61.43232 -6.33496 1.000 60.80647 252 TRP B O 1
ATOM 5202 N N . LYS B 1 16 ? -30.89677 62.05126 -5.85945 1.000 63.45297 253 LYS B N 1
ATOM 5203 C CA . LYS B 1 16 ? -30.78773 60.94255 -4.91999 1.000 71.06436 253 LYS B CA 1
ATOM 5204 C C . LYS B 1 16 ? -31.67206 61.17361 -3.70208 1.000 70.21765 253 LYS B C 1
ATOM 5205 O O . LYS B 1 16 ? -32.22365 60.21933 -3.14551 1.000 70.55279 253 LYS B O 1
ATOM 5224 N N . LYS B 1 17 ? -31.77730 62.41690 -3.23320 1.000 67.52627 254 LYS B N 1
ATOM 5225 C CA . LYS B 1 17 ? -32.63130 62.66885 -2.07676 1.000 71.49728 254 LYS B CA 1
ATOM 5226 C C . LYS B 1 17 ? -34.08595 62.41911 -2.43231 1.000 70.53638 254 LYS B C 1
ATOM 5227 O O . LYS B 1 17 ? -34.82836 61.82865 -1.64794 1.000 73.54059 254 LYS B O 1
ATOM 5246 N N . TYR B 1 18 ? -34.50787 62.85025 -3.62284 1.000 68.26637 255 TYR B N 1
ATOM 5247 C CA . TYR B 1 18 ? -35.86395 62.56732 -4.06927 1.000 65.44310 255 TYR B CA 1
ATOM 5248 C C . TYR B 1 18 ? -36.11710 61.05969 -4.16616 1.000 63.64871 255 TYR B C 1
ATOM 5249 O O . TYR B 1 18 ? -37.19539 60.58301 -3.78365 1.000 66.04572 255 TYR B O 1
ATOM 5267 N N . ILE B 1 19 ? -35.14250 60.29160 -4.68163 1.000 62.83728 256 ILE B N 1
ATOM 5268 C CA . ILE B 1 19 ? -35.30933 58.84595 -4.78733 1.000 63.85874 256 ILE B CA 1
ATOM 5269 C C . ILE B 1 19 ? -35.39672 58.21696 -3.39667 1.000 72.36742 256 ILE B C 1
ATOM 5270 O O . ILE B 1 19 ? -36.25460 57.35912 -3.15085 1.000 69.45555 256 ILE B O 1
ATOM 5286 N N . GLN B 1 20 ? -34.57107 58.68291 -2.44649 1.000 75.00546 257 GLN B N 1
ATOM 5287 C CA . GLN B 1 20 ? -34.70256 58.23492 -1.05670 1.000 76.58991 257 GLN B CA 1
ATOM 5288 C C . GLN B 1 20 ? -36.08453 58.57707 -0.49677 1.000 74.75473 257 GLN B C 1
ATOM 5289 O O . GLN B 1 20 ? -36.67481 57.78172 0.24327 1.000 72.87280 257 GLN B O 1
ATOM 5303 N N . TRP B 1 21 ? -36.61730 59.75858 -0.81955 1.000 66.67569 258 TRP B N 1
ATOM 5304 C CA . TRP B 1 21 ? -37.97444 60.05837 -0.38560 1.000 64.34855 258 TRP B CA 1
ATOM 5305 C C . TRP B 1 21 ? -38.95794 59.01640 -0.89035 1.000 75.84862 258 TRP B C 1
ATOM 5306 O O . TRP B 1 21 ? -39.81862 58.54185 -0.13334 1.000 78.09970 258 TRP B O 1
ATOM 5327 N N . GLU B 1 22 ? -38.88808 58.69425 -2.18895 1.000 72.65642 259 GLU B N 1
ATOM 5328 C CA . GLU B 1 22 ? -39.79897 57.68606 -2.72852 1.000 71.71630 259 GLU B CA 1
ATOM 5329 C C . GLU B 1 22 ? -39.57859 56.33599 -2.04933 1.000 71.39512 259 GLU B C 1
ATOM 5330 O O . GLU B 1 22 ? -40.52868 55.59865 -1.76464 1.000 67.24726 259 GLU B O 1
ATOM 5342 N N . LYS B 1 23 ? -38.32918 55.99581 -1.77602 1.000 68.41227 260 LYS B N 1
ATOM 5343 C CA . LYS B 1 23 ? -38.06353 54.69862 -1.17857 1.000 79.85194 260 LYS B CA 1
ATOM 5344 C C . LYS B 1 23 ? -38.58547 54.60747 0.25152 1.000 76.64628 260 LYS B C 1
ATOM 5345 O O . LYS B 1 23 ? -38.84878 53.49453 0.70934 1.000 71.71568 260 LYS B O 1
ATOM 5364 N N . SER B 1 24 ? -38.77905 55.74664 0.93967 1.000 77.28964 261 SER B N 1
ATOM 5365 C CA . SER B 1 24 ? -39.37525 55.81857 2.28006 1.000 73.94516 261 SER B CA 1
ATOM 5366 C C . SER B 1 24 ? -40.88853 55.57325 2.25930 1.000 79.98373 261 SER B C 1
ATOM 5367 O O . SER B 1 24 ? -41.56025 55.65305 3.29528 1.000 83.68134 261 SER B O 1
ATOM 5375 N N . ASN B 1 25 ? -41.41923 55.24304 1.10835 1.000 87.53061 262 ASN B N 1
ATOM 5376 C CA . ASN B 1 25 ? -42.83269 54.98645 0.93329 1.000 84.85737 262 ASN B CA 1
ATOM 5377 C C . ASN B 1 25 ? -43.70285 56.13962 1.38724 1.000 94.17975 262 ASN B C 1
ATOM 5378 O O . ASN B 1 25 ? -44.41353 56.03937 2.40073 1.000 95.19650 262 ASN B O 1
ATOM 5389 N N . PRO B 1 26 ? -43.69567 57.23369 0.63029 1.000 93.45175 263 PRO B N 1
ATOM 5390 C CA . PRO B 1 26 ? -44.55226 58.36922 0.98092 1.000 86.97340 263 PRO B CA 1
ATOM 5391 C C . PRO B 1 26 ? -46.01785 58.00912 1.03555 1.000 95.85795 263 PRO B C 1
ATOM 5392 O O . PRO B 1 26 ? -46.76832 58.68749 1.74081 1.000 90.57848 263 PRO B O 1
ATOM 5403 N N . LEU B 1 27 ? -46.46016 56.96968 0.32719 1.000 94.89211 264 LEU B N 1
ATOM 5404 C CA . LEU B 1 27 ? -47.87047 56.61414 0.38285 1.000 88.95187 264 LEU B CA 1
ATOM 5405 C C . LEU B 1 27 ? -48.25160 55.85395 1.65257 1.000 95.85098 264 LEU B C 1
ATOM 5406 O O . LEU B 1 27 ? -49.44302 55.65489 1.89263 1.000 96.50781 264 LEU B O 1
ATOM 5422 N N . ARG B 1 28 ? -47.28625 55.39242 2.45015 1.000 97.22704 265 ARG B N 1
ATOM 5423 C CA . ARG B 1 28 ? -47.56652 54.54123 3.60977 1.000 95.50382 265 ARG B CA 1
ATOM 5424 C C . ARG B 1 28 ? -48.37982 53.30384 3.20788 1.000 102.08749 265 ARG B C 1
ATOM 5425 O O . ARG B 1 28 ? -49.17269 52.78528 3.99712 1.000 103.92370 265 ARG B O 1
ATOM 5446 N N . THR B 1 29 ? -48.18124 52.81644 1.98130 1.000 99.96653 266 THR B N 1
ATOM 5447 C CA . THR B 1 29 ? -48.83857 51.61782 1.48371 1.000 96.26660 266 THR B CA 1
ATOM 5448 C C . THR B 1 29 ? -48.11952 50.33954 1.92008 1.000 99.48681 266 THR B C 1
ATOM 5449 O O . THR B 1 29 ? -46.92994 50.33833 2.25629 1.000 97.58165 266 THR B O 1
ATOM 5460 N N . GLU B 1 30 ? -48.87797 49.23510 1.91647 1.000 106.84562 267 GLU B N 1
ATOM 5461 C CA . GLU B 1 30 ? -48.33888 47.91570 2.21083 1.000 105.37111 267 GLU B CA 1
ATOM 5462 C C . GLU B 1 30 ? -48.05255 47.12426 0.94530 1.000 91.89688 267 GLU B C 1
ATOM 5463 O O . GLU B 1 30 ? -47.33055 46.12892 1.01406 1.000 95.38091 267 GLU B O 1
ATOM 5475 N N . ASP B 1 31 ? -48.59837 47.53871 -0.19944 1.000 88.69654 268 ASP B N 1
ATOM 5476 C CA . ASP B 1 31 ? -48.35912 46.86329 -1.48209 1.000 92.66151 268 ASP B CA 1
ATOM 5477 C C . ASP B 1 31 ? -46.97341 47.22005 -2.00757 1.000 89.73115 268 ASP B C 1
ATOM 5478 O O . ASP B 1 31 ? -46.78640 48.23973 -2.68011 1.000 83.32998 268 ASP B O 1
ATOM 5487 N N . GLN B 1 32 ? -46.01610 46.31244 -1.80161 1.000 85.23878 269 GLN B N 1
ATOM 5488 C CA . GLN B 1 32 ? -44.65842 46.59026 -2.25278 1.000 85.93460 269 GLN B CA 1
ATOM 5489 C C . GLN B 1 32 ? -44.58821 46.87380 -3.75391 1.000 82.93350 269 GLN B C 1
ATOM 5490 O O . GLN B 1 32 ? -43.73079 47.65143 -4.18317 1.000 79.44695 269 GLN B O 1
ATOM 5504 N N . THR B 1 33 ? -45.45120 46.24450 -4.56696 1.000 82.75846 270 THR B N 1
ATOM 5505 C CA . THR B 1 33 ? -45.37995 46.44941 -6.01259 1.000 79.13555 270 THR B CA 1
ATOM 5506 C C . THR B 1 33 ? -45.58381 47.91964 -6.36195 1.000 83.52831 270 THR B C 1
ATOM 5507 O O . THR B 1 33 ? -44.97792 48.43094 -7.30897 1.000 83.98549 270 THR B O 1
ATOM 5518 N N . LEU B 1 34 ? -46.43478 48.62473 -5.60837 1.000 89.03271 271 LEU B N 1
ATOM 5519 C CA . LEU B 1 34 ? -46.67363 50.03288 -5.92106 1.000 89.52567 271 LEU B CA 1
ATOM 5520 C C . LEU B 1 34 ? -45.49582 50.89642 -5.50386 1.000 77.91245 271 LEU B C 1
ATOM 5521 O O . LEU B 1 34 ? -45.11984 51.83383 -6.21662 1.000 79.90400 271 LEU B O 1
ATOM 5537 N N . ILE B 1 35 ? -44.93449 50.62652 -4.33157 1.000 73.12276 272 ILE B N 1
ATOM 5538 C CA . ILE B 1 35 ? -43.73087 51.33001 -3.90692 1.000 71.37089 272 ILE B CA 1
ATOM 5539 C C . ILE B 1 35 ? -42.63031 51.16768 -4.95806 1.000 74.55220 272 ILE B C 1
ATOM 5540 O O . ILE B 1 35 ? -41.95591 52.13352 -5.33533 1.000 65.96780 272 ILE B O 1
ATOM 5556 N N . THR B 1 36 ? -42.45320 49.94773 -5.46561 1.000 74.60086 273 THR B N 1
ATOM 5557 C CA . THR B 1 36 ? -41.43310 49.70452 -6.47232 1.000 73.56451 273 THR B CA 1
ATOM 5558 C C . THR B 1 36 ? -41.78984 50.43818 -7.77156 1.000 74.21487 273 THR B C 1
ATOM 5559 O O . THR B 1 36 ? -40.91777 51.06075 -8.39787 1.000 62.45171 273 THR B O 1
ATOM 5570 N N . LYS B 1 37 ? -43.07546 50.44749 -8.16159 1.000 75.81415 274 LYS B N 1
ATOM 5571 C CA . LYS B 1 37 ? -43.44889 51.19415 -9.36174 1.000 78.33860 274 LYS B CA 1
ATOM 5572 C C . LYS B 1 37 ? -43.04456 52.65889 -9.22680 1.000 66.36332 274 LYS B C 1
ATOM 5573 O O . LYS B 1 37 ? -42.42128 53.23004 -10.13324 1.000 69.07770 274 LYS B O 1
ATOM 5592 N N . ARG B 1 38 ? -43.33133 53.25899 -8.07280 1.000 61.24143 275 ARG B N 1
ATOM 5593 C CA . ARG B 1 38 ? -43.01493 54.67340 -7.87146 1.000 68.08356 275 ARG B CA 1
ATOM 5594 C C . ARG B 1 38 ? -41.50444 54.92276 -7.86597 1.000 66.87213 275 ARG B C 1
ATOM 5595 O O . ARG B 1 38 ? -41.01146 55.85067 -8.52430 1.000 72.56087 275 ARG B O 1
ATOM 5616 N N . VAL B 1 39 ? -40.75095 54.09655 -7.14596 1.000 70.09839 276 VAL B N 1
ATOM 5617 C CA . VAL B 1 39 ? -39.30140 54.27532 -7.07811 1.000 65.95507 276 VAL B CA 1
ATOM 5618 C C . VAL B 1 39 ? -38.68636 54.16135 -8.47114 1.000 60.09092 276 VAL B C 1
ATOM 5619 O O . VAL B 1 39 ? -37.88816 55.01006 -8.88829 1.000 59.72144 276 VAL B O 1
ATOM 5632 N N . MET B 1 40 ? -39.06760 53.12756 -9.21798 1.000 65.85676 277 MET B N 1
ATOM 5633 C CA . MET B 1 40 ? -38.52540 52.92503 -10.56251 1.000 64.56532 277 MET B CA 1
ATOM 5634 C C . MET B 1 40 ? -38.92319 54.05667 -11.49502 1.000 63.33650 277 MET B C 1
ATOM 5635 O O . MET B 1 40 ? -38.15411 54.44744 -12.37853 1.000 61.88002 277 MET B O 1
ATOM 5649 N N . PHE B 1 41 ? -40.12644 54.59699 -11.32101 1.000 62.07885 278 PHE B N 1
ATOM 5650 C CA . PHE B 1 41 ? -40.48795 55.76721 -12.09794 1.000 63.34544 278 PHE B CA 1
ATOM 5651 C C . PHE B 1 41 ? -39.53847 56.92076 -11.79898 1.000 63.27031 278 PHE B C 1
ATOM 5652 O O . PHE B 1 41 ? -39.05944 57.60379 -12.71554 1.000 65.69787 278 PHE B O 1
ATOM 5669 N N . ALA B 1 42 ? -39.27554 57.17985 -10.51697 1.000 56.79116 279 ALA B N 1
ATOM 5670 C CA . ALA B 1 42 ? -38.33316 58.25124 -10.20517 1.000 61.40008 279 ALA B CA 1
ATOM 5671 C C . ALA B 1 42 ? -36.96194 57.96958 -10.81459 1.000 64.19087 279 ALA B C 1
ATOM 5672 O O . ALA B 1 42 ? -36.30605 58.88856 -11.33795 1.000 62.87986 279 ALA B O 1
ATOM 5679 N N . TYR B 1 43 ? -36.51444 56.70328 -10.75724 1.000 61.40016 280 TYR B N 1
ATOM 5680 C CA . TYR B 1 43 ? -35.22666 56.32804 -11.35648 1.000 62.97766 280 TYR B CA 1
ATOM 5681 C C . TYR B 1 43 ? -35.21275 56.62880 -12.85352 1.000 59.47534 280 TYR B C 1
ATOM 5682 O O . TYR B 1 43 ? -34.19549 57.06426 -13.40243 1.000 56.98885 280 TYR B O 1
ATOM 5700 N N . GLU B 1 44 ? -36.32827 56.36478 -13.53309 1.000 61.23161 281 GLU B N 1
ATOM 5701 C CA . GLU B 1 44 ? -36.43602 56.63965 -14.96765 1.000 62.93157 281 GLU B CA 1
ATOM 5702 C C . GLU B 1 44 ? -36.30845 58.12999 -15.25374 1.000 61.78370 281 GLU B C 1
ATOM 5703 O O . GLU B 1 44 ? -35.54313 58.55777 -16.13494 1.000 68.79005 281 GLU B O 1
ATOM 5715 N N . GLN B 1 45 ? -37.05137 58.93957 -14.51777 1.000 55.29857 282 GLN B N 1
ATOM 5716 C CA . GLN B 1 45 ? -36.90282 60.38250 -14.67550 1.000 61.51061 282 GLN B CA 1
ATOM 5717 C C . GLN B 1 45 ? -35.44421 60.78093 -14.48651 1.000 61.63228 282 GLN B C 1
ATOM 5718 O O . GLN B 1 45 ? -34.89812 61.56688 -15.26564 1.000 66.65545 282 GLN B O 1
ATOM 5732 N N . CYS B 1 46 ? -34.78195 60.21397 -13.47484 1.000 56.88436 283 CYS B N 1
ATOM 5733 C CA . CYS B 1 46 ? -33.40360 60.60543 -13.19582 1.000 58.88028 283 CYS B CA 1
ATOM 5734 C C . CYS B 1 46 ? -32.50402 60.25599 -14.36692 1.000 64.38126 283 CYS B C 1
ATOM 5735 O O . CYS B 1 46 ? -31.62392 61.03163 -14.74354 1.000 65.13935 283 CYS B O 1
ATOM 5743 N N . LEU B 1 47 ? -32.66257 59.04695 -14.89838 1.000 52.90858 284 LEU B N 1
ATOM 5744 C CA . LEU B 1 47 ? -31.80762 58.59379 -15.98145 1.000 62.19843 284 LEU B CA 1
ATOM 5745 C C . LEU B 1 47 ? -32.00457 59.43546 -17.23686 1.000 66.13319 284 LEU B C 1
ATOM 5746 O O . LEU B 1 47 ? -31.11792 59.46489 -18.10039 1.000 68.32438 284 LEU B O 1
ATOM 5762 N N . LEU B 1 48 ? -33.17342 60.07550 -17.39487 1.000 62.91384 285 LEU B N 1
ATOM 5763 C CA . LEU B 1 48 ? -33.32546 60.97152 -18.54420 1.000 65.56444 285 LEU B CA 1
ATOM 5764 C C . LEU B 1 48 ? -32.20786 62.00934 -18.57805 1.000 65.91627 285 LEU B C 1
ATOM 5765 O O . LEU B 1 48 ? -31.80039 62.45411 -19.65239 1.000 70.90051 285 LEU B O 1
ATOM 5781 N N . VAL B 1 49 ? -31.74554 62.47111 -17.42199 1.000 59.62314 286 VAL B N 1
ATOM 5782 C CA . VAL B 1 49 ? -30.74255 63.52540 -17.41376 1.000 59.20748 286 VAL B CA 1
ATOM 5783 C C . VAL B 1 49 ? -29.42124 63.07917 -16.81475 1.000 60.19256 286 VAL B C 1
ATOM 5784 O O . VAL B 1 49 ? -28.40808 63.76192 -17.00698 1.000 64.98425 286 VAL B O 1
ATOM 5797 N N . LEU B 1 50 ? -29.35333 61.98774 -16.08361 1.000 63.54376 287 LEU B N 1
ATOM 5798 C CA . LEU B 1 50 ? -28.07043 61.59174 -15.52964 1.000 65.57710 287 LEU B CA 1
ATOM 5799 C C . LEU B 1 50 ? -27.66739 60.20614 -15.99466 1.000 58.34780 287 LEU B C 1
ATOM 5800 O O . LEU B 1 50 ? -26.90782 59.51872 -15.31135 1.000 59.02303 287 LEU B O 1
ATOM 5816 N N . GLY B 1 51 ? -28.15659 59.79570 -17.16334 1.000 61.80124 288 GLY B N 1
ATOM 5817 C CA . GLY B 1 51 ? -27.83500 58.48413 -17.67755 1.000 62.22128 288 GLY B CA 1
ATOM 5818 C C . GLY B 1 51 ? -26.34738 58.22436 -17.90540 1.000 60.19473 288 GLY B C 1
ATOM 5819 O O . GLY B 1 51 ? -25.97962 57.05807 -18.07461 1.000 57.55325 288 GLY B O 1
ATOM 5823 N N . HIS B 1 52 ? -25.49011 59.25205 -17.90257 1.000 61.06441 289 HIS B N 1
ATOM 5824 C CA . HIS B 1 52 ? -24.04561 59.03636 -18.01276 1.000 61.65623 289 HIS B CA 1
ATOM 5825 C C . HIS B 1 52 ? -23.39999 58.70183 -16.66728 1.000 63.10586 289 HIS B C 1
ATOM 5826 O O . HIS B 1 52 ? -22.18751 58.47109 -16.61611 1.000 64.34297 289 HIS B O 1
ATOM 5840 N N . HIS B 1 53 ? -24.19246 58.58299 -15.59042 1.000 62.58746 290 HIS B N 1
ATOM 5841 C CA . HIS B 1 53 ? -23.68864 58.20461 -14.27428 1.000 56.16174 290 HIS B CA 1
ATOM 5842 C C . HIS B 1 53 ? -23.88137 56.70903 -14.05072 1.000 58.61363 290 HIS B C 1
ATOM 5843 O O . HIS B 1 53 ? -25.03364 56.26355 -13.86617 1.000 58.90766 290 HIS B O 1
ATOM 5857 N N . PRO B 1 54 ? -22.80852 55.90587 -13.98387 1.000 51.91973 291 PRO B N 1
ATOM 5858 C CA . PRO B 1 54 ? -22.99326 54.45316 -13.80381 1.000 54.13357 291 PRO B CA 1
ATOM 5859 C C . PRO B 1 54 ? -23.58229 54.06058 -12.44773 1.000 52.09998 291 PRO B C 1
ATOM 5860 O O . PRO B 1 54 ? -24.25660 53.02912 -12.36216 1.000 51.99459 291 PRO B O 1
ATOM 5871 N N . ASP B 1 55 ? -23.33098 54.84504 -11.39326 1.000 54.27501 292 ASP B N 1
ATOM 5872 C CA . ASP B 1 55 ? -23.89846 54.58018 -10.07068 1.000 57.07862 292 ASP B CA 1
ATOM 5873 C C . ASP B 1 55 ? -25.42695 54.60894 -10.10515 1.000 59.47293 292 ASP B C 1
ATOM 5874 O O . ASP B 1 55 ? -26.08041 53.90793 -9.32548 1.000 62.08641 292 ASP B O 1
ATOM 5883 N N . ILE B 1 56 ? -26.02573 55.42925 -10.97554 1.000 52.43444 293 ILE B N 1
ATOM 5884 C CA . ILE B 1 56 ? -27.48699 55.50869 -10.98483 1.000 52.81046 293 ILE B CA 1
ATOM 5885 C C . ILE B 1 56 ? -28.09699 54.22225 -11.54002 1.000 54.41946 293 ILE B C 1
ATOM 5886 O O . ILE B 1 56 ? -29.05803 53.68035 -10.97271 1.000 52.66703 293 ILE B O 1
ATOM 5902 N N . TRP B 1 57 ? -27.58852 53.75771 -12.69006 1.000 52.89452 294 TRP B N 1
ATOM 5903 C CA . TRP B 1 57 ? -27.98144 52.46251 -13.25214 1.000 48.65677 294 TRP B CA 1
ATOM 5904 C C . TRP B 1 57 ? -27.79332 51.33667 -12.24094 1.000 51.88070 294 TRP B C 1
ATOM 5905 O O . TRP B 1 57 ? -28.67183 50.47453 -12.06802 1.000 49.87506 294 TRP B O 1
ATOM 5926 N N . TYR B 1 58 ? -26.63570 51.32621 -11.57454 1.000 51.45742 295 TYR B N 1
ATOM 5927 C CA . TYR B 1 58 ? -26.34484 50.25154 -10.63573 1.000 49.62603 295 TYR B CA 1
ATOM 5928 C C . TYR B 1 58 ? -27.33661 50.26338 -9.47649 1.000 54.30127 295 TYR B C 1
ATOM 5929 O O . TYR B 1 58 ? -27.90071 49.22225 -9.10755 1.000 54.48705 295 TYR B O 1
ATOM 5947 N N . GLU B 1 59 ? -27.56731 51.44409 -8.88305 1.000 52.29479 296 GLU B N 1
ATOM 5948 C CA . GLU B 1 59 ? -28.47621 51.50848 -7.74513 1.000 50.26841 296 GLU B CA 1
ATOM 5949 C C . GLU B 1 59 ? -29.90513 51.17665 -8.13449 1.000 55.19107 296 GLU B C 1
ATOM 5950 O O . GLU B 1 59 ? -30.60149 50.52781 -7.34391 1.000 61.41186 296 GLU B O 1
ATOM 5962 N N . ALA B 1 60 ? -30.34390 51.54406 -9.35282 1.000 55.32935 297 ALA B N 1
ATOM 5963 C CA . ALA B 1 60 ? -31.68689 51.16037 -9.79187 1.000 58.01301 297 ALA B CA 1
ATOM 5964 C C . ALA B 1 60 ? -31.80964 49.64525 -9.94404 1.000 58.61169 297 ALA B C 1
ATOM 5965 O O . ALA B 1 60 ? -32.84537 49.05010 -9.56822 1.000 49.73059 297 ALA B O 1
ATOM 5972 N N . ALA B 1 61 ? -30.79392 49.00354 -10.55069 1.000 51.63543 298 ALA B N 1
ATOM 5973 C CA . ALA B 1 61 ? -30.87789 47.55205 -10.69676 1.000 52.03825 298 ALA B CA 1
ATOM 5974 C C . ALA B 1 61 ? -30.89425 46.87829 -9.33538 1.000 56.86740 298 ALA B C 1
ATOM 5975 O O . ALA B 1 61 ? -31.66406 45.92796 -9.10461 1.000 58.24785 298 ALA B O 1
ATOM 5982 N N . GLN B 1 62 ? -30.05992 47.36552 -8.41729 1.000 49.44902 299 GLN B N 1
ATOM 5983 C CA . GLN B 1 62 ? -29.99531 46.75854 -7.09468 1.000 52.35816 299 GLN B CA 1
ATOM 5984 C C . GLN B 1 62 ? -31.32913 46.90105 -6.37448 1.000 55.04752 299 GLN B C 1
ATOM 5985 O O . GLN B 1 62 ? -31.74658 46.00366 -5.63977 1.000 52.70064 299 GLN B O 1
ATOM 5999 N N . TYR B 1 63 ? -31.98236 48.04975 -6.52179 1.000 53.24349 300 TYR B N 1
ATOM 6000 C CA . TYR B 1 63 ? -33.27402 48.22583 -5.87809 1.000 59.55095 300 TYR B CA 1
ATOM 6001 C C . TYR B 1 63 ? -34.30229 47.27817 -6.46611 1.000 59.07946 300 TYR B C 1
ATOM 6002 O O . TYR B 1 63 ? -35.13869 46.73278 -5.73927 1.000 59.22884 300 TYR B O 1
ATOM 6020 N N . LEU B 1 64 ? -34.30585 47.11803 -7.78609 1.000 54.31116 301 LEU B N 1
ATOM 6021 C CA . LEU B 1 64 ? -35.22523 46.14925 -8.37385 1.000 59.11625 301 LEU B CA 1
ATOM 6022 C C . LEU B 1 64 ? -34.94653 44.73667 -7.85270 1.000 59.75790 301 LEU B C 1
ATOM 6023 O O . LEU B 1 64 ? -35.87987 43.95171 -7.62607 1.000 66.13030 301 LEU B O 1
ATOM 6039 N N . GLU B 1 65 ? -33.66614 44.37955 -7.68019 1.000 56.54721 302 GLU B N 1
ATOM 6040 C CA . GLU B 1 65 ? -33.35106 43.04822 -7.16032 1.000 56.55082 302 GLU B CA 1
ATOM 6041 C C . GLU B 1 65 ? -33.84107 42.89258 -5.71644 1.000 59.18170 302 GLU B C 1
ATOM 6042 O O . GLU B 1 65 ? -34.45416 41.87934 -5.35861 1.000 63.55366 302 GLU B O 1
ATOM 6054 N N . GLN B 1 66 ? -33.59265 43.89707 -4.87948 1.000 55.12687 303 GLN B N 1
ATOM 6055 C CA . GLN B 1 66 ? -34.10854 43.88951 -3.51533 1.000 61.72586 303 GLN B CA 1
ATOM 6056 C C . GLN B 1 66 ? -35.62788 43.74607 -3.49046 1.000 65.27178 303 GLN B C 1
ATOM 6057 O O . GLN B 1 66 ? -36.17767 43.05295 -2.62945 1.000 66.79231 303 GLN B O 1
ATOM 6071 N N . SER B 1 67 ? -36.32943 44.45281 -4.38382 1.000 59.49942 304 SER B N 1
ATOM 6072 C CA . SER B 1 67 ? -37.78049 44.32855 -4.42413 1.000 66.08733 304 SER B CA 1
ATOM 6073 C C . SER B 1 67 ? -38.18158 42.91427 -4.79200 1.000 64.53064 304 SER B C 1
ATOM 6074 O O . SER B 1 67 ? -39.13156 42.36490 -4.22407 1.000 72.99816 304 SER B O 1
ATOM 6082 N N . SER B 1 68 ? -37.47602 42.31677 -5.75897 1.000 63.52916 305 SER B N 1
ATOM 6083 C CA . SER B 1 68 ? -37.78615 40.94599 -6.15962 1.000 65.60910 305 SER B CA 1
ATOM 6084 C C . SER B 1 68 ? -37.65736 39.98966 -4.98553 1.000 72.14045 305 SER B C 1
ATOM 6085 O O . SER B 1 68 ? -38.48730 39.08786 -4.79902 1.000 69.44681 305 SER B O 1
ATOM 6093 N N . LYS B 1 69 ? -36.59077 40.14646 -4.20762 1.000 68.94621 306 LYS B N 1
ATOM 6094 C CA . LYS B 1 69 ? -36.41795 39.28476 -3.05153 1.000 72.72974 306 LYS B CA 1
ATOM 6095 C C . LYS B 1 69 ? -37.52765 39.53036 -2.04296 1.000 77.71672 306 LYS B C 1
ATOM 6096 O O . LYS B 1 69 ? -38.14871 38.58331 -1.55070 1.000 73.92446 306 LYS B O 1
ATOM 6115 N N . LEU B 1 70 ? -37.83476 40.80104 -1.76765 1.000 77.30446 307 LEU B N 1
ATOM 6116 C CA . LEU B 1 70 ? -38.87348 41.08412 -0.78980 1.000 75.13726 307 LEU B CA 1
ATOM 6117 C C . LEU B 1 70 ? -40.17319 40.42793 -1.20461 1.000 76.33226 307 LEU B C 1
ATOM 6118 O O . LEU B 1 70 ? -40.90229 39.89840 -0.35766 1.000 84.92289 307 LEU B O 1
ATOM 6134 N N . LEU B 1 71 ? -40.48275 40.44819 -2.50635 1.000 72.76323 308 LEU B N 1
ATOM 6135 C CA . LEU B 1 71 ? -41.70790 39.79505 -2.97587 1.000 80.29169 308 LEU B CA 1
ATOM 6136 C C . LEU B 1 71 ? -41.59732 38.27989 -2.94511 1.000 78.72404 308 LEU B C 1
ATOM 6137 O O . LEU B 1 71 ? -42.60138 37.60278 -2.72650 1.000 79.27374 308 LEU B O 1
ATOM 6153 N N . ALA B 1 72 ? -40.40179 37.73217 -3.15425 1.000 76.30854 309 ALA B N 1
ATOM 6154 C CA . ALA B 1 72 ? -40.22960 36.29045 -3.02228 1.000 79.21788 309 ALA B CA 1
ATOM 6155 C C . ALA B 1 72 ? -40.49550 35.82218 -1.59893 1.000 85.83941 309 ALA B C 1
ATOM 6156 O O . ALA B 1 72 ? -41.10315 34.76619 -1.38355 1.000 85.82335 309 ALA B O 1
ATOM 6163 N N . GLU B 1 73 ? -39.99208 36.56192 -0.61431 1.000 83.94186 310 GLU B N 1
ATOM 6164 C CA . GLU B 1 73 ? -40.18163 36.17988 0.77895 1.000 87.28820 310 GLU B CA 1
ATOM 6165 C C . GLU B 1 73 ? -41.64877 36.22797 1.17195 1.000 89.51053 310 GLU B C 1
ATOM 6166 O O . GLU B 1 73 ? -42.09564 35.44026 2.00855 1.000 89.11663 310 GLU B O 1
ATOM 6178 N N . LYS B 1 74 ? -42.40122 37.14271 0.59462 1.000 90.96088 311 LYS B N 1
ATOM 6179 C CA . LYS B 1 74 ? -43.83453 37.22083 0.80275 1.000 90.26331 311 LYS B CA 1
ATOM 6180 C C . LYS B 1 74 ? -44.58936 36.16791 -0.00433 1.000 92.02926 311 LYS B C 1
ATOM 6181 O O . LYS B 1 74 ? -45.82003 36.09383 0.10717 1.000 97.56238 311 LYS B O 1
ATOM 6200 N N . GLY B 1 75 ? -43.89568 35.34767 -0.80694 1.000 87.91715 312 GLY B N 1
ATOM 6201 C CA . GLY B 1 75 ? -44.54584 34.30432 -1.57981 1.000 86.20526 312 GLY B CA 1
ATOM 6202 C C . GLY B 1 75 ? -45.06896 34.73910 -2.94550 1.000 92.55270 312 GLY B C 1
ATOM 6203 O O . GLY B 1 75 ? -45.60774 33.89964 -3.68226 1.000 92.90558 312 GLY B O 1
ATOM 6207 N N . ASP B 1 76 ? -45.00576 36.02956 -3.29455 1.000 87.44825 313 ASP B N 1
ATOM 6208 C CA . ASP B 1 76 ? -45.51067 36.49075 -4.59796 1.000 85.62511 313 ASP B CA 1
ATOM 6209 C C . ASP B 1 76 ? -44.46082 36.18057 -5.67153 1.000 88.72754 313 ASP B C 1
ATOM 6210 O O . ASP B 1 76 ? -43.62436 37.00595 -6.05015 1.000 83.89189 313 ASP B O 1
ATOM 6219 N N . MET B 1 77 ? -44.48600 34.95315 -6.18338 1.000 83.78226 314 MET B N 1
ATOM 6220 C CA . MET B 1 77 ? -43.38754 34.59456 -7.06522 1.000 84.47165 314 MET B CA 1
ATOM 6221 C C . MET B 1 77 ? -43.52710 35.26854 -8.43737 1.000 83.64113 314 MET B C 1
ATOM 6222 O O . MET B 1 77 ? -42.52190 35.45922 -9.13370 1.000 79.52129 314 MET B O 1
ATOM 6236 N N . ASN B 1 78 ? -44.73824 35.58443 -8.89448 1.000 83.02534 315 ASN B N 1
ATOM 6237 C CA . ASN B 1 78 ? -44.83602 36.17317 -10.22953 1.000 89.43933 315 ASN B CA 1
ATOM 6238 C C . ASN B 1 78 ? -44.17072 37.54650 -10.26509 1.000 90.60388 315 ASN B C 1
ATOM 6239 O O . ASN B 1 78 ? -43.37060 37.85205 -11.16417 1.000 87.88381 315 ASN B O 1
ATOM 6250 N N . ASN B 1 79 ? -44.51512 38.40922 -9.31475 1.000 84.37963 316 ASN B N 1
ATOM 6251 C CA . ASN B 1 79 ? -43.85493 39.70506 -9.28636 1.000 85.31146 316 ASN B CA 1
ATOM 6252 C C . ASN B 1 79 ? -42.37807 39.56892 -8.94884 1.000 78.12317 316 ASN B C 1
ATOM 6253 O O . ASN B 1 79 ? -41.57485 40.37196 -9.41794 1.000 79.55222 316 ASN B O 1
ATOM 6264 N N . ALA B 1 80 ? -41.99062 38.56477 -8.16137 1.000 74.80151 317 ALA B N 1
ATOM 6265 C CA . ALA B 1 80 ? -40.57110 38.38979 -7.87525 1.000 73.58478 317 ALA B CA 1
ATOM 6266 C C . ALA B 1 80 ? -39.78246 38.15774 -9.15634 1.000 73.26556 317 ALA B C 1
ATOM 6267 O O . ALA B 1 80 ? -38.69731 38.73460 -9.34127 1.000 72.50054 317 ALA B O 1
ATOM 6274 N N . LYS B 1 81 ? -40.27658 37.23575 -10.00639 1.000 70.02511 318 LYS B N 1
ATOM 6275 C CA . LYS B 1 81 ? -39.62360 36.94739 -11.27937 1.000 73.69749 318 LYS B CA 1
ATOM 6276 C C . LYS B 1 81 ? -39.64955 38.16860 -12.19641 1.000 74.72134 318 LYS B C 1
ATOM 6277 O O . LYS B 1 81 ? -38.63106 38.51163 -12.82734 1.000 72.90948 318 LYS B O 1
ATOM 6296 N N . LEU B 1 82 ? -40.80347 38.85167 -12.25818 1.000 70.83339 319 LEU B N 1
ATOM 6297 C CA . LEU B 1 82 ? -40.90971 40.06026 -13.06342 1.000 74.43797 319 LEU B CA 1
ATOM 6298 C C . LEU B 1 82 ? -39.81289 41.04210 -12.70054 1.000 73.85798 319 LEU B C 1
ATOM 6299 O O . LEU B 1 82 ? -39.04868 41.48576 -13.56384 1.000 71.95996 319 LEU B O 1
ATOM 6315 N N . PHE B 1 83 ? -39.72270 41.38532 -11.41359 1.000 69.87032 320 PHE B N 1
ATOM 6316 C CA . PHE B 1 83 ? -38.73007 42.34462 -10.96677 1.000 65.37887 320 PHE B CA 1
ATOM 6317 C C . PHE B 1 83 ? -37.32392 41.81008 -11.18440 1.000 62.43704 320 PHE B C 1
ATOM 6318 O O . PHE B 1 83 ? -36.41870 42.59029 -11.50051 1.000 62.55776 320 PHE B O 1
ATOM 6335 N N . SER B 1 84 ? -37.13136 40.48500 -11.07457 1.000 62.98389 321 SER B N 1
ATOM 6336 C CA . SER B 1 84 ? -35.82579 39.89602 -11.35547 1.000 63.11834 321 SER B CA 1
ATOM 6337 C C . SER B 1 84 ? -35.42810 40.15520 -12.81448 1.000 63.12369 321 SER B C 1
ATOM 6338 O O . SER B 1 84 ? -34.28459 40.56906 -13.11443 1.000 66.45818 321 SER B O 1
ATOM 6346 N N . ASP B 1 85 ? -36.35624 39.89755 -13.74459 1.000 56.48018 322 ASP B N 1
ATOM 6347 C CA . ASP B 1 85 ? -36.06239 40.13506 -15.15326 1.000 58.59020 322 ASP B CA 1
ATOM 6348 C C . ASP B 1 85 ? -35.87970 41.62554 -15.44481 1.000 55.72095 322 ASP B C 1
ATOM 6349 O O . ASP B 1 85 ? -35.05228 42.01320 -16.27570 1.000 63.16030 322 ASP B O 1
ATOM 6358 N N . GLU B 1 86 ? -36.63783 42.47971 -14.77823 1.000 56.15054 323 GLU B N 1
ATOM 6359 C CA . GLU B 1 86 ? -36.51842 43.90328 -15.05261 1.000 57.13678 323 GLU B CA 1
ATOM 6360 C C . GLU B 1 86 ? -35.18463 44.44375 -14.58719 1.000 57.15247 323 GLU B C 1
ATOM 6361 O O . GLU B 1 86 ? -34.60756 45.33343 -15.24304 1.000 52.93822 323 GLU B O 1
ATOM 6373 N N . ALA B 1 87 ? -34.66236 43.89904 -13.48496 1.000 59.35776 324 ALA B N 1
ATOM 6374 C CA . ALA B 1 87 ? -33.32599 44.27413 -13.05787 1.000 56.62076 324 ALA B CA 1
ATOM 6375 C C . ALA B 1 87 ? -32.31063 43.92394 -14.14451 1.000 49.94394 324 ALA B C 1
ATOM 6376 O O . ALA B 1 87 ? -31.53289 44.78934 -14.59954 1.000 52.57859 324 ALA B O 1
ATOM 6383 N N . ALA B 1 88 ? -32.36032 42.67970 -14.63725 1.000 55.33012 325 ALA B N 1
ATOM 6384 C CA . ALA B 1 88 ? -31.49520 42.33487 -15.77487 1.000 55.51414 325 ALA B CA 1
ATOM 6385 C C . ALA B 1 88 ? -31.62561 43.37017 -16.89784 1.000 56.89724 325 ALA B C 1
ATOM 6386 O O . ALA B 1 88 ? -30.62911 43.83130 -17.44925 1.000 55.94131 325 ALA B O 1
ATOM 6393 N N . ASN B 1 89 ? -32.85250 43.75732 -17.24243 1.000 52.75914 326 ASN B N 1
ATOM 6394 C CA . ASN B 1 89 ? -33.02052 44.67102 -18.36633 1.000 57.92935 326 ASN B CA 1
ATOM 6395 C C . ASN B 1 89 ? -32.40005 46.02935 -18.07971 1.000 55.66682 326 ASN B C 1
ATOM 6396 O O . ASN B 1 89 ? -31.99302 46.73576 -19.00683 1.000 56.53061 326 ASN B O 1
ATOM 6407 N N . ILE B 1 90 ? -32.38182 46.44449 -16.82219 1.000 51.11466 327 ILE B N 1
ATOM 6408 C CA . ILE B 1 90 ? -31.73869 47.71087 -16.49200 1.000 54.01401 327 ILE B CA 1
ATOM 6409 C C . ILE B 1 90 ? -30.24941 47.63505 -16.82765 1.000 52.54575 327 ILE B C 1
ATOM 6410 O O . ILE B 1 90 ? -29.67467 48.53626 -17.46478 1.000 50.25256 327 ILE B O 1
ATOM 6426 N N . TYR B 1 91 ? -29.59758 46.55366 -16.39739 1.000 54.52907 328 TYR B N 1
ATOM 6427 C CA . TYR B 1 91 ? -28.18762 46.39290 -16.76892 1.000 53.72040 328 TYR B CA 1
ATOM 6428 C C . TYR B 1 91 ? -28.04533 46.40584 -18.30374 1.000 55.01561 328 TYR B C 1
ATOM 6429 O O . TYR B 1 91 ? -27.20526 47.12731 -18.87164 1.000 48.82214 328 TYR B O 1
ATOM 6447 N N . GLU B 1 92 ? -28.89036 45.62730 -18.99351 1.000 53.79033 329 GLU B N 1
ATOM 6448 C CA . GLU B 1 92 ? -28.79313 45.55630 -20.44683 1.000 52.52085 329 GLU B CA 1
ATOM 6449 C C . GLU B 1 92 ? -28.90781 46.94698 -21.07234 1.000 55.59606 329 GLU B C 1
ATOM 6450 O O . GLU B 1 92 ? -28.13392 47.29349 -21.98005 1.000 53.87790 329 GLU B O 1
ATOM 6462 N N . ARG B 1 93 ? -29.89469 47.74835 -20.62747 1.000 49.15631 330 ARG B N 1
ATOM 6463 C CA . ARG B 1 93 ? -30.04737 49.10648 -21.15929 1.000 53.12225 330 ARG B CA 1
ATOM 6464 C C . ARG B 1 93 ? -28.83682 49.98992 -20.85411 1.000 58.00821 330 ARG B C 1
ATOM 6465 O O . ARG B 1 93 ? -28.39648 50.78014 -21.70131 1.000 61.28250 330 ARG B O 1
ATOM 6486 N N . ALA B 1 94 ? -28.28571 49.87135 -19.64887 1.000 52.54133 331 ALA B N 1
ATOM 6487 C CA . ALA B 1 94 ? -27.14113 50.68616 -19.27249 1.000 57.93053 331 ALA B CA 1
ATOM 6488 C C . ALA B 1 94 ? -25.95392 50.42585 -20.19402 1.000 67.58851 331 ALA B C 1
ATOM 6489 O O . ALA B 1 94 ? -25.28763 51.36363 -20.65689 1.000 67.12590 331 ALA B O 1
ATOM 6496 N N . ILE B 1 95 ? -25.66163 49.15170 -20.47134 1.000 58.72212 332 ILE B N 1
ATOM 6497 C CA . ILE B 1 95 ? -24.49454 48.93390 -21.30933 1.000 62.12780 332 ILE B CA 1
ATOM 6498 C C . ILE B 1 95 ? -24.81396 49.08866 -22.79119 1.000 65.33400 332 ILE B C 1
ATOM 6499 O O . ILE B 1 95 ? -23.90179 49.15358 -23.61606 1.000 64.78160 332 ILE B O 1
ATOM 6515 N N . SER B 1 96 ? -26.06953 49.13891 -23.16768 1.000 68.40951 333 SER B N 1
ATOM 6516 C CA . SER B 1 96 ? -26.38513 49.15948 -24.57918 1.000 73.82162 333 SER B CA 1
ATOM 6517 C C . SER B 1 96 ? -26.57829 50.57876 -25.10503 1.000 79.59784 333 SER B C 1
ATOM 6518 O O . SER B 1 96 ? -26.66212 50.77515 -26.33462 1.000 71.70699 333 SER B O 1
ATOM 6526 N N . THR B 1 97 ? -26.64957 51.55275 -24.20837 1.000 86.18034 334 THR B N 1
ATOM 6527 C CA . THR B 1 97 ? -26.75428 52.95182 -24.56987 1.000 83.69840 334 THR B CA 1
ATOM 6528 C C . THR B 1 97 ? -26.10893 53.79684 -23.47536 1.000 87.48709 334 THR B C 1
ATOM 6529 O O . THR B 1 97 ? -26.25168 53.47881 -22.27977 1.000 86.79478 334 THR B O 1
ATOM 6540 N N . LEU B 1 98 ? -25.43538 54.88701 -23.86717 1.000 82.88815 335 LEU B N 1
ATOM 6541 C CA . LEU B 1 98 ? -24.80259 55.80538 -22.90925 1.000 81.61247 335 LEU B CA 1
ATOM 6542 C C . LEU B 1 98 ? -23.47021 55.31124 -22.34732 1.000 81.03920 335 LEU B C 1
ATOM 6543 O O . LEU B 1 98 ? -22.43423 55.95622 -22.56239 1.000 71.30279 335 LEU B O 1
ATOM 6559 N N . LEU B 1 99 ? -23.48116 54.16156 -21.66046 1.000 73.86705 336 LEU B N 1
ATOM 6560 C CA . LEU B 1 99 ? -22.25542 53.62798 -21.10354 1.000 68.70688 336 LEU B CA 1
ATOM 6561 C C . LEU B 1 99 ? -21.87874 52.31237 -21.76714 1.000 67.64698 336 LEU B C 1
ATOM 6562 O O . LEU B 1 99 ? -21.51979 51.34656 -21.10602 1.000 62.67120 336 LEU B O 1
ATOM 6578 N N . LYS B 1 100 ? -21.76333 52.33756 -23.08623 1.000 68.46928 337 LYS B N 1
ATOM 6579 C CA . LYS B 1 100 ? -21.48507 51.13832 -23.86323 1.000 71.59605 337 LYS B CA 1
ATOM 6580 C C . LYS B 1 100 ? -20.06433 50.59119 -23.64681 1.000 64.54748 337 LYS B C 1
ATOM 6581 O O . LYS B 1 100 ? -19.87075 49.39886 -23.90655 1.000 59.97827 337 LYS B O 1
ATOM 6600 N N . LYS B 1 101 ? -19.10337 51.37346 -23.07830 1.000 61.19346 338 LYS B N 1
ATOM 6601 C CA . LYS B 1 101 ? -17.74272 50.86746 -22.83147 1.000 67.44261 338 LYS B CA 1
ATOM 6602 C C . LYS B 1 101 ? -17.42259 50.80656 -21.33383 1.000 61.83916 338 LYS B C 1
ATOM 6603 O O . LYS B 1 101 ? -16.25301 50.68334 -20.96684 1.000 63.93672 338 LYS B O 1
ATOM 6622 N N . ASN B 1 102 ? -18.44534 50.79883 -20.46828 1.000 59.92548 339 ASN B N 1
ATOM 6623 C CA . ASN B 1 102 ? -18.25241 50.84739 -19.02265 1.000 52.16401 339 ASN B CA 1
ATOM 6624 C C . ASN B 1 102 ? -18.03063 49.44954 -18.42974 1.000 53.91379 339 ASN B C 1
ATOM 6625 O O . ASN B 1 102 ? -18.96501 48.69624 -18.17591 1.000 52.09854 339 ASN B O 1
ATOM 6636 N N . MET B 1 103 ? -16.78424 49.13813 -18.15670 1.000 50.55527 340 MET B N 1
ATOM 6637 C CA . MET B 1 103 ? -16.39704 47.85508 -17.59826 1.000 50.60793 340 MET B CA 1
ATOM 6638 C C . MET B 1 103 ? -17.11960 47.57575 -16.28151 1.000 53.48569 340 MET B C 1
ATOM 6639 O O . MET B 1 103 ? -17.52201 46.44026 -16.00955 1.000 54.84769 340 MET B O 1
ATOM 6653 N N . LEU B 1 104 ? -17.33038 48.59944 -15.46087 1.000 56.92043 341 LEU B N 1
ATOM 6654 C CA . LEU B 1 104 ? -17.95102 48.35129 -14.16702 1.000 50.65735 341 LEU B CA 1
ATOM 6655 C C . LEU B 1 104 ? -19.36479 47.80085 -14.31347 1.000 48.35323 341 LEU B C 1
ATOM 6656 O O . LEU B 1 104 ? -19.76433 46.89952 -13.56294 1.000 48.67075 341 LEU B O 1
ATOM 6672 N N . LEU B 1 105 ? -20.15894 48.36785 -15.24676 1.000 56.53492 342 LEU B N 1
ATOM 6673 C CA . LEU B 1 105 ? -21.53551 47.90619 -15.43048 1.000 51.70199 342 LEU B CA 1
ATOM 6674 C C . LEU B 1 105 ? -21.57077 46.53903 -16.09721 1.000 49.69948 342 LEU B C 1
ATOM 6675 O O . LEU B 1 105 ? -22.41271 45.71048 -15.74486 1.000 50.05770 342 LEU B O 1
ATOM 6691 N N . TYR B 1 106 ? -20.65156 46.27639 -17.04091 1.000 49.89071 343 TYR B N 1
ATOM 6692 C CA . TYR B 1 106 ? -20.51775 44.94015 -17.62365 1.000 49.25182 343 TYR B CA 1
ATOM 6693 C C . TYR B 1 106 ? -20.24367 43.89104 -16.55443 1.000 46.70224 343 TYR B C 1
ATOM 6694 O O . TYR B 1 106 ? -20.86006 42.82599 -16.55055 1.000 47.18440 343 TYR B O 1
ATOM 6712 N N . PHE B 1 107 ? -19.29621 44.16281 -15.64668 1.000 52.30610 344 PHE B N 1
ATOM 6713 C CA . PHE B 1 107 ? -19.01371 43.23192 -14.55289 1.000 48.04683 344 PHE B CA 1
ATOM 6714 C C . PHE B 1 107 ? -20.21190 43.10100 -13.60450 1.000 45.47562 344 PHE B C 1
ATOM 6715 O O . PHE B 1 107 ? -20.56996 41.98945 -13.18148 1.000 46.02838 344 PHE B O 1
ATOM 6732 N N . ALA B 1 108 ? -20.84523 44.22008 -13.23282 1.000 50.33749 345 ALA B N 1
ATOM 6733 C CA . ALA B 1 108 ? -22.01662 44.09541 -12.36850 1.000 51.84268 345 ALA B CA 1
ATOM 6734 C C . ALA B 1 108 ? -23.09083 43.23301 -13.02123 1.000 55.65642 345 ALA B C 1
ATOM 6735 O O . ALA B 1 108 ? -23.67564 42.35275 -12.38109 1.000 56.07915 345 ALA B O 1
ATOM 6742 N N . TYR B 1 109 ? -23.37098 43.49205 -14.30058 1.000 52.26211 346 TYR B N 1
ATOM 6743 C CA . TYR B 1 109 ? -24.31157 42.69167 -15.07887 1.000 53.58650 346 TYR B CA 1
ATOM 6744 C C . TYR B 1 109 ? -23.92322 41.21639 -15.06391 1.000 49.81419 346 TYR B C 1
ATOM 6745 O O . TYR B 1 109 ? -24.75518 40.33454 -14.79592 1.000 49.36838 346 TYR B O 1
ATOM 6763 N N . ALA B 1 110 ? -22.66196 40.92008 -15.35215 1.000 49.49010 347 ALA B N 1
ATOM 6764 C CA . ALA B 1 110 ? -22.26445 39.52330 -15.31821 1.000 51.42030 347 ALA B CA 1
ATOM 6765 C C . ALA B 1 110 ? -22.56464 38.91251 -13.96344 1.000 49.98323 347 ALA B C 1
ATOM 6766 O O . ALA B 1 110 ? -23.06757 37.79371 -13.87701 1.000 51.12461 347 ALA B O 1
ATOM 6773 N N . ASP B 1 111 ? -22.22667 39.61860 -12.89665 1.000 49.89508 348 ASP B N 1
ATOM 6774 C CA . ASP B 1 111 ? -22.37994 39.04788 -11.56384 1.000 54.56126 348 ASP B CA 1
ATOM 6775 C C . ASP B 1 111 ? -23.84308 38.82527 -11.23591 1.000 49.74689 348 ASP B C 1
ATOM 6776 O O . ASP B 1 111 ? -24.19226 37.85204 -10.55862 1.000 53.41902 348 ASP B O 1
ATOM 6785 N N . TYR B 1 112 ? -24.70383 39.73681 -11.67947 1.000 48.29791 349 TYR B N 1
ATOM 6786 C CA . TYR B 1 112 ? -26.12620 39.56785 -11.45473 1.000 48.44435 349 TYR B CA 1
ATOM 6787 C C . TYR B 1 112 ? -26.62660 38.31433 -12.14032 1.000 50.85170 349 TYR B C 1
ATOM 6788 O O . TYR B 1 112 ? -27.42501 37.55304 -11.56578 1.000 51.47828 349 TYR B O 1
ATOM 6806 N N . GLU B 1 113 ? -26.20834 38.10094 -13.39775 1.000 50.90532 350 GLU B N 1
ATOM 6807 C CA . GLU B 1 113 ? -26.67066 36.90744 -14.11235 1.000 48.24277 350 GLU B CA 1
ATOM 6808 C C . GLU B 1 113 ? -26.05106 35.63359 -13.56052 1.000 52.41583 350 GLU B C 1
ATOM 6809 O O . GLU B 1 113 ? -26.68786 34.56767 -13.61655 1.000 54.66959 350 GLU B O 1
ATOM 6821 N N . GLU B 1 114 ? -24.80313 35.72275 -13.07016 1.000 49.34579 351 GLU B N 1
ATOM 6822 C CA . GLU B 1 114 ? -24.15926 34.60027 -12.39975 1.000 49.30303 351 GLU B CA 1
ATOM 6823 C C . GLU B 1 114 ? -24.95701 34.18346 -11.16767 1.000 56.24569 351 GLU B C 1
ATOM 6824 O O . GLU B 1 114 ? -25.08491 32.98350 -10.86480 1.000 54.34218 351 GLU B O 1
ATOM 6836 N N . SER B 1 115 ? -25.46759 35.17513 -10.42105 1.000 51.15227 352 SER B N 1
ATOM 6837 C CA . SER B 1 115 ? -26.26639 34.87464 -9.24779 1.000 51.95270 352 SER B CA 1
ATOM 6838 C C . SER B 1 115 ? -27.61155 34.26886 -9.60852 1.000 58.70050 352 SER B C 1
ATOM 6839 O O . SER B 1 115 ? -28.26690 33.70552 -8.73085 1.000 57.57425 352 SER B O 1
ATOM 6847 N N . ARG B 1 116 ? -28.06947 34.41410 -10.85520 1.000 54.44714 353 ARG B N 1
ATOM 6848 C CA . ARG B 1 116 ? -29.28528 33.74046 -11.30076 1.000 56.74837 353 ARG B CA 1
ATOM 6849 C C . ARG B 1 116 ? -28.98203 32.41574 -12.00259 1.000 52.00875 353 ARG B C 1
ATOM 6850 O O . ARG B 1 116 ? -29.88543 31.79090 -12.52818 1.000 52.83825 353 ARG B O 1
ATOM 6871 N N . MET B 1 117 ? -27.72913 31.98339 -12.03824 1.000 58.27297 354 MET B N 1
ATOM 6872 C CA . MET B 1 117 ? -27.33413 30.69708 -12.62151 1.000 61.03338 354 MET B CA 1
ATOM 6873 C C . MET B 1 117 ? -27.57645 30.66722 -14.12047 1.000 61.83499 354 MET B C 1
ATOM 6874 O O . MET B 1 117 ? -27.88605 29.61682 -14.68803 1.000 69.09645 354 MET B O 1
ATOM 6888 N N . LYS B 1 118 ? -27.48828 31.82798 -14.75264 1.000 63.01493 355 LYS B N 1
ATOM 6889 C CA . LYS B 1 118 ? -27.63921 31.94326 -16.19365 1.000 55.55851 355 LYS B CA 1
ATOM 6890 C C . LYS B 1 118 ? -26.25656 32.10747 -16.80884 1.000 60.87880 355 LYS B C 1
ATOM 6891 O O . LYS B 1 118 ? -25.88947 33.16978 -17.31351 1.000 53.35591 355 LYS B O 1
ATOM 6910 N N . TYR B 1 119 ? -25.52381 30.99213 -16.84967 1.000 50.43130 356 TYR B N 1
ATOM 6911 C CA . TYR B 1 119 ? -24.11580 31.05291 -17.20179 1.000 57.13915 356 TYR B CA 1
ATOM 6912 C C . TYR B 1 119 ? -23.88151 31.37713 -18.67462 1.000 58.46418 356 TYR B C 1
ATOM 6913 O O . TYR B 1 119 ? -22.94373 32.12078 -18.98827 1.000 59.32946 356 TYR B O 1
ATOM 6931 N N . GLU B 1 120 ? -24.72667 30.89131 -19.58536 1.000 61.37212 357 GLU B N 1
ATOM 6932 C CA . GLU B 1 120 ? -24.57971 31.24861 -21.00436 1.000 65.52390 357 GLU B CA 1
ATOM 6933 C C . GLU B 1 120 ? -24.69872 32.74730 -21.22792 1.000 52.92664 357 GLU B C 1
ATOM 6934 O O . GLU B 1 120 ? -24.02803 33.31373 -22.10524 1.000 52.20500 357 GLU B O 1
ATOM 6946 N N . LYS B 1 121 ? -25.59889 33.37904 -20.48379 1.000 46.76984 358 LYS B N 1
ATOM 6947 C CA . LYS B 1 121 ? -25.71696 34.82158 -20.49729 1.000 56.69947 358 LYS B CA 1
ATOM 6948 C C . LYS B 1 121 ? -24.43600 35.49449 -19.99173 1.000 56.81569 358 LYS B C 1
ATOM 6949 O O . LYS B 1 121 ? -23.95751 36.44907 -20.61655 1.000 50.37847 358 LYS B O 1
ATOM 6968 N N . VAL B 1 122 ? -23.80226 34.95119 -18.94409 1.000 53.65923 359 VAL B N 1
ATOM 6969 C CA . VAL B 1 122 ? -22.55434 35.53890 -18.43450 1.000 47.24745 359 VAL B CA 1
ATOM 6970 C C . VAL B 1 122 ? -21.45435 35.46620 -19.49265 1.000 51.06201 359 VAL B C 1
ATOM 6971 O O . VAL B 1 122 ? -20.77301 36.45955 -19.78490 1.000 50.20335 359 VAL B O 1
ATOM 6984 N N . HIS B 1 123 ? -21.26711 34.28824 -20.09202 1.000 53.67592 360 HIS B N 1
ATOM 6985 C CA . HIS B 1 123 ? -20.29467 34.17798 -21.17354 1.000 51.54643 360 HIS B CA 1
ATOM 6986 C C . HIS B 1 123 ? -20.54483 35.21718 -22.25536 1.000 51.59151 360 HIS B C 1
ATOM 6987 O O . HIS B 1 123 ? -19.60808 35.87192 -22.73772 1.000 49.74191 360 HIS B O 1
ATOM 7002 N N . SER B 1 124 ? -21.80647 35.38694 -22.62629 1.000 48.38177 361 SER B N 1
ATOM 7003 C CA . SER B 1 124 ? -22.18326 36.37402 -23.62266 1.000 49.94469 361 SER B CA 1
ATOM 7004 C C . SER B 1 124 ? -21.83571 37.79836 -23.17106 1.000 49.08190 361 SER B C 1
ATOM 7005 O O . SER B 1 124 ? -21.37950 38.61557 -23.97616 1.000 45.78940 361 SER B O 1
ATOM 7013 N N . ILE B 1 125 ? -22.01440 38.11846 -21.89254 1.000 46.77924 362 ILE B N 1
ATOM 7014 C CA . ILE B 1 125 ? -21.70160 39.47712 -21.45667 1.000 53.31170 362 ILE B CA 1
ATOM 7015 C C . ILE B 1 125 ? -20.20324 39.74875 -21.55257 1.000 52.16882 362 ILE B C 1
ATOM 7016 O O . ILE B 1 125 ? -19.76592 40.78291 -22.08032 1.000 49.33226 362 ILE B O 1
ATOM 7032 N N . TYR B 1 126 ? -19.39815 38.84077 -21.01651 1.000 48.40284 363 TYR B N 1
ATOM 7033 C CA . TYR B 1 126 ? -17.95405 39.03303 -21.07835 1.000 53.63869 363 TYR B CA 1
ATOM 7034 C C . TYR B 1 126 ? -17.44557 39.08036 -22.52173 1.000 53.11856 363 TYR B C 1
ATOM 7035 O O . TYR B 1 126 ? -16.55256 39.88135 -22.84365 1.000 49.37397 363 TYR B O 1
ATOM 7053 N N . ASN B 1 127 ? -17.95987 38.19344 -23.39644 1.000 50.21323 364 ASN B N 1
ATOM 7054 C CA . ASN B 1 127 ? -17.47823 38.17605 -24.77354 1.000 51.36432 364 ASN B CA 1
ATOM 7055 C C . ASN B 1 127 ? -17.99773 39.38036 -25.56231 1.000 49.75148 364 ASN B C 1
ATOM 7056 O O . ASN B 1 127 ? -17.29089 39.90735 -26.43696 1.000 49.57614 364 ASN B O 1
ATOM 7067 N N . ARG B 1 128 ? -19.19646 39.87241 -25.25192 1.000 51.42195 365 ARG B N 1
ATOM 7068 C CA . ARG B 1 128 ? -19.61895 41.10562 -25.89900 1.000 54.49052 365 ARG B CA 1
ATOM 7069 C C . ARG B 1 128 ? -18.64826 42.21996 -25.53902 1.000 54.75108 365 ARG B C 1
ATOM 7070 O O . ARG B 1 128 ? -18.21600 42.98422 -26.42646 1.000 50.76157 365 ARG B O 1
ATOM 7091 N N . LEU B 1 129 ? -18.24053 42.29580 -24.24566 1.000 50.81099 366 LEU B N 1
ATOM 7092 C CA . LEU B 1 129 ? -17.30013 43.36335 -23.84794 1.000 49.80669 366 LEU B CA 1
ATOM 7093 C C . LEU B 1 129 ? -15.94258 43.22158 -24.53702 1.000 55.10303 366 LEU B C 1
ATOM 7094 O O . LEU B 1 129 ? -15.38814 44.20849 -25.03295 1.000 50.68512 366 LEU B O 1
ATOM 7110 N N . LEU B 1 130 ? -15.40929 41.99637 -24.58658 1.000 48.73924 367 LEU B N 1
ATOM 7111 C CA . LEU B 1 130 ? -14.14855 41.73303 -25.25628 1.000 51.30216 367 LEU B CA 1
ATOM 7112 C C . LEU B 1 130 ? -14.20126 42.01156 -26.76699 1.000 53.15407 367 LEU B C 1
ATOM 7113 O O . LEU B 1 130 ? -13.16171 42.26223 -27.39201 1.000 51.82701 367 LEU B O 1
ATOM 7129 N N . ALA B 1 131 ? -15.36908 41.92241 -27.39183 1.000 59.35034 368 ALA B N 1
ATOM 7130 C CA . ALA B 1 131 ? -15.37712 42.13972 -28.83752 1.000 49.65937 368 ALA B CA 1
ATOM 7131 C C . ALA B 1 131 ? -15.25509 43.60829 -29.21434 1.000 55.13037 368 ALA B C 1
ATOM 7132 O O . ALA B 1 131 ? -15.01540 43.90732 -30.38834 1.000 63.76422 368 ALA B O 1
ATOM 7139 N N . ILE B 1 132 ? -15.46105 44.51269 -28.26041 1.000 57.84885 369 ILE B N 1
ATOM 7140 C CA . ILE B 1 132 ? -15.21320 45.93148 -28.46984 1.000 58.73578 369 ILE B CA 1
ATOM 7141 C C . ILE B 1 132 ? -13.70395 46.12359 -28.54679 1.000 65.81765 369 ILE B C 1
ATOM 7142 O O . ILE B 1 132 ? -12.97986 45.84622 -27.57853 1.000 54.44908 369 ILE B O 1
ATOM 7158 N N . GLU B 1 133 ? -13.22178 46.59541 -29.70086 1.000 60.73262 370 GLU B N 1
ATOM 7159 C CA . GLU B 1 133 ? -11.79185 46.49876 -29.98510 1.000 64.45535 370 GLU B CA 1
ATOM 7160 C C . GLU B 1 133 ? -10.97632 47.44787 -29.13151 1.000 62.42506 370 GLU B C 1
ATOM 7161 O O . GLU B 1 133 ? -9.91244 47.06745 -28.63238 1.000 66.40003 370 GLU B O 1
ATOM 7173 N N . ASP B 1 134 ? -11.41285 48.71051 -29.01800 1.000 68.01929 371 ASP B N 1
ATOM 7174 C CA . ASP B 1 134 ? -10.62156 49.75345 -28.34636 1.000 69.04064 371 ASP B CA 1
ATOM 7175 C C . ASP B 1 134 ? -10.94752 49.78102 -26.85622 1.000 70.90319 371 ASP B C 1
ATOM 7176 O O . ASP B 1 134 ? -11.52008 50.72013 -26.30964 1.000 75.12067 371 ASP B O 1
ATOM 7185 N N . ILE B 1 135 ? -10.55160 48.71399 -26.20983 1.000 69.50485 372 ILE B N 1
ATOM 7186 C CA . ILE B 1 135 ? -10.74111 48.52120 -24.78899 1.000 65.62178 372 ILE B CA 1
ATOM 7187 C C . ILE B 1 135 ? -9.53802 47.73661 -24.31153 1.000 60.25819 372 ILE B C 1
ATOM 7188 O O . ILE B 1 135 ? -9.05257 46.86609 -25.03701 1.000 69.46096 372 ILE B O 1
ATOM 7204 N N . ASP B 1 136 ? -9.02935 48.04664 -23.11849 1.000 58.61882 373 ASP B N 1
ATOM 7205 C CA . ASP B 1 136 ? -8.00562 47.17415 -22.53808 1.000 54.32530 373 ASP B CA 1
ATOM 7206 C C . ASP B 1 136 ? -8.69998 45.93985 -21.94781 1.000 53.31897 373 ASP B C 1
ATOM 7207 O O . ASP B 1 136 ? -9.40041 46.03058 -20.92955 1.000 56.55985 373 ASP B O 1
ATOM 7216 N N . PRO B 1 137 ? -8.54829 44.76463 -22.55282 1.000 54.79463 374 PRO B N 1
ATOM 7217 C CA . PRO B 1 137 ? -9.30173 43.59982 -22.07977 1.000 51.76495 374 PRO B CA 1
ATOM 7218 C C . PRO B 1 137 ? -8.67896 42.87369 -20.89881 1.000 48.42357 374 PRO B C 1
ATOM 7219 O O . PRO B 1 137 ? -9.19935 41.81646 -20.53805 1.000 47.82551 374 PRO B O 1
ATOM 7230 N N . THR B 1 138 ? -7.56611 43.36792 -20.31912 1.000 49.70993 375 THR B N 1
ATOM 7231 C CA . THR B 1 138 ? -6.81904 42.58284 -19.33339 1.000 49.06900 375 THR B CA 1
ATOM 7232 C C . THR B 1 138 ? -7.65472 42.30133 -18.09506 1.000 48.14368 375 THR B C 1
ATOM 7233 O O . THR B 1 138 ? -7.81353 41.14429 -17.67268 1.000 46.67022 375 THR B O 1
ATOM 7244 N N . LEU B 1 139 ? -8.16980 43.36931 -17.47739 1.000 50.40431 376 LEU B N 1
ATOM 7245 C CA . LEU B 1 139 ? -9.07615 43.21562 -16.34556 1.000 49.57038 376 LEU B CA 1
ATOM 7246 C C . LEU B 1 139 ? -10.32952 42.43297 -16.72152 1.000 49.20135 376 LEU B C 1
ATOM 7247 O O . LEU B 1 139 ? -10.89338 41.72989 -15.87811 1.000 42.76050 376 LEU B O 1
ATOM 7263 N N . VAL B 1 140 ? -10.79703 42.56459 -17.97164 1.000 50.04321 377 VAL B N 1
ATOM 7264 C CA . VAL B 1 140 ? -11.95167 41.78995 -18.41993 1.000 48.33568 377 VAL B CA 1
ATOM 7265 C C . VAL B 1 140 ? -11.63369 40.30435 -18.39060 1.000 47.58078 377 VAL B C 1
ATOM 7266 O O . VAL B 1 140 ? -12.40536 39.48331 -17.86420 1.000 43.58048 377 VAL B O 1
ATOM 7279 N N . TYR B 1 141 ? -10.48418 39.93183 -18.93929 1.000 48.31004 378 TYR B N 1
ATOM 7280 C CA . TYR B 1 141 ? -10.10597 38.52813 -18.87601 1.000 47.38728 378 TYR B CA 1
ATOM 7281 C C . TYR B 1 141 ? -9.93828 38.05999 -17.44255 1.000 48.89130 378 TYR B C 1
ATOM 7282 O O . TYR B 1 141 ? -10.27369 36.92505 -17.12668 1.000 53.92732 378 TYR B O 1
ATOM 7300 N N . ILE B 1 142 ? -9.40849 38.89399 -16.55303 1.000 51.66557 379 ILE B N 1
ATOM 7301 C CA . ILE B 1 142 ? -9.25522 38.44644 -15.16396 1.000 49.49722 379 ILE B CA 1
ATOM 7302 C C . ILE B 1 142 ? -10.61532 38.14911 -14.52178 1.000 46.61947 379 ILE B C 1
ATOM 7303 O O . ILE B 1 142 ? -10.80144 37.14065 -13.84518 1.000 48.39936 379 ILE B O 1
ATOM 7319 N N . GLN B 1 143 ? -11.55891 39.06356 -14.65606 1.000 50.56033 380 GLN B N 1
ATOM 7320 C CA . GLN B 1 143 ? -12.88857 38.83117 -14.10252 1.000 53.11565 380 GLN B CA 1
ATOM 7321 C C . GLN B 1 143 ? -13.54889 37.61348 -14.75148 1.000 50.81405 380 GLN B C 1
ATOM 7322 O O . GLN B 1 143 ? -14.25923 36.84890 -14.08140 1.000 49.82428 380 GLN B O 1
ATOM 7336 N N . TYR B 1 144 ? -13.34697 37.43324 -16.06597 1.000 51.43381 381 TYR B N 1
ATOM 7337 C CA . TYR B 1 144 ? -13.96049 36.31711 -16.79410 1.000 47.20541 381 TYR B CA 1
ATOM 7338 C C . TYR B 1 144 ? -13.39014 34.98436 -16.32713 1.000 53.08477 381 TYR B C 1
ATOM 7339 O O . TYR B 1 144 ? -14.11694 34.00687 -16.13062 1.000 56.61742 381 TYR B O 1
ATOM 7357 N N . MET B 1 145 ? -12.08488 34.93519 -16.14794 1.000 52.81768 382 MET B N 1
ATOM 7358 C CA . MET B 1 145 ? -11.43310 33.75166 -15.62633 1.000 57.70075 382 MET B CA 1
ATOM 7359 C C . MET B 1 145 ? -11.92689 33.46360 -14.20748 1.000 56.24103 382 MET B C 1
ATOM 7360 O O . MET B 1 145 ? -12.16698 32.30323 -13.85141 1.000 56.64007 382 MET B O 1
ATOM 7374 N N . LYS B 1 146 ? -12.09553 34.51037 -13.37668 1.000 55.66472 383 LYS B N 1
ATOM 7375 C CA . LYS B 1 146 ? -12.60129 34.27983 -12.02483 1.000 54.06424 383 LYS B CA 1
ATOM 7376 C C . LYS B 1 146 ? -13.97087 33.60950 -12.07987 1.000 56.06181 383 LYS B C 1
ATOM 7377 O O . LYS B 1 146 ? -14.22075 32.59096 -11.41707 1.000 52.37342 383 LYS B O 1
ATOM 7396 N N . PHE B 1 147 ? -14.86562 34.16229 -12.89294 1.000 53.44874 384 PHE B N 1
ATOM 7397 C CA . PHE B 1 147 ? -16.19199 33.57816 -13.02377 1.000 58.32332 384 PHE B CA 1
ATOM 7398 C C . PHE B 1 147 ? -16.11000 32.12718 -13.48603 1.000 55.80140 384 PHE B C 1
ATOM 7399 O O . PHE B 1 147 ? -16.74801 31.24037 -12.89750 1.000 54.61643 384 PHE B O 1
ATOM 7416 N N . ALA B 1 148 ? -15.36978 31.87743 -14.57733 1.000 52.98796 385 ALA B N 1
ATOM 7417 C CA . ALA B 1 148 ? -15.30479 30.53119 -15.13474 1.000 55.50914 385 ALA B CA 1
ATOM 7418 C C . ALA B 1 148 ? -14.84923 29.53352 -14.09349 1.000 57.85110 385 ALA B C 1
ATOM 7419 O O . ALA B 1 148 ? -15.43544 28.45306 -13.95515 1.000 60.58019 385 ALA B O 1
ATOM 7426 N N . ARG B 1 149 ? -13.79871 29.88182 -13.35032 1.000 58.54685 386 ARG B N 1
ATOM 7427 C CA . ARG B 1 149 ? -13.21833 28.93419 -12.40526 1.000 67.38533 386 ARG B CA 1
ATOM 7428 C C . ARG B 1 149 ? -14.19020 28.64138 -11.28036 1.000 60.69416 386 ARG B C 1
ATOM 7429 O O . ARG B 1 149 ? -14.43874 27.47559 -10.95202 1.000 66.09187 386 ARG B O 1
ATOM 7450 N N . ARG B 1 150 ? -14.78055 29.68230 -10.69746 1.000 58.02210 387 ARG B N 1
ATOM 7451 C CA . ARG B 1 150 ? -15.61259 29.46738 -9.51020 1.000 56.70584 387 ARG B CA 1
ATOM 7452 C C . ARG B 1 150 ? -16.97891 28.90135 -9.83203 1.000 55.95438 387 ARG B C 1
ATOM 7453 O O . ARG B 1 150 ? -17.61055 28.34247 -8.94064 1.000 63.72119 387 ARG B O 1
ATOM 7474 N N . ALA B 1 151 ? -17.46757 29.05947 -11.05407 1.000 59.60366 388 ALA B N 1
ATOM 7475 C CA . ALA B 1 151 ? -18.80192 28.58176 -11.39547 1.000 62.68331 388 ALA B CA 1
ATOM 7476 C C . ALA B 1 151 ? -18.82673 27.35742 -12.30165 1.000 63.22969 388 ALA B C 1
ATOM 7477 O O . ALA B 1 151 ? -19.84329 26.66200 -12.33281 1.000 59.19910 388 ALA B O 1
ATOM 7484 N N . GLU B 1 152 ? -17.77301 27.12353 -13.09460 1.000 62.79782 389 GLU B N 1
ATOM 7485 C CA . GLU B 1 152 ? -17.72896 26.01878 -14.03612 1.000 54.61840 389 GLU B CA 1
ATOM 7486 C C . GLU B 1 152 ? -16.50194 25.13214 -13.89237 1.000 65.03048 389 GLU B C 1
ATOM 7487 O O . GLU B 1 152 ? -16.46253 24.06529 -14.52292 1.000 62.97807 389 GLU B O 1
ATOM 7499 N N . GLY B 1 153 ? -15.48330 25.54653 -13.14480 1.000 60.46234 390 GLY B N 1
ATOM 7500 C CA . GLY B 1 153 ? -14.41867 24.63716 -12.79888 1.000 56.46191 390 GLY B CA 1
ATOM 7501 C C . GLY B 1 153 ? -13.12027 24.98982 -13.49532 1.000 67.39921 390 GLY B C 1
ATOM 7502 O O . GLY B 1 153 ? -13.02356 25.94533 -14.27108 1.000 67.77354 390 GLY B O 1
ATOM 7506 N N . ILE B 1 154 ? -12.12246 24.15266 -13.19855 1.000 63.15631 391 ILE B N 1
ATOM 7507 C CA . ILE B 1 154 ? -10.75103 24.41926 -13.60601 1.000 73.10602 391 ILE B CA 1
ATOM 7508 C C . ILE B 1 154 ? -10.61556 24.47536 -15.11508 1.000 67.76184 391 ILE B C 1
ATOM 7509 O O . ILE B 1 154 ? -9.89537 25.32606 -15.65716 1.000 71.61290 391 ILE B O 1
ATOM 7525 N N . LYS B 1 155 ? -11.27531 23.57002 -15.81970 1.000 68.84054 392 LYS B N 1
ATOM 7526 C CA . LYS B 1 155 ? -11.06542 23.52124 -17.26018 1.000 74.58873 392 LYS B CA 1
ATOM 7527 C C . LYS B 1 155 ? -11.63018 24.77014 -17.93304 1.000 67.46287 392 LYS B C 1
ATOM 7528 O O . LYS B 1 155 ? -10.96813 25.36940 -18.79734 1.000 73.10832 392 LYS B O 1
ATOM 7547 N N . SER B 1 156 ? -12.81945 25.20669 -17.51088 1.000 59.61204 393 SER B N 1
ATOM 7548 C CA . SER B 1 156 ? -13.39493 26.42517 -18.06880 1.000 62.66102 393 SER B CA 1
ATOM 7549 C C . SER B 1 156 ? -12.47336 27.61571 -17.80969 1.000 63.74996 393 SER B C 1
ATOM 7550 O O . SER B 1 156 ? -12.22991 28.44368 -18.70382 1.000 59.94435 393 SER B O 1
ATOM 7558 N N . GLY B 1 157 ? -11.90504 27.67754 -16.60599 1.000 58.45961 394 GLY B N 1
ATOM 7559 C CA . GLY B 1 157 ? -10.95252 28.72304 -16.30485 1.000 62.39845 394 GLY B CA 1
ATOM 7560 C C . GLY B 1 157 ? -9.74131 28.69141 -17.20966 1.000 61.66590 394 GLY B C 1
ATOM 7561 O O . GLY B 1 157 ? -9.34835 29.71729 -17.77844 1.000 59.75204 394 GLY B O 1
ATOM 7565 N N . ARG B 1 158 ? -9.14431 27.51371 -17.38403 1.000 58.92314 395 ARG B N 1
ATOM 7566 C CA . ARG B 1 158 ? -7.95066 27.46094 -18.22901 1.000 62.97581 395 ARG B CA 1
ATOM 7567 C C . ARG B 1 158 ? -8.26704 27.83038 -19.67579 1.000 58.45681 395 ARG B C 1
ATOM 7568 O O . ARG B 1 158 ? -7.39677 28.36008 -20.38074 1.000 62.27846 395 ARG B O 1
ATOM 7589 N N . MET B 1 159 ? -9.49828 27.56282 -20.13737 1.000 59.25596 396 MET B N 1
ATOM 7590 C CA . MET B 1 159 ? -9.86245 27.93252 -21.50842 1.000 63.93037 396 MET B CA 1
ATOM 7591 C C . MET B 1 159 ? -9.94804 29.45147 -21.64195 1.000 62.68295 396 MET B C 1
ATOM 7592 O O . MET B 1 159 ? -9.51237 30.03892 -22.64706 1.000 63.11357 396 MET B O 1
ATOM 7606 N N . ILE B 1 160 ? -10.53513 30.11180 -20.64473 1.000 61.59652 397 ILE B N 1
ATOM 7607 C CA . ILE B 1 160 ? -10.55718 31.56435 -20.71528 1.000 59.17559 397 ILE B CA 1
ATOM 7608 C C . ILE B 1 160 ? -9.12764 32.10826 -20.70325 1.000 57.64864 397 ILE B C 1
ATOM 7609 O O . ILE B 1 160 ? -8.79025 33.01894 -21.47084 1.000 58.29608 397 ILE B O 1
ATOM 7625 N N . PHE B 1 161 ? -8.24599 31.50884 -19.88000 1.000 61.65216 398 PHE B N 1
ATOM 7626 C CA . PHE B 1 161 ? -6.84708 31.94743 -19.82991 1.000 53.83671 398 PHE B CA 1
ATOM 7627 C C . PHE B 1 161 ? -6.18495 31.80922 -21.19393 1.000 58.73403 398 PHE B C 1
ATOM 7628 O O . PHE B 1 161 ? -5.36523 32.66028 -21.58753 1.000 58.36337 398 PHE B O 1
ATOM 7645 N N . LYS B 1 162 ? -6.50451 30.72313 -21.91686 1.000 64.09459 399 LYS B N 1
ATOM 7646 C CA . LYS B 1 162 ? -6.02697 30.54667 -23.29431 1.000 63.47546 399 LYS B CA 1
ATOM 7647 C C . LYS B 1 162 ? -6.49539 31.68023 -24.19531 1.000 59.02915 399 LYS B C 1
ATOM 7648 O O . LYS B 1 162 ? -5.69821 32.30798 -24.91590 1.000 61.42980 399 LYS B O 1
ATOM 7667 N N . LYS B 1 163 ? -7.79523 31.95214 -24.17608 1.000 57.03229 400 LYS B N 1
ATOM 7668 C CA . LYS B 1 163 ? -8.27469 33.08737 -24.96247 1.000 64.08732 400 LYS B CA 1
ATOM 7669 C C . LYS B 1 163 ? -7.46936 34.33589 -24.60816 1.000 61.11719 400 LYS B C 1
ATOM 7670 O O . LYS B 1 163 ? -7.08813 35.09569 -25.49956 1.000 60.76624 400 LYS B O 1
ATOM 7689 N N . ALA B 1 164 ? -7.15268 34.54370 -23.31721 1.000 58.81629 401 ALA B N 1
ATOM 7690 C CA . ALA B 1 164 ? -6.42365 35.76507 -22.93622 1.000 60.64666 401 ALA B CA 1
ATOM 7691 C C . ALA B 1 164 ? -5.02308 35.79633 -23.53646 1.000 60.66994 401 ALA B C 1
ATOM 7692 O O . ALA B 1 164 ? -4.56166 36.83584 -24.03503 1.000 57.51120 401 ALA B O 1
ATOM 7699 N N . ARG B 1 165 ? -4.30149 34.68693 -23.44451 1.000 60.25595 402 ARG B N 1
ATOM 7700 C CA . ARG B 1 165 ? -2.95804 34.67842 -24.01632 1.000 56.77750 402 ARG B CA 1
ATOM 7701 C C . ARG B 1 165 ? -3.00898 34.96778 -25.50690 1.000 58.47747 402 ARG B C 1
ATOM 7702 O O . ARG B 1 165 ? -2.10879 35.60505 -26.06040 1.000 60.92603 402 ARG B O 1
ATOM 7723 N N . GLU B 1 166 ? -4.04099 34.47655 -26.19247 1.000 64.90406 403 GLU B N 1
ATOM 7724 C CA . GLU B 1 166 ? -4.08101 34.66059 -27.64488 1.000 61.11426 403 GLU B CA 1
ATOM 7725 C C . GLU B 1 166 ? -4.58012 36.02430 -28.08129 1.000 58.93171 403 GLU B C 1
ATOM 7726 O O . GLU B 1 166 ? -4.60649 36.29577 -29.28346 1.000 63.64274 403 GLU B O 1
ATOM 7738 N N . ASP B 1 167 ? -5.03654 36.85451 -27.16682 1.000 53.48612 404 ASP B N 1
ATOM 7739 C CA . ASP B 1 167 ? -5.46225 38.21159 -27.48683 1.000 56.06071 404 ASP B CA 1
ATOM 7740 C C . ASP B 1 167 ? -4.23405 39.09206 -27.33842 1.000 60.32852 404 ASP B C 1
ATOM 7741 O O . ASP B 1 167 ? -3.64966 39.14472 -26.25284 1.000 63.04286 404 ASP B O 1
ATOM 7750 N N . THR B 1 168 ? -3.80645 39.72107 -28.44860 1.000 62.32598 405 THR B N 1
ATOM 7751 C CA . THR B 1 168 ? -2.56585 40.49796 -28.46897 1.000 57.77106 405 THR B CA 1
ATOM 7752 C C . THR B 1 168 ? -2.63563 41.79846 -27.66035 1.000 57.44930 405 THR B C 1
ATOM 7753 O O . THR B 1 168 ? -1.59402 42.43009 -27.48445 1.000 54.51173 405 THR B O 1
ATOM 7764 N N . ARG B 1 169 ? -3.84551 42.25950 -27.28105 1.000 52.85727 406 ARG B N 1
ATOM 7765 C CA . ARG B 1 169 ? -4.06190 43.42143 -26.40432 1.000 54.22854 406 ARG B CA 1
ATOM 7766 C C . ARG B 1 169 ? -3.85172 43.12360 -24.91977 1.000 56.32920 406 ARG B C 1
ATOM 7767 O O . ARG B 1 169 ? -3.71802 44.05488 -24.11986 1.000 58.90890 406 ARG B O 1
ATOM 7788 N N . THR B 1 170 ? -3.88134 41.86352 -24.52584 1.000 60.44444 407 THR B N 1
ATOM 7789 C CA . THR B 1 170 ? -3.73778 41.51886 -23.11768 1.000 53.00369 407 THR B CA 1
ATOM 7790 C C . THR B 1 170 ? -2.39175 41.97257 -22.57132 1.000 56.73933 407 THR B C 1
ATOM 7791 O O . THR B 1 170 ? -1.38257 42.00895 -23.28084 1.000 61.89660 407 THR B O 1
ATOM 7802 N N . ARG B 1 171 ? -2.41586 42.41639 -21.31595 1.000 67.13297 408 ARG B N 1
ATOM 7803 C CA . ARG B 1 171 ? -1.24192 42.80203 -20.54905 1.000 59.07183 408 ARG B CA 1
ATOM 7804 C C . ARG B 1 171 ? -0.88145 41.65787 -19.60730 1.000 57.43853 408 ARG B C 1
ATOM 7805 O O . ARG B 1 171 ? -1.55595 40.62636 -19.58432 1.000 59.86813 408 ARG B O 1
ATOM 7826 N N . HIS B 1 172 ? 0.24510 41.80731 -18.89037 1.000 55.21092 409 HIS B N 1
ATOM 7827 C CA . HIS B 1 172 ? 0.86145 40.70707 -18.13535 1.000 57.29812 409 HIS B CA 1
ATOM 7828 C C . HIS B 1 172 ? 0.00009 40.24897 -16.96641 1.000 56.80363 409 HIS B C 1
ATOM 7829 O O . HIS B 1 172 ? 0.12805 39.10743 -16.50105 1.000 59.98518 409 HIS B O 1
ATOM 7843 N N . HIS B 1 173 ? -0.88102 41.10371 -16.47876 1.000 59.90421 410 HIS B N 1
ATOM 7844 C CA . HIS B 1 173 ? -1.58485 40.79091 -15.24446 1.000 56.70567 410 HIS B CA 1
ATOM 7845 C C . HIS B 1 173 ? -2.31659 39.44574 -15.29243 1.000 55.58421 410 HIS B C 1
ATOM 7846 O O . HIS B 1 173 ? -2.46884 38.79137 -14.25113 1.000 58.75992 410 HIS B O 1
ATOM 7860 N N . VAL B 1 174 ? -2.84407 39.05696 -16.46816 1.000 52.89737 411 VAL B N 1
ATOM 7861 C CA . VAL B 1 174 ? -3.59388 37.79247 -16.61283 1.000 59.05679 411 VAL B CA 1
ATOM 7862 C C . VAL B 1 174 ? -2.73164 36.59155 -16.23417 1.000 50.79723 411 VAL B C 1
ATOM 7863 O O . VAL B 1 174 ? -3.22093 35.61214 -15.64159 1.000 57.53891 411 VAL B O 1
ATOM 7876 N N . TYR B 1 175 ? -1.47350 36.59249 -16.68241 1.000 53.53318 412 TYR B N 1
ATOM 7877 C CA . TYR B 1 175 ? -0.53130 35.55620 -16.25969 1.000 55.73308 412 TYR B CA 1
ATOM 7878 C C . TYR B 1 175 ? -0.40635 35.51094 -14.73452 1.000 51.66394 412 TYR B C 1
ATOM 7879 O O . TYR B 1 175 ? -0.48150 34.43464 -14.12884 1.000 54.54632 412 TYR B O 1
ATOM 7897 N N . VAL B 1 176 ? -0.16836 36.66685 -14.09188 1.000 56.56232 413 VAL B N 1
ATOM 7898 C CA . VAL B 1 176 ? -0.10406 36.68019 -12.62417 1.000 55.31424 413 VAL B CA 1
ATOM 7899 C C . VAL B 1 176 ? -1.35465 36.00481 -12.06614 1.000 57.55806 413 VAL B C 1
ATOM 7900 O O . VAL B 1 176 ? -1.28039 35.06664 -11.25070 1.000 60.36128 413 VAL B O 1
ATOM 7913 N N . THR B 1 177 ? -2.53257 36.47669 -12.52743 1.000 59.44336 414 THR B N 1
ATOM 7914 C CA . THR B 1 177 ? -3.81701 35.97631 -12.03192 1.000 55.31927 414 THR B CA 1
ATOM 7915 C C . THR B 1 177 ? -3.92287 34.47032 -12.21177 1.000 57.96834 414 THR B C 1
ATOM 7916 O O . THR B 1 177 ? -4.34168 33.74861 -11.28829 1.000 49.86624 414 THR B O 1
ATOM 7927 N N . ALA B 1 178 ? -3.60294 33.99055 -13.43307 1.000 58.95997 415 ALA B N 1
ATOM 7928 C CA . ALA B 1 178 ? -3.71244 32.55623 -13.73639 1.000 59.90762 415 ALA B CA 1
ATOM 7929 C C . ALA B 1 178 ? -2.85269 31.75792 -12.76757 1.000 55.32041 415 ALA B C 1
ATOM 7930 O O . ALA B 1 178 ? -3.31495 30.79343 -12.14378 1.000 58.46490 415 ALA B O 1
ATOM 7937 N N . ALA B 1 179 ? -1.58646 32.17179 -12.62206 1.000 56.75507 416 ALA B N 1
ATOM 7938 C CA . ALA B 1 179 ? -0.67809 31.47520 -11.71564 1.000 59.33759 416 ALA B CA 1
ATOM 7939 C C . ALA B 1 179 ? -1.25617 31.49998 -10.31056 1.000 60.96119 416 ALA B C 1
ATOM 7940 O O . ALA B 1 179 ? -1.31494 30.46951 -9.61482 1.000 61.92346 416 ALA B O 1
ATOM 7947 N N . LEU B 1 180 ? -1.67976 32.68875 -9.85727 1.000 55.33402 417 LEU B N 1
ATOM 7948 C CA . LEU B 1 180 ? -2.12866 32.75291 -8.47467 1.000 58.81793 417 LEU B CA 1
ATOM 7949 C C . LEU B 1 180 ? -3.35707 31.89336 -8.29653 1.000 60.69639 417 LEU B C 1
ATOM 7950 O O . LEU B 1 180 ? -3.50970 31.21318 -7.27698 1.000 58.38309 417 LEU B O 1
ATOM 7966 N N . MET B 1 181 ? -4.23313 31.88676 -9.29850 1.000 59.53906 418 MET B N 1
ATOM 7967 C CA . MET B 1 181 ? -5.43239 31.06215 -9.20570 1.000 58.94783 418 MET B CA 1
ATOM 7968 C C . MET B 1 181 ? -5.03815 29.62303 -8.97483 1.000 60.38205 418 MET B C 1
ATOM 7969 O O . MET B 1 181 ? -5.57220 28.94610 -8.07647 1.000 61.01301 418 MET B O 1
ATOM 7983 N N . GLU B 1 182 ? -4.09589 29.13573 -9.79898 1.000 59.21441 419 GLU B N 1
ATOM 7984 C CA . GLU B 1 182 ? -3.64775 27.75846 -9.65173 1.000 60.49229 419 GLU B CA 1
ATOM 7985 C C . GLU B 1 182 ? -3.11479 27.50788 -8.24260 1.000 68.07757 419 GLU B C 1
ATOM 7986 O O . GLU B 1 182 ? -3.41051 26.47400 -7.63289 1.000 67.34658 419 GLU B O 1
ATOM 7998 N N . TYR B 1 183 ? -2.33860 28.45069 -7.70338 1.000 64.91869 420 TYR B N 1
ATOM 7999 C CA . TYR B 1 183 ? -1.77190 28.26399 -6.37176 1.000 64.15500 420 TYR B CA 1
ATOM 8000 C C . TYR B 1 183 ? -2.85269 28.39014 -5.31105 1.000 60.55892 420 TYR B C 1
ATOM 8001 O O . TYR B 1 183 ? -2.92021 27.57645 -4.38219 1.000 63.35134 420 TYR B O 1
ATOM 8019 N N . TYR B 1 184 ? -3.76291 29.35985 -5.47174 1.000 62.37203 421 TYR B N 1
ATOM 8020 C CA . TYR B 1 184 ? -4.66173 29.62894 -4.35747 1.000 65.39879 421 TYR B CA 1
ATOM 8021 C C . TYR B 1 184 ? -5.81434 28.64546 -4.34744 1.000 67.60287 421 TYR B C 1
ATOM 8022 O O . TYR B 1 184 ? -6.24188 28.21980 -3.26468 1.000 66.87527 421 TYR B O 1
ATOM 8040 N N . CYS B 1 185 ? -6.25325 28.20089 -5.53509 1.000 65.28325 422 CYS B N 1
ATOM 8041 C CA . CYS B 1 185 ? -7.46612 27.39434 -5.67934 1.000 71.24706 422 CYS B CA 1
ATOM 8042 C C . CYS B 1 185 ? -7.18048 25.91853 -5.87530 1.000 72.51398 422 CYS B C 1
ATOM 8043 O O . CYS B 1 185 ? -7.82305 25.09257 -5.23019 1.000 77.57228 422 CYS B O 1
ATOM 8051 N N . SER B 1 186 ? -6.27000 25.57189 -6.78570 1.000 69.59314 423 SER B N 1
ATOM 8052 C CA . SER B 1 186 ? -5.86683 24.18342 -7.00491 1.000 70.94090 423 SER B CA 1
ATOM 8053 C C . SER B 1 186 ? -4.68470 23.77188 -6.12293 1.000 73.40584 423 SER B C 1
ATOM 8054 O O . SER B 1 186 ? -4.27731 22.61169 -6.15183 1.000 78.74810 423 SER B O 1
ATOM 8062 N N . LYS B 1 187 ? -4.07935 24.70259 -5.38953 1.000 78.17135 424 LYS B N 1
ATOM 8063 C CA . LYS B 1 187 ? -2.94167 24.39455 -4.51316 1.000 72.99486 424 LYS B CA 1
ATOM 8064 C C . LYS B 1 187 ? -1.81070 23.69924 -5.26926 1.000 74.19771 424 LYS B C 1
ATOM 8065 O O . LYS B 1 187 ? -1.05943 22.89334 -4.70988 1.000 77.15010 424 LYS B O 1
ATOM 8084 N N . ASP B 1 188 ? -1.63522 24.07729 -6.53657 1.000 71.63122 425 ASP B N 1
ATOM 8085 C CA . ASP B 1 188 ? -0.66300 23.45457 -7.42847 1.000 71.20939 425 ASP B CA 1
ATOM 8086 C C . ASP B 1 188 ? 0.50109 24.41567 -7.66994 1.000 73.10906 425 ASP B C 1
ATOM 8087 O O . ASP B 1 188 ? 0.40432 25.32685 -8.50413 1.000 72.67218 425 ASP B O 1
ATOM 8096 N N . LYS B 1 189 ? 1.62289 24.16231 -6.98211 1.000 69.12225 426 LYS B N 1
ATOM 8097 C CA . LYS B 1 189 ? 2.81982 24.97963 -7.14658 1.000 64.00220 426 LYS B CA 1
ATOM 8098 C C . LYS B 1 189 ? 3.47648 24.76602 -8.50883 1.000 61.95671 426 LYS B C 1
ATOM 8099 O O . LYS B 1 189 ? 4.13887 25.66952 -9.03279 1.000 68.08578 426 LYS B O 1
ATOM 8118 N N . SER B 1 190 ? 3.34336 23.58230 -9.08980 1.000 66.00374 427 SER B N 1
ATOM 8119 C CA . SER B 1 190 ? 4.02483 23.33235 -10.35666 1.000 71.65526 427 SER B CA 1
ATOM 8120 C C . SER B 1 190 ? 3.37821 24.10621 -11.50371 1.000 68.21768 427 SER B C 1
ATOM 8121 O O . SER B 1 190 ? 4.07197 24.63600 -12.39005 1.000 67.12718 427 SER B O 1
ATOM 8129 N N . VAL B 1 191 ? 2.04830 24.13917 -11.54759 1.000 70.34144 428 VAL B N 1
ATOM 8130 C CA . VAL B 1 191 ? 1.41187 24.89472 -12.61267 1.000 67.59488 428 VAL B CA 1
ATOM 8131 C C . VAL B 1 191 ? 1.65537 26.38155 -12.41345 1.000 63.25084 428 VAL B C 1
ATOM 8132 O O . VAL B 1 191 ? 1.94049 27.10996 -13.38101 1.000 60.86955 428 VAL B O 1
ATOM 8145 N N . ALA B 1 192 ? 1.56077 26.84895 -11.1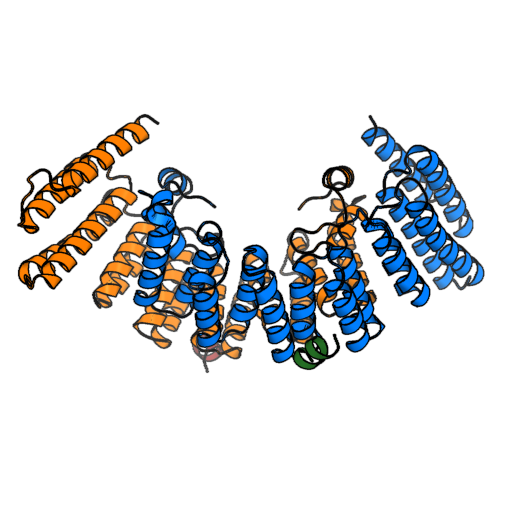5821 1.000 64.74977 429 ALA B N 1
ATOM 8146 C CA . ALA B 1 192 ? 1.88218 28.23925 -10.84828 1.000 62.28294 429 ALA B CA 1
ATOM 8147 C C . ALA B 1 192 ? 3.23024 28.60959 -11.42791 1.000 61.57755 429 ALA B C 1
ATOM 8148 O O . ALA B 1 192 ? 3.37642 29.63454 -12.12463 1.000 58.02023 429 ALA B O 1
ATOM 8155 N N . PHE B 1 193 ? 4.22297 27.75040 -11.15188 1.000 61.25612 430 PHE B N 1
ATOM 8156 C CA . PHE B 1 193 ? 5.58533 27.96741 -11.62059 1.000 61.42591 430 PHE B CA 1
ATOM 8157 C C . PHE B 1 193 ? 5.62702 28.08802 -13.13732 1.000 61.85209 430 PHE B C 1
ATOM 8158 O O . PHE B 1 193 ? 6.21669 29.03223 -13.68571 1.000 65.15562 430 PHE B O 1
ATOM 8175 N N . LYS B 1 194 ? 5.01786 27.13730 -13.83546 1.000 59.95354 431 LYS B N 1
ATOM 8176 C CA . LYS B 1 194 ? 5.10637 27.16548 -15.28675 1.000 60.21417 431 LYS B CA 1
ATOM 8177 C C . LYS B 1 194 ? 4.46053 28.42571 -15.85298 1.000 58.21680 431 LYS B C 1
ATOM 8178 O O . LYS B 1 194 ? 4.98756 29.04203 -16.79286 1.000 67.31766 431 LYS B O 1
ATOM 8197 N N . ILE B 1 195 ? 3.32206 28.84089 -15.29723 1.000 58.72328 432 ILE B N 1
ATOM 8198 C CA . ILE B 1 195 ? 2.66119 30.02929 -15.84304 1.000 62.39141 432 ILE B CA 1
ATOM 8199 C C . ILE B 1 195 ? 3.52215 31.26921 -15.59946 1.000 59.84040 432 ILE B C 1
ATOM 8200 O O . ILE B 1 195 ? 3.72841 32.08235 -16.50484 1.000 62.08069 432 ILE B O 1
ATOM 8216 N N . PHE B 1 196 ? 4.07692 31.40591 -14.39772 1.000 57.43411 433 PHE B N 1
ATOM 8217 C CA . PHE B 1 196 ? 4.99439 32.51133 -14.13685 1.000 65.63125 433 PHE B CA 1
ATOM 8218 C C . PHE B 1 196 ? 6.17659 32.48641 -15.10044 1.000 64.55878 433 PHE B C 1
ATOM 8219 O O . PHE B 1 196 ? 6.62918 33.54087 -15.56828 1.000 58.53510 433 PHE B O 1
ATOM 8236 N N . GLU B 1 197 ? 6.67741 31.28927 -15.43057 1.000 61.26020 434 GLU B N 1
ATOM 8237 C CA . GLU B 1 197 ? 7.84490 31.20110 -16.31388 1.000 63.70342 434 GLU B CA 1
ATOM 8238 C C . GLU B 1 197 ? 7.50034 31.60861 -17.74653 1.000 63.81519 434 GLU B C 1
ATOM 8239 O O . GLU B 1 197 ? 8.29420 32.28270 -18.42588 1.000 66.88570 434 GLU B O 1
ATOM 8251 N N . LEU B 1 198 ? 6.34502 31.16440 -18.24025 1.000 65.32973 435 LEU B N 1
ATOM 8252 C CA . LEU B 1 198 ? 5.89667 31.58322 -19.56374 1.000 65.07218 435 LEU B CA 1
ATOM 8253 C C . LEU B 1 198 ? 5.71471 33.09957 -19.61842 1.000 69.24917 435 LEU B C 1
ATOM 8254 O O . LEU B 1 198 ? 6.25333 33.80017 -20.50448 1.000 72.31519 435 LEU B O 1
ATOM 8270 N N . GLY B 1 199 ? 5.00763 33.63304 -18.62771 1.000 69.38511 436 GLY B N 1
ATOM 8271 C CA . GLY B 1 199 ? 4.87949 35.06823 -18.53000 1.000 63.71106 436 GLY B CA 1
ATOM 8272 C C . GLY B 1 199 ? 6.21818 35.77353 -18.46774 1.000 64.34592 436 GLY B C 1
ATOM 8273 O O . GLY B 1 199 ? 6.35895 36.87104 -18.99189 1.000 63.40796 436 GLY B O 1
ATOM 8277 N N . LEU B 1 200 ? 7.21707 35.16014 -17.81821 1.000 63.00564 437 LEU B N 1
ATOM 8278 C CA . LEU B 1 200 ? 8.53195 35.80231 -17.71130 1.000 68.46640 437 LEU B CA 1
ATOM 8279 C C . LEU B 1 200 ? 9.22560 35.87558 -19.06809 1.000 69.41380 437 LEU B C 1
ATOM 8280 O O . LEU B 1 200 ? 9.89527 36.87152 -19.38601 1.000 59.24697 437 LEU B O 1
ATOM 8296 N N . LYS B 1 201 ? 9.11004 34.80894 -19.86315 1.000 73.92709 438 LYS B N 1
ATOM 8297 C CA . LYS B 1 201 ? 9.59060 34.86547 -21.24606 1.000 72.35945 438 LYS B CA 1
ATOM 8298 C C . LYS B 1 201 ? 8.99008 36.07421 -21.95318 1.000 62.05504 438 LYS B C 1
ATOM 8299 O O . LYS B 1 201 ? 9.68754 36.84270 -22.61728 1.000 65.50103 438 LYS B O 1
ATOM 8318 N N . LYS B 1 202 ? 7.72412 36.32793 -21.73251 1.000 67.38767 439 LYS B N 1
ATOM 8319 C CA . LYS B 1 202 ? 7.12458 37.43131 -22.48055 1.000 64.67375 439 LYS B CA 1
ATOM 8320 C C . LYS B 1 202 ? 7.29941 38.81540 -21.82890 1.000 73.59415 439 LYS B C 1
ATOM 8321 O O . LYS B 1 202 ? 7.26851 39.83759 -22.53078 1.000 73.50644 439 LYS B O 1
ATOM 8340 N N . TYR B 1 203 ? 7.45322 38.89658 -20.51189 1.000 67.97930 440 TYR B N 1
ATOM 8341 C CA . TYR B 1 203 ? 7.35989 40.16858 -19.81015 1.000 62.41206 440 TYR B CA 1
ATOM 8342 C C . TYR B 1 203 ? 8.52429 40.36001 -18.85424 1.000 59.85047 440 TYR B C 1
ATOM 8343 O O . TYR B 1 203 ? 8.43744 41.12847 -17.89259 1.000 59.72264 440 TYR B O 1
ATOM 8361 N N . GLY B 1 204 ? 9.63552 39.68542 -19.12773 1.000 65.47441 441 GLY B N 1
ATOM 8362 C CA . GLY B 1 204 ? 10.76689 39.81999 -18.23794 1.000 56.34811 441 GLY B CA 1
ATOM 8363 C C . GLY B 1 204 ? 11.31218 41.22810 -18.13088 1.000 58.93334 441 GLY B C 1
ATOM 8364 O O . GLY B 1 204 ? 12.17562 41.46524 -17.28298 1.000 61.31253 441 GLY B O 1
ATOM 8368 N N . ASP B 1 205 ? 10.84501 42.16297 -18.96699 1.000 66.00822 442 ASP B N 1
ATOM 8369 C CA . ASP B 1 205 ? 11.29278 43.55608 -18.93283 1.000 64.29434 442 ASP B CA 1
ATOM 8370 C C . ASP B 1 205 ? 10.31367 44.49308 -18.22307 1.000 59.62320 442 ASP B C 1
ATOM 8371 O O . ASP B 1 205 ? 10.59597 45.69252 -18.11633 1.000 56.55872 442 ASP B O 1
ATOM 8380 N N . ILE B 1 206 ? 9.23948 43.96064 -17.63793 1.000 57.73607 443 ILE B N 1
ATOM 8381 C CA . ILE B 1 206 ? 8.22488 44.74406 -16.95013 1.000 59.15460 443 ILE B CA 1
ATOM 8382 C C . ILE B 1 206 ? 8.46264 44.57894 -15.42793 1.000 56.95686 443 ILE B C 1
ATOM 8383 O O . ILE B 1 206 ? 8.28583 43.46511 -14.91570 1.000 56.19932 443 ILE B O 1
ATOM 8399 N N . PRO B 1 207 ? 8.87256 45.63255 -14.72330 1.000 57.64813 444 PRO B N 1
ATOM 8400 C CA . PRO B 1 207 ? 9.16370 45.45156 -13.27765 1.000 59.54226 444 PRO B CA 1
ATOM 8401 C C . PRO B 1 207 ? 7.95600 44.97917 -12.44952 1.000 54.76736 444 PRO B C 1
ATOM 8402 O O . PRO B 1 207 ? 8.15391 44.26040 -11.46371 1.000 62.40882 444 PRO B O 1
ATOM 8413 N N . GLU B 1 208 ? 6.72878 45.35632 -12.80792 1.000 53.27915 445 GLU B N 1
ATOM 8414 C CA . GLU B 1 208 ? 5.53101 44.92310 -12.07270 1.000 62.30626 445 GLU B CA 1
ATOM 8415 C C . GLU B 1 208 ? 5.29199 43.41912 -12.20039 1.000 58.85350 445 GLU B C 1
ATOM 8416 O O . GLU B 1 208 ? 4.84763 42.75067 -11.24567 1.000 62.19925 445 GLU B O 1
ATOM 8428 N N . TYR B 1 209 ? 5.49674 42.88092 -13.39975 1.000 56.34717 446 TYR B N 1
ATOM 8429 C CA . TYR B 1 209 ? 5.36922 41.44156 -13.56104 1.000 59.16815 446 TYR B CA 1
ATOM 8430 C C . TYR B 1 209 ? 6.44593 40.72020 -12.74958 1.000 57.32712 446 TYR B C 1
ATOM 8431 O O . TYR B 1 209 ? 6.16027 39.76478 -12.00863 1.000 54.31351 446 TYR B O 1
ATOM 8449 N N . VAL B 1 210 ? 7.70313 41.15689 -12.89440 1.000 54.87402 447 VAL B N 1
ATOM 8450 C CA . VAL B 1 210 ? 8.79107 40.47845 -12.19964 1.000 55.46911 447 VAL B CA 1
ATOM 8451 C C . VAL B 1 210 ? 8.59191 40.52773 -10.69281 1.000 57.93521 447 VAL B C 1
ATOM 8452 O O . VAL B 1 210 ? 8.75776 39.50480 -10.01009 1.000 53.51454 447 VAL B O 1
ATOM 8465 N N . LEU B 1 211 ? 8.16039 41.68969 -10.16566 1.000 56.45175 448 LEU B N 1
ATOM 8466 C CA . LEU B 1 211 ? 7.87758 41.81929 -8.73794 1.000 62.26949 448 LEU B CA 1
ATOM 8467 C C . LEU B 1 211 ? 6.77292 40.86649 -8.30403 1.000 57.94398 448 LEU B C 1
ATOM 8468 O O . LEU B 1 211 ? 6.84863 40.26832 -7.22332 1.000 52.01913 448 LEU B O 1
ATOM 8484 N N . ALA B 1 212 ? 5.73627 40.69682 -9.13512 1.000 52.58183 449 ALA B N 1
ATOM 8485 C CA . ALA B 1 212 ? 4.69482 39.74681 -8.77067 1.000 46.17256 449 ALA B CA 1
ATOM 8486 C C . ALA B 1 212 ? 5.26623 38.35216 -8.61018 1.000 48.75173 449 ALA B C 1
ATOM 8487 O O . ALA B 1 212 ? 4.94342 37.63162 -7.65384 1.000 51.04419 449 ALA B O 1
ATOM 8494 N N . TYR B 1 213 ? 6.08047 37.93478 -9.58408 1.000 48.94340 450 TYR B N 1
ATOM 8495 C CA . TYR B 1 213 ? 6.68400 36.59988 -9.52417 1.000 56.46517 450 TYR B CA 1
ATOM 8496 C C . TYR B 1 213 ? 7.55486 36.46461 -8.28643 1.000 53.59781 450 TYR B C 1
ATOM 8497 O O . TYR B 1 213 ? 7.38389 35.52985 -7.48506 1.000 54.10927 450 TYR B O 1
ATOM 8515 N N . ILE B 1 214 ? 8.42671 37.45154 -8.07669 1.000 54.20897 451 ILE B N 1
ATOM 8516 C CA . ILE B 1 214 ? 9.28983 37.49230 -6.90186 1.000 56.60224 451 ILE B CA 1
ATOM 8517 C C . ILE B 1 214 ? 8.45242 37.34675 -5.62756 1.000 58.69680 451 ILE B C 1
ATOM 8518 O O . ILE B 1 214 ? 8.75313 36.52999 -4.75847 1.000 55.68909 451 ILE B O 1
ATOM 8534 N N . ASP B 1 215 ? 7.35847 38.10570 -5.52278 1.000 51.70813 452 ASP B N 1
ATOM 8535 C CA . ASP B 1 215 ? 6.50368 38.04755 -4.34198 1.000 62.62856 452 ASP B CA 1
ATOM 8536 C C . ASP B 1 215 ? 5.92759 36.65414 -4.09777 1.000 60.79317 452 ASP B C 1
ATOM 8537 O O . ASP B 1 215 ? 5.92255 36.15619 -2.95551 1.000 61.80390 452 ASP B O 1
ATOM 8546 N N . TYR B 1 216 ? 5.34294 36.04780 -5.13690 1.000 49.36158 453 TYR B N 1
ATOM 8547 C CA . TYR B 1 216 ? 4.80912 34.69831 -4.96800 1.000 56.96990 453 TYR B CA 1
ATOM 8548 C C . TYR B 1 216 ? 5.88411 33.72301 -4.47255 1.000 57.81272 453 TYR B C 1
ATOM 8549 O O . TYR B 1 216 ? 5.64036 32.90094 -3.55772 1.000 59.19881 453 TYR B O 1
ATOM 8567 N N . LEU B 1 217 ? 7.04974 33.72680 -5.13698 1.000 51.61180 454 LEU B N 1
ATOM 8568 C CA . LEU B 1 217 ? 8.08627 32.75796 -4.76391 1.000 67.00423 454 LEU B CA 1
ATOM 8569 C C . LEU B 1 217 ? 8.60814 33.03508 -3.35661 1.000 59.04753 454 LEU B C 1
ATOM 8570 O O . LEU B 1 217 ? 8.81744 32.10853 -2.57079 1.000 62.33937 454 LEU B O 1
ATOM 8586 N N . SER B 1 218 ? 8.86196 34.30224 -3.02947 1.000 56.46675 455 SER B N 1
ATOM 8587 C CA . SER B 1 218 ? 9.30110 34.64238 -1.67960 1.000 63.99783 455 SER B CA 1
ATOM 8588 C C . SER B 1 218 ? 8.38418 34.05869 -0.63528 1.000 61.78603 455 SER B C 1
ATOM 8589 O O . SER B 1 218 ? 8.84108 33.50131 0.35990 1.000 63.02103 455 SER B O 1
ATOM 8597 N N . HIS B 1 219 ? 7.08223 34.19430 -0.83014 1.000 63.41455 456 HIS B N 1
ATOM 8598 C CA . HIS B 1 219 ? 6.18003 33.66754 0.17725 1.000 64.31046 456 HIS B CA 1
ATOM 8599 C C . HIS B 1 219 ? 6.12479 32.14496 0.18269 1.000 60.07369 456 HIS B C 1
ATOM 8600 O O . HIS B 1 219 ? 5.64878 31.56877 1.16488 1.000 64.34898 456 HIS B O 1
ATOM 8614 N N . LEU B 1 220 ? 6.59002 31.46250 -0.86994 1.000 63.35260 457 LEU B N 1
ATOM 8615 C CA . LEU B 1 220 ? 6.75271 30.00909 -0.70726 1.000 61.25995 457 LEU B CA 1
ATOM 8616 C C . LEU B 1 220 ? 7.83410 29.63575 0.31651 1.000 64.14314 457 LEU B C 1
ATOM 8617 O O . LEU B 1 220 ? 7.90624 28.47982 0.72871 1.000 62.39196 457 LEU B O 1
ATOM 8633 N N . ASN B 1 221 ? 8.73871 30.55698 0.64688 1.000 69.12047 458 ASN B N 1
ATOM 8634 C CA . ASN B 1 221 ? 9.65469 30.43549 1.78576 1.000 60.75994 458 ASN B CA 1
ATOM 8635 C C . ASN B 1 221 ? 10.73116 29.36081 1.59851 1.000 69.24765 458 ASN B C 1
ATOM 8636 O O . ASN B 1 221 ? 11.14512 28.70781 2.55459 1.000 65.25486 458 ASN B O 1
ATOM 8647 N N . GLU B 1 222 ? 11.24547 29.22563 0.38892 1.000 71.32612 459 GLU B N 1
ATOM 8648 C CA . GLU B 1 222 ? 12.37050 28.34878 0.12090 1.000 63.74367 459 GLU B CA 1
ATOM 8649 C C . GLU B 1 222 ? 13.51156 29.25387 -0.33307 1.000 65.09920 459 GLU B C 1
ATOM 8650 O O . GLU B 1 222 ? 13.53354 29.68749 -1.49371 1.000 68.88663 459 GLU B O 1
ATOM 8662 N N . ASP B 1 223 ? 14.46808 29.49303 0.57609 1.000 63.76976 460 ASP B N 1
ATOM 8663 C CA . ASP B 1 223 ? 15.45998 30.55435 0.40573 1.000 74.12984 460 ASP B CA 1
ATOM 8664 C C . ASP B 1 223 ? 16.21698 30.45293 -0.91362 1.000 74.58473 460 ASP B C 1
ATOM 8665 O O . ASP B 1 223 ? 16.44473 31.45608 -1.60922 1.000 74.96138 460 ASP B O 1
ATOM 8674 N N . ASN B 1 224 ? 16.67324 29.25647 -1.24116 1.000 70.82455 461 ASN B N 1
ATOM 8675 C CA . ASN B 1 224 ? 17.53422 29.11486 -2.39970 1.000 74.07874 461 ASN B CA 1
ATOM 8676 C C . ASN B 1 224 ? 16.76857 29.42179 -3.67946 1.000 75.59422 461 ASN B C 1
ATOM 8677 O O . ASN B 1 224 ? 17.27289 30.14487 -4.55616 1.000 71.18695 461 ASN B O 1
ATOM 8688 N N . ASN B 1 225 ? 15.53236 28.90874 -3.79799 1.000 68.07768 462 ASN B N 1
ATOM 8689 C CA . ASN B 1 225 ? 14.77446 29.20073 -5.00591 1.000 68.24136 462 ASN B CA 1
ATOM 8690 C C . ASN B 1 225 ? 14.56058 30.70571 -5.15497 1.000 68.67348 462 ASN B C 1
ATOM 8691 O O . ASN B 1 225 ? 14.63377 31.26007 -6.26413 1.000 74.08858 462 ASN B O 1
ATOM 8702 N N . THR B 1 226 ? 14.29925 31.38501 -4.04427 1.000 60.38184 463 THR B N 1
ATOM 8703 C CA . THR B 1 226 ? 14.08825 32.81807 -4.10528 1.000 66.52368 463 THR B CA 1
ATOM 8704 C C . THR B 1 226 ? 15.33611 33.53437 -4.60291 1.000 65.20962 463 THR B C 1
ATOM 8705 O O . THR B 1 226 ? 15.25301 34.43975 -5.45641 1.000 57.89060 463 THR B O 1
ATOM 8716 N N . ARG B 1 227 ? 16.49271 33.17127 -4.03194 1.000 63.76197 464 ARG B N 1
ATOM 8717 C CA . ARG B 1 227 ? 17.76900 33.77201 -4.41227 1.000 61.65013 464 ARG B CA 1
ATOM 8718 C C . ARG B 1 227 ? 18.06788 33.51731 -5.87783 1.000 60.78642 464 ARG B C 1
ATOM 8719 O O . ARG B 1 227 ? 18.44199 34.43335 -6.63996 1.000 56.02509 464 ARG B O 1
ATOM 8740 N N . VAL B 1 228 ? 17.82142 32.29798 -6.31313 1.000 58.20797 465 VAL B N 1
ATOM 8741 C CA . VAL B 1 228 ? 18.02694 32.00505 -7.71091 1.000 55.66659 465 VAL B CA 1
ATOM 8742 C C . VAL B 1 228 ? 17.18199 32.92943 -8.56123 1.000 59.86084 465 VAL B C 1
ATOM 8743 O O . VAL B 1 228 ? 17.64092 33.42521 -9.59683 1.000 63.78183 465 VAL B O 1
ATOM 8756 N N . LEU B 1 229 ? 15.92495 33.15376 -8.16312 1.000 58.85616 466 LEU B N 1
ATOM 8757 C CA . LEU B 1 229 ? 15.05604 33.98386 -8.98628 1.000 57.75961 466 LEU B CA 1
ATOM 8758 C C . LEU B 1 229 ? 15.51872 35.43990 -8.99677 1.000 54.17456 466 LEU B C 1
ATOM 8759 O O . LEU B 1 229 ? 15.51677 36.08708 -10.04840 1.000 57.42356 466 LEU B O 1
ATOM 8775 N N . PHE B 1 230 ? 15.91231 35.97118 -7.84398 1.000 57.35824 467 PHE B N 1
ATOM 8776 C CA . PHE B 1 230 ? 16.44124 37.33785 -7.79696 1.000 58.69199 467 PHE B CA 1
ATOM 8777 C C . PHE B 1 230 ? 17.60072 37.47532 -8.76757 1.000 62.25396 467 PHE B C 1
ATOM 8778 O O . PHE B 1 230 ? 17.69409 38.45512 -9.52387 1.000 58.22791 467 PHE B O 1
ATOM 8795 N N . GLU B 1 231 ? 18.52561 36.50221 -8.71774 1.000 62.77983 468 GLU B N 1
ATOM 8796 C CA . GLU B 1 231 ? 19.71468 36.55259 -9.56051 1.000 56.80529 468 GLU B CA 1
ATOM 8797 C C . GLU B 1 231 ? 19.33238 36.47673 -11.02199 1.000 59.10820 468 GLU B C 1
ATOM 8798 O O . GLU B 1 231 ? 19.75241 37.31745 -11.81920 1.000 62.41611 468 GLU B O 1
ATOM 8810 N N . ARG B 1 232 ? 18.48083 35.51300 -11.38333 1.000 60.71989 469 ARG B N 1
ATOM 8811 C CA . ARG B 1 232 ? 18.02274 35.42733 -12.76211 1.000 55.39928 469 ARG B CA 1
ATOM 8812 C C . ARG B 1 232 ? 17.52167 36.78165 -13.21203 1.000 63.90849 469 ARG B C 1
ATOM 8813 O O . ARG B 1 232 ? 17.97716 37.32057 -14.22248 1.000 65.29000 469 ARG B O 1
ATOM 8834 N N . VAL B 1 233 ? 16.63212 37.38890 -12.42111 1.000 60.57478 470 VAL B N 1
ATOM 8835 C CA . VAL B 1 233 ? 15.92904 38.57962 -12.89446 1.000 54.78975 470 VAL B CA 1
ATOM 8836 C C . VAL B 1 233 ? 16.88130 39.75871 -13.04925 1.000 58.07184 470 VAL B C 1
ATOM 8837 O O . VAL B 1 233 ? 16.79077 40.51663 -14.01895 1.000 66.92358 470 VAL B O 1
ATOM 8850 N N . LEU B 1 234 ? 17.79943 39.93634 -12.10563 1.000 58.64779 471 LEU B N 1
ATOM 8851 C CA . LEU B 1 234 ? 18.71438 41.06482 -12.12736 1.000 58.16586 471 LEU B CA 1
ATOM 8852 C C . LEU B 1 234 ? 19.91480 40.86429 -13.06932 1.000 63.53579 471 LEU B C 1
ATOM 8853 O O . LEU B 1 234 ? 20.53348 41.85414 -13.45999 1.000 76.82640 471 LEU B O 1
ATOM 8869 N N . THR B 1 235 ? 20.26286 39.62620 -13.43070 1.000 64.60737 472 THR B N 1
ATOM 8870 C CA . THR B 1 235 ? 21.40898 39.31863 -14.29291 1.000 71.41239 472 THR B CA 1
ATOM 8871 C C . THR B 1 235 ? 21.05330 39.10444 -15.75765 1.000 68.18184 472 THR B C 1
ATOM 8872 O O . THR B 1 235 ? 21.78162 39.57162 -16.63345 1.000 68.80921 472 THR B O 1
ATOM 8883 N N . SER B 1 236 ? 20.04129 38.30723 -16.02519 1.000 70.33487 473 SER B N 1
ATOM 8884 C CA . SER B 1 236 ? 19.53850 38.10897 -17.37513 1.000 71.90711 473 SER B CA 1
ATOM 8885 C C . SER B 1 236 ? 19.73930 39.31975 -18.31008 1.000 74.61188 473 SER B C 1
ATOM 8886 O O . SER B 1 236 ? 20.22202 39.16070 -19.42080 1.000 82.43583 473 SER B O 1
ATOM 8894 N N . GLY B 1 237 ? 19.40701 40.54162 -17.89641 1.000 76.48423 474 GLY B N 1
ATOM 8895 C CA . GLY B 1 237 ? 19.43546 41.67474 -18.78415 1.000 73.27759 474 GLY B CA 1
ATOM 8896 C C . GLY B 1 237 ? 18.07350 42.00888 -19.37798 1.000 74.27985 474 GLY B C 1
ATOM 8897 O O . GLY B 1 237 ? 17.87544 43.13754 -19.83569 1.000 77.45293 474 GLY B O 1
ATOM 8901 N N . SER B 1 238 ? 17.11979 41.07414 -19.32216 1.000 72.85910 475 SER B N 1
ATOM 8902 C CA . SER B 1 238 ? 15.78839 41.34437 -19.82737 1.000 67.93474 475 SER B CA 1
ATOM 8903 C C . SER B 1 238 ? 15.19623 42.56419 -19.15153 1.000 67.41926 475 SER B C 1
ATOM 8904 O O . SER B 1 238 ? 14.52080 43.37332 -19.79847 1.000 68.82961 475 SER B O 1
ATOM 8912 N N . LEU B 1 239 ? 15.48175 42.70518 -17.85008 1.000 71.12263 476 LEU B N 1
ATOM 8913 C CA . LEU B 1 239 ? 14.98738 43.81724 -17.04928 1.000 69.08186 476 LEU B CA 1
ATOM 8914 C C . LEU B 1 239 ? 15.97799 44.95198 -17.20175 1.000 72.36145 476 LEU B C 1
ATOM 8915 O O . LEU B 1 239 ? 17.12635 44.82019 -16.74886 1.000 64.71769 476 LEU B O 1
ATOM 8931 N N . PRO B 1 240 ? 15.60147 46.08046 -17.77574 1.000 75.86638 477 PRO B N 1
ATOM 8932 C CA . PRO B 1 240 ? 16.56924 47.17239 -17.86597 1.000 73.93666 477 PRO B CA 1
ATOM 8933 C C . PRO B 1 240 ? 17.05674 47.51904 -16.46730 1.000 70.49987 477 PRO B C 1
ATOM 8934 O O . PRO B 1 240 ? 16.25774 47.66740 -15.51986 1.000 73.19532 477 PRO B O 1
ATOM 8945 N N . PRO B 1 241 ? 18.35779 47.72789 -16.29699 1.000 69.12248 478 PRO B N 1
ATOM 8946 C CA . PRO B 1 241 ? 18.87010 47.99507 -14.93932 1.000 69.76851 478 PRO B CA 1
ATOM 8947 C C . PRO B 1 241 ? 18.32655 49.25621 -14.29111 1.000 70.87652 478 PRO B C 1
ATOM 8948 O O . PRO B 1 241 ? 18.23799 49.30569 -13.05218 1.000 66.56298 478 PRO B O 1
ATOM 8959 N N . GLU B 1 242 ? 17.90223 50.25651 -15.06896 1.000 69.02729 479 GLU B N 1
ATOM 8960 C CA . GLU B 1 242 ? 17.39580 51.48244 -14.45673 1.000 68.34430 479 GLU B CA 1
ATOM 8961 C C . GLU B 1 242 ? 15.95127 51.34617 -13.97864 1.000 70.74737 479 GLU B C 1
ATOM 8962 O O . GLU B 1 242 ? 15.42694 52.28102 -13.36776 1.000 71.61638 479 GLU B O 1
ATOM 8974 N N . LYS B 1 243 ? 15.29177 50.22456 -14.27334 1.000 71.06577 480 LYS B N 1
ATOM 8975 C CA . LYS B 1 243 ? 13.94649 49.93817 -13.80118 1.000 65.20248 480 LYS B CA 1
ATOM 8976 C C . LYS B 1 243 ? 13.92879 48.85948 -12.72070 1.000 58.12670 480 LYS B C 1
ATOM 8977 O O . LYS B 1 243 ? 12.90527 48.19127 -12.54173 1.000 62.35447 480 LYS B O 1
ATOM 8996 N N . SER B 1 244 ? 15.05513 48.61102 -12.06119 1.000 57.79983 481 SER B N 1
ATOM 8997 C CA . SER B 1 244 ? 15.19397 47.45995 -11.18073 1.000 57.98688 481 SER B CA 1
ATOM 8998 C C . SER B 1 244 ? 15.30810 47.84202 -9.70118 1.000 62.81313 481 SER B C 1
ATOM 8999 O O . SER B 1 244 ? 15.43185 46.95168 -8.84236 1.000 58.92837 481 SER B O 1
ATOM 9007 N N . GLY B 1 245 ? 15.23265 49.13591 -9.37277 1.000 58.69492 482 GLY B N 1
ATOM 9008 C CA . GLY B 1 245 ? 15.44835 49.54944 -7.99337 1.000 59.19339 482 GLY B CA 1
ATOM 9009 C C . GLY B 1 245 ? 14.57849 48.80693 -7.00015 1.000 56.12474 482 GLY B C 1
ATOM 9010 O O . GLY B 1 245 ? 15.05885 48.31504 -5.97113 1.000 58.52548 482 GLY B O 1
ATOM 9014 N N . GLU B 1 246 ? 13.28447 48.69917 -7.30110 1.000 57.10549 483 GLU B N 1
ATOM 9015 C CA . GLU B 1 246 ? 12.37961 48.03339 -6.37522 1.000 65.82756 483 GLU B CA 1
ATOM 9016 C C . GLU B 1 246 ? 12.74724 46.55386 -6.18760 1.000 53.36068 483 GLU B C 1
ATOM 9017 O O . GLU B 1 246 ? 12.73004 46.04467 -5.05540 1.000 55.13026 483 GLU B O 1
ATOM 9029 N N . ILE B 1 247 ? 13.16057 45.87621 -7.25823 1.000 49.90306 484 ILE B N 1
ATOM 9030 C CA . ILE B 1 247 ? 13.64904 44.49558 -7.14410 1.000 58.12079 484 ILE B CA 1
ATOM 9031 C C . ILE B 1 247 ? 14.84302 44.43489 -6.18525 1.000 55.08217 484 ILE B C 1
ATOM 9032 O O . ILE B 1 247 ? 14.89964 43.57826 -5.29308 1.000 53.85391 484 ILE B O 1
ATOM 9048 N N . TRP B 1 248 ? 15.82581 45.34315 -6.36030 1.000 51.27006 485 TRP B N 1
ATOM 9049 C CA . TRP B 1 248 ? 16.96318 45.37627 -5.43553 1.000 58.77605 485 TRP B CA 1
ATOM 9050 C C . TRP B 1 248 ? 16.49097 45.62063 -4.00389 1.000 57.56706 485 TRP B C 1
ATOM 9051 O O . TRP B 1 248 ? 16.97699 44.97199 -3.06876 1.000 53.76401 485 TRP B O 1
ATOM 9072 N N . ALA B 1 249 ? 15.50379 46.51025 -3.80995 1.000 49.22200 486 ALA B N 1
ATOM 9073 C CA . ALA B 1 249 ? 15.01483 46.74855 -2.44520 1.000 50.09985 486 ALA B CA 1
ATOM 9074 C C . ALA B 1 249 ? 14.43392 45.48528 -1.84164 1.000 52.24404 486 ALA B C 1
ATOM 9075 O O . ALA B 1 249 ? 14.66403 45.17759 -0.66368 1.000 57.24766 486 ALA B O 1
ATOM 9082 N N . ARG B 1 250 ? 13.62725 44.76537 -2.62198 1.000 50.28159 487 ARG B N 1
ATOM 9083 C CA . ARG B 1 250 ? 13.10440 43.49263 -2.13583 1.000 52.13030 487 ARG B CA 1
ATOM 9084 C C . ARG B 1 250 ? 14.23097 42.51076 -1.87446 1.000 54.25689 487 ARG B C 1
ATOM 9085 O O . ARG B 1 250 ? 14.14837 41.70944 -0.93245 1.000 56.44761 487 ARG B O 1
ATOM 9106 N N . PHE B 1 251 ? 15.27484 42.52812 -2.71636 1.000 50.97069 488 PHE B N 1
ATOM 9107 C CA . PHE B 1 251 ? 16.38982 41.60008 -2.52452 1.000 58.41121 488 PHE B CA 1
ATOM 9108 C C . PHE B 1 251 ? 17.02141 41.81832 -1.16282 1.000 51.88960 488 PHE B C 1
ATOM 9109 O O . PHE B 1 251 ? 17.23614 40.87633 -0.38090 1.000 55.94202 488 PHE B O 1
ATOM 9126 N N . LEU B 1 252 ? 17.27134 43.08693 -0.86158 1.000 50.91413 489 LEU B N 1
ATOM 9127 C CA . LEU B 1 252 ? 17.83023 43.47678 0.41959 1.000 58.76949 489 LEU B CA 1
ATOM 9128 C C . LEU B 1 252 ? 16.92847 43.07060 1.56998 1.000 57.61606 489 LEU B C 1
ATOM 9129 O O . LEU B 1 252 ? 17.41984 42.64730 2.61319 1.000 65.42816 489 LEU B O 1
ATOM 9145 N N . ALA B 1 253 ? 15.60621 43.20829 1.40578 1.000 56.99560 490 ALA B N 1
ATOM 9146 C CA . ALA B 1 253 ? 14.67951 42.79628 2.46536 1.000 49.54891 490 ALA B CA 1
ATOM 9147 C C . ALA B 1 253 ? 14.70535 41.29211 2.68068 1.000 55.53611 490 ALA B C 1
ATOM 9148 O O . ALA B 1 253 ? 14.64170 40.81026 3.82333 1.000 65.70109 490 ALA B O 1
ATOM 9155 N N . PHE B 1 254 ? 14.78019 40.52969 1.59424 1.000 52.63729 491 PHE B N 1
ATOM 9156 C CA . PHE B 1 254 ? 14.95762 39.08853 1.73181 1.000 60.44864 491 PHE B CA 1
ATOM 9157 C C . PHE B 1 254 ? 16.24872 38.76929 2.47567 1.000 59.73220 491 PHE B C 1
ATOM 9158 O O . PHE B 1 254 ? 16.23702 37.99631 3.44447 1.000 61.65926 491 PHE B O 1
ATOM 9175 N N . GLU B 1 255 ? 17.38016 39.34725 2.04099 1.000 62.64050 492 GLU B N 1
ATOM 9176 C CA . GLU B 1 255 ? 18.64674 38.99592 2.69340 1.000 65.78764 492 GLU B CA 1
ATOM 9177 C C . GLU B 1 255 ? 18.62373 39.42939 4.14627 1.000 63.78929 492 GLU B C 1
ATOM 9178 O O . GLU B 1 255 ? 19.19148 38.75813 5.02423 1.000 60.08324 492 GLU B O 1
ATOM 9190 N N . SER B 1 256 ? 17.97214 40.55478 4.42278 1.000 57.91509 493 SER B N 1
ATOM 9191 C CA . SER B 1 256 ? 17.82536 40.98947 5.80455 1.000 64.53306 493 SER B CA 1
ATOM 9192 C C . SER B 1 256 ? 16.99183 40.01412 6.63332 1.000 63.17220 493 SER B C 1
ATOM 9193 O O . SER B 1 256 ? 17.28175 39.82303 7.81837 1.000 67.32725 493 SER B O 1
ATOM 9201 N N . ASN B 1 257 ? 16.00310 39.34079 6.02599 1.000 62.50025 494 ASN B N 1
ATOM 9202 C CA . ASN B 1 257 ? 15.19855 38.40226 6.80383 1.000 63.95505 494 ASN B CA 1
ATOM 9203 C C . ASN B 1 257 ? 15.91314 37.07241 7.00923 1.000 71.55775 494 ASN B C 1
ATOM 9204 O O . ASN B 1 257 ? 15.88693 36.51581 8.11239 1.000 77.48885 494 ASN B O 1
ATOM 9215 N N . ILE B 1 258 ? 16.53608 36.50985 5.98131 1.000 67.38611 495 ILE B N 1
ATOM 9216 C CA . ILE B 1 258 ? 17.13712 35.19627 6.16410 1.000 70.89095 495 ILE B CA 1
ATOM 9217 C C . ILE B 1 258 ? 18.66122 35.19975 6.12129 1.000 67.30858 495 ILE B C 1
ATOM 9218 O O . ILE B 1 258 ? 19.27453 34.21107 6.54938 1.000 76.33421 495 ILE B O 1
ATOM 9234 N N . GLY B 1 259 ? 19.29668 36.25501 5.64209 1.000 68.44571 496 GLY B N 1
ATOM 9235 C CA . GLY B 1 259 ? 20.73161 36.25368 5.45445 1.000 65.91518 496 GLY B CA 1
ATOM 9236 C C . GLY B 1 259 ? 21.50983 36.76944 6.64543 1.000 61.45778 496 GLY B C 1
ATOM 9237 O O . GLY B 1 259 ? 20.97735 37.04017 7.72038 1.000 69.00234 496 GLY B O 1
ATOM 9241 N N . ASP B 1 260 ? 22.79374 36.92334 6.43296 1.000 60.46553 497 ASP B N 1
ATOM 9242 C CA . ASP B 1 260 ? 23.62126 37.56271 7.43409 1.000 63.95887 497 ASP B CA 1
ATOM 9243 C C . ASP B 1 260 ? 24.15255 38.90596 6.90696 1.000 59.60961 497 ASP B C 1
ATOM 9244 O O . ASP B 1 260 ? 23.85130 39.34696 5.77303 1.000 54.22096 497 ASP B O 1
ATOM 9253 N N . LEU B 1 261 ? 24.91644 39.58360 7.77792 1.000 56.45934 498 LEU B N 1
ATOM 9254 C CA . LEU B 1 261 ? 25.39260 40.93246 7.46321 1.000 59.20357 498 LEU B CA 1
ATOM 9255 C C . LEU B 1 261 ? 26.26281 40.92720 6.22333 1.000 59.77440 498 LEU B C 1
ATOM 9256 O O . LEU B 1 261 ? 26.15906 41.84027 5.38448 1.000 65.81130 498 LEU B O 1
ATOM 9272 N N . ALA B 1 262 ? 27.04814 39.86694 6.03186 1.000 53.37052 499 ALA B N 1
ATOM 9273 C CA . ALA B 1 262 ? 27.87489 39.80561 4.83515 1.000 59.47920 499 ALA B CA 1
ATOM 9274 C C . ALA B 1 262 ? 27.02982 39.82552 3.55496 1.000 59.90712 499 ALA B C 1
ATOM 9275 O O . ALA B 1 262 ? 27.37875 40.51899 2.58921 1.000 63.56479 499 ALA B O 1
ATOM 9282 N N . SER B 1 263 ? 25.95921 39.01955 3.49935 1.000 52.81423 500 SER B N 1
ATOM 9283 C CA . SER B 1 263 ? 25.16794 38.90985 2.26482 1.000 60.64858 500 SER B CA 1
ATOM 9284 C C . SER B 1 263 ? 24.36731 40.17975 2.01005 1.000 61.76466 500 SER B C 1
ATOM 9285 O O . SER B 1 263 ? 24.20656 40.61826 0.85189 1.000 60.59593 500 SER B O 1
ATOM 9293 N N . ILE B 1 264 ? 23.86107 40.78034 3.08549 1.000 53.63339 501 ILE B N 1
ATOM 9294 C CA . ILE B 1 264 ? 23.24117 42.08316 2.95933 1.000 51.85257 501 ILE B CA 1
ATOM 9295 C C . ILE B 1 264 ? 24.21048 43.07867 2.32954 1.000 55.90897 501 ILE B C 1
ATOM 9296 O O . ILE B 1 264 ? 23.85142 43.80194 1.39482 1.000 57.58091 501 ILE B O 1
ATOM 9312 N N . LEU B 1 265 ? 25.46767 43.11773 2.80800 1.000 60.68210 502 LEU B N 1
ATOM 9313 C CA . LEU B 1 265 ? 26.39132 44.11758 2.27946 1.000 53.12365 502 LEU B CA 1
ATOM 9314 C C . LEU B 1 265 ? 26.76343 43.82118 0.82708 1.000 58.27146 502 LEU B C 1
ATOM 9315 O O . LEU B 1 265 ? 26.94400 44.74495 0.02420 1.000 58.71414 502 LEU B O 1
ATOM 9331 N N . LYS B 1 266 ? 26.95311 42.55089 0.47407 1.000 59.78405 503 LYS B N 1
ATOM 9332 C CA . LYS B 1 266 ? 27.19829 42.22838 -0.93307 1.000 59.65848 503 LYS B CA 1
ATOM 9333 C C . LYS B 1 266 ? 26.08301 42.82460 -1.78346 1.000 60.64290 503 LYS B C 1
ATOM 9334 O O . LYS B 1 266 ? 26.33038 43.51671 -2.79408 1.000 54.20804 503 LYS B O 1
ATOM 9353 N N . VAL B 1 267 ? 24.83064 42.57203 -1.36679 1.000 52.53414 504 VAL B N 1
ATOM 9354 C CA . VAL B 1 267 ? 23.71958 43.03083 -2.18277 1.000 56.10070 504 VAL B CA 1
ATOM 9355 C C . VAL B 1 267 ? 23.68874 44.54398 -2.25130 1.000 57.07059 504 VAL B C 1
ATOM 9356 O O . VAL B 1 267 ? 23.49342 45.11646 -3.32570 1.000 58.10849 504 VAL B O 1
ATOM 9369 N N . GLU B 1 268 ? 23.93580 45.21254 -1.12959 1.000 58.77690 505 GLU B N 1
ATOM 9370 C CA . GLU B 1 268 ? 23.90280 46.67371 -1.08742 1.000 59.24813 505 GLU B CA 1
ATOM 9371 C C . GLU B 1 268 ? 24.91445 47.25510 -2.04181 1.000 57.46935 505 GLU B C 1
ATOM 9372 O O . GLU B 1 268 ? 24.64213 48.23058 -2.75559 1.000 60.22153 505 GLU B O 1
ATOM 9384 N N . LYS B 1 269 ? 26.11089 46.68785 -2.03932 1.000 57.72662 506 LYS B N 1
ATOM 9385 C CA . LYS B 1 269 ? 27.14242 47.21640 -2.92273 1.000 60.52899 506 LYS B CA 1
ATOM 9386 C C . L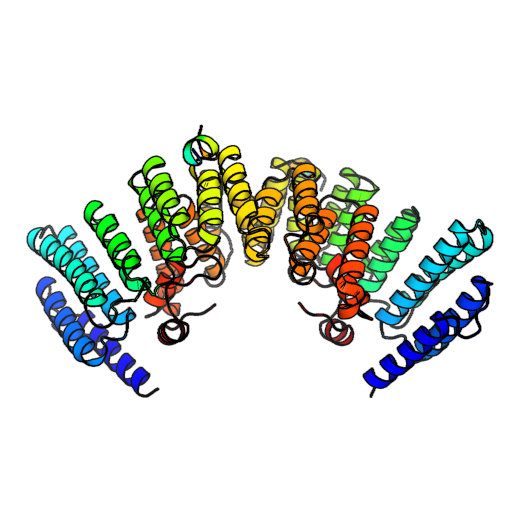YS B 1 269 ? 26.80517 46.97277 -4.39706 1.000 61.50676 506 LYS B C 1
ATOM 9387 O O . LYS B 1 269 ? 26.99770 47.86506 -5.23281 1.000 62.29099 506 LYS B O 1
ATOM 9406 N N . ARG B 1 270 ? 26.29865 45.78493 -4.73999 1.000 63.47358 507 ARG B N 1
ATOM 9407 C CA . ARG B 1 270 ? 25.84570 45.55227 -6.11878 1.000 59.46315 507 ARG B CA 1
ATOM 9408 C C . ARG B 1 270 ? 24.76237 46.54964 -6.51604 1.000 62.70948 507 ARG B C 1
ATOM 9409 O O . ARG B 1 270 ? 24.74235 47.07181 -7.65080 1.000 63.80931 507 ARG B O 1
ATOM 9430 N N . ARG B 1 271 ? 23.83437 46.81844 -5.61186 1.000 58.85346 508 ARG B N 1
ATOM 9431 C CA . ARG B 1 271 ? 22.79501 47.76406 -5.98057 1.000 62.29777 508 ARG B CA 1
ATOM 9432 C C . ARG B 1 271 ? 23.39037 49.13542 -6.26006 1.000 64.98812 508 ARG B C 1
ATOM 9433 O O . ARG B 1 271 ? 22.99464 49.82282 -7.20751 1.000 70.02792 508 ARG B O 1
ATOM 9454 N N . PHE B 1 272 ? 24.23434 49.60962 -5.34917 1.000 68.67537 509 PHE B N 1
ATOM 9455 C CA . PHE B 1 272 ? 24.76220 50.95889 -5.47278 1.000 68.07216 509 PHE B CA 1
ATOM 9456 C C . PHE B 1 272 ? 25.53641 51.09991 -6.76470 1.000 72.26083 509 PHE B C 1
ATOM 9457 O O . PHE B 1 272 ? 25.34606 52.06432 -7.51702 1.000 84.59182 509 PHE B O 1
ATOM 9474 N N . THR B 1 273 ? 26.41330 50.12817 -7.04494 1.000 69.85428 510 THR B N 1
ATOM 9475 C CA . THR B 1 273 ? 27.09940 50.11232 -8.32646 1.000 74.56610 510 THR B CA 1
ATOM 9476 C C . THR B 1 273 ? 26.08899 50.33533 -9.44328 1.000 77.10955 510 THR B C 1
ATOM 9477 O O . THR B 1 273 ? 26.23509 51.26161 -10.25327 1.000 78.73751 510 THR B O 1
ATOM 9488 N N . ALA B 1 274 ? 25.00251 49.54273 -9.43407 1.000 76.45093 511 ALA B N 1
ATOM 9489 C CA . ALA B 1 274 ? 23.99623 49.61995 -10.49142 1.000 76.20622 511 ALA B CA 1
ATOM 9490 C C . ALA B 1 274 ? 23.39909 51.00995 -10.64377 1.000 78.29461 511 ALA B C 1
ATOM 9491 O O . ALA B 1 274 ? 22.95730 51.38032 -11.73861 1.000 84.53856 511 ALA B O 1
ATOM 9498 N N . PHE B 1 275 ? 23.34347 51.77736 -9.56175 1.000 81.33585 512 PHE B N 1
ATOM 9499 C CA . PHE B 1 275 ? 22.73042 53.10493 -9.57726 1.000 83.65436 512 PHE B CA 1
ATOM 9500 C C . PHE B 1 275 ? 23.71534 54.18216 -9.13104 1.000 82.45547 512 PHE B C 1
ATOM 9501 O O . PHE B 1 275 ? 23.30470 55.17605 -8.52187 1.000 84.26975 512 PHE B O 1
ATOM 9518 N N . LYS B 1 276 ? 25.00494 53.99904 -9.44331 1.000 80.04047 513 LYS B N 1
ATOM 9519 C CA . LYS B 1 276 ? 26.05592 54.87366 -8.92228 1.000 89.64954 513 LYS B CA 1
ATOM 9520 C C . LYS B 1 276 ? 25.70316 56.34372 -9.05723 1.000 88.05081 513 LYS B C 1
ATOM 9521 O O . LYS B 1 276 ? 25.88212 57.13441 -8.12295 1.000 87.68031 513 LYS B O 1
ATOM 9540 N N . GLU B 1 277 ? 25.13635 56.70577 -10.19002 1.000 96.72880 514 GLU B N 1
ATOM 9541 C CA . GLU B 1 277 ? 24.84865 58.09696 -10.51645 1.000 102.19903 514 GLU B CA 1
ATOM 9542 C C . GLU B 1 277 ? 23.66391 58.64077 -9.74437 1.000 88.52278 514 GLU B C 1
ATOM 9543 O O . GLU B 1 277 ? 23.79351 59.65483 -9.04630 1.000 86.65094 514 GLU B O 1
ATOM 9555 N N . GLU B 1 278 ? 22.55674 57.91718 -9.75007 1.000 93.56241 515 GLU B N 1
ATOM 9556 C CA . GLU B 1 278 ? 21.35876 58.37559 -9.06088 1.000 100.16039 515 GLU B CA 1
ATOM 9557 C C . GLU B 1 278 ? 21.53666 58.40452 -7.54721 1.000 90.28001 515 GLU B C 1
ATOM 9558 O O . GLU B 1 278 ? 20.86080 59.19229 -6.87945 1.000 90.87025 515 GLU B O 1
ATOM 9570 N N . TYR B 1 279 ? 22.44506 57.59083 -6.99554 1.000 88.44136 516 TYR B N 1
ATOM 9571 C CA . TYR B 1 279 ? 22.64023 57.50456 -5.54943 1.000 89.42992 516 TYR B CA 1
ATOM 9572 C C . TYR B 1 279 ? 23.92511 58.17413 -5.05665 1.000 86.76780 516 TYR B C 1
ATOM 9573 O O . TYR B 1 279 ? 24.33280 57.92276 -3.91989 1.000 89.70831 516 TYR B O 1
ATOM 9591 N N . GLU B 1 280 ? 24.53584 59.06094 -5.84293 1.000 85.35665 517 GLU B N 1
ATOM 9592 C CA . GLU B 1 280 ? 25.66794 59.83502 -5.34124 1.000 91.73334 517 GLU B CA 1
ATOM 9593 C C . GLU B 1 280 ? 25.29706 60.63951 -4.10813 1.000 90.27236 517 GLU B C 1
ATOM 9594 O O . GLU B 1 280 ? 24.36263 61.44839 -4.13293 1.000 89.85325 517 GLU B O 1
ATOM 9606 N N . GLY B 1 281 ? 26.11221 60.49363 -3.07198 1.000 85.73166 518 GLY B N 1
ATOM 9607 C CA . GLY B 1 281 ? 25.92933 61.20831 -1.83084 1.000 86.94665 518 GLY B CA 1
ATOM 9608 C C . GLY B 1 281 ? 24.70685 60.79111 -1.05272 1.000 79.83015 518 GLY B C 1
ATOM 9609 O O . GLY B 1 281 ? 24.35716 61.46230 -0.08713 1.000 87.10390 518 GLY B O 1
ATOM 9613 N N . LYS B 1 282 ? 24.07249 59.66953 -1.43988 1.000 83.17787 519 LYS B N 1
ATOM 9614 C CA . LYS B 1 282 ? 22.84730 59.16941 -0.80793 1.000 86.61853 519 LYS B CA 1
ATOM 9615 C C . LYS B 1 282 ? 23.04745 57.84195 -0.07818 1.000 72.26170 519 LYS B C 1
ATOM 9616 O O . LYS B 1 282 ? 22.08762 57.12021 0.16232 1.000 67.15688 519 LYS B O 1
ATOM 9635 N N . GLU B 1 283 ? 24.28424 57.54538 0.32020 1.000 72.69075 520 GLU B N 1
ATOM 9636 C CA . GLU B 1 283 ? 24.59296 56.28105 0.97282 1.000 62.89207 520 GLU B CA 1
ATOM 9637 C C . GLU B 1 283 ? 23.86425 56.14888 2.30505 1.000 68.38730 520 GLU B C 1
ATOM 9638 O O . GLU B 1 283 ? 23.43744 55.04782 2.68644 1.000 65.28949 520 GLU B O 1
ATOM 9650 N N . THR B 1 284 ? 23.83937 57.24094 3.08421 1.000 62.32424 521 THR B N 1
ATOM 9651 C CA . THR B 1 284 ? 23.22236 57.21772 4.40198 1.000 56.96867 521 THR B CA 1
ATOM 9652 C C . THR B 1 284 ? 21.71348 57.09989 4.28787 1.000 60.87485 521 THR B C 1
ATOM 9653 O O . THR B 1 284 ? 21.03720 56.53011 5.17079 1.000 56.13126 521 THR B O 1
ATOM 9664 N N . ALA B 1 285 ? 21.15819 57.74462 3.26259 1.000 62.39164 522 ALA B N 1
ATOM 9665 C CA . ALA B 1 285 ? 19.72887 57.62463 3.03143 1.000 59.05063 522 ALA B CA 1
ATOM 9666 C C . ALA B 1 285 ? 19.37505 56.18105 2.75286 1.000 52.99886 522 ALA B C 1
ATOM 9667 O O . ALA B 1 285 ? 18.38650 55.66815 3.28878 1.000 56.42449 522 ALA B O 1
ATOM 9674 N N . LEU B 1 286 ? 20.23988 55.47605 2.00285 1.000 54.04582 523 LEU B N 1
ATOM 9675 C CA . LEU B 1 286 ? 20.00743 54.05918 1.71112 1.000 58.72296 523 LEU B CA 1
ATOM 9676 C C . LEU B 1 286 ? 20.20291 53.19569 2.95756 1.000 55.97218 523 LEU B C 1
ATOM 9677 O O . LEU B 1 286 ? 19.52703 52.17330 3.12926 1.000 56.71662 523 LEU B O 1
ATOM 9693 N N . LEU B 1 287 ? 21.17997 53.55115 3.79104 1.000 54.42657 524 LEU B N 1
ATOM 9694 C CA . LEU B 1 287 ? 21.39269 52.85934 5.05907 1.000 53.17483 524 LEU B CA 1
ATOM 9695 C C . LEU B 1 287 ? 20.14132 52.86786 5.91262 1.000 56.87783 524 LEU B C 1
ATOM 9696 O O . LEU B 1 287 ? 19.84732 51.89814 6.61554 1.000 55.96653 524 LEU B O 1
ATOM 9712 N N . VAL B 1 288 ? 19.41178 53.97106 5.90274 1.000 57.34462 525 VAL B N 1
ATOM 9713 C CA . VAL B 1 288 ? 18.14466 53.97729 6.62595 1.000 50.94011 525 VAL B CA 1
ATOM 9714 C C . VAL B 1 288 ? 17.31076 52.73510 6.28065 1.000 57.15646 525 VAL B C 1
ATOM 9715 O O . VAL B 1 288 ? 16.58757 52.19029 7.13840 1.000 54.99308 525 VAL B O 1
ATOM 9728 N N . ASP B 1 289 ? 17.29222 52.33915 4.99906 1.000 56.09811 526 ASP B N 1
ATOM 9729 C CA . ASP B 1 289 ? 16.42035 51.23223 4.59563 1.000 61.10954 526 ASP B CA 1
ATOM 9730 C C . ASP B 1 289 ? 17.01527 49.88737 4.96404 1.000 56.11741 526 ASP B C 1
ATOM 9731 O O . ASP B 1 289 ? 16.35547 48.85402 4.81074 1.000 56.57431 526 ASP B O 1
ATOM 9740 N N . ARG B 1 290 ? 18.23367 49.87616 5.48399 1.000 57.71336 527 ARG B N 1
ATOM 9741 C CA . ARG B 1 290 ? 18.71068 48.64737 6.07078 1.000 50.96394 527 ARG B CA 1
ATOM 9742 C C . ARG B 1 290 ? 18.00110 48.33258 7.39075 1.000 50.12152 527 ARG B C 1
ATOM 9743 O O . ARG B 1 290 ? 17.99396 47.16975 7.79381 1.000 51.38543 527 ARG B O 1
ATOM 9764 N N . TYR B 1 291 ? 17.42053 49.34172 8.08491 1.000 47.86529 528 TYR B N 1
ATOM 9765 C CA . TYR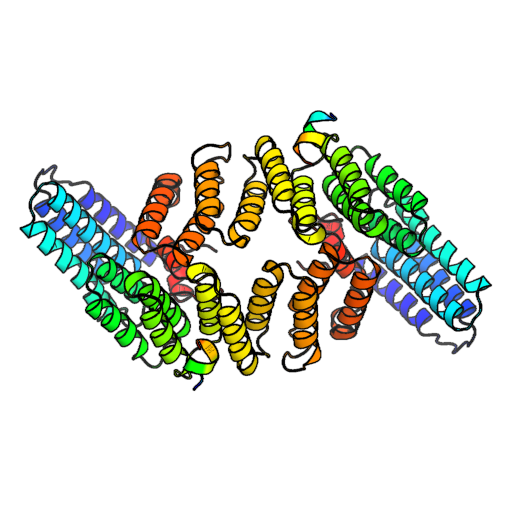 B 1 291 ? 16.88693 49.18846 9.44524 1.000 53.23412 528 TYR B CA 1
ATOM 9766 C C . TYR B 1 291 ? 15.38136 49.39094 9.59889 1.000 52.07350 528 TYR B C 1
ATOM 9767 O O . TYR B 1 291 ? 14.78391 48.79545 10.49754 1.000 56.72300 528 TYR B O 1
ATOM 9785 N N . LYS B 1 292 ? 14.76370 50.22631 8.78693 1.000 50.85045 529 LYS B N 1
ATOM 9786 C CA . LYS B 1 292 ? 13.36045 50.52829 8.97589 1.000 54.47626 529 LYS B CA 1
ATOM 9787 C C . LYS B 1 292 ? 12.52452 49.25951 8.94434 1.000 56.01224 529 LYS B C 1
ATOM 9788 O O . LYS B 1 292 ? 12.82291 48.28342 8.24991 1.000 56.05268 529 LYS B O 1
ATOM 9807 N N . PHE B 1 293 ? 11.45537 49.28466 9.70816 1.000 57.80022 530 PHE B N 1
ATOM 9808 C CA . PHE B 1 293 ? 10.49702 48.20649 9.65245 1.000 59.67655 530 PHE B CA 1
ATOM 9809 C C . PHE B 1 293 ? 9.13664 48.82708 9.85521 1.000 59.33580 530 PHE B C 1
ATOM 9810 O O . PHE B 1 293 ? 8.95417 49.61422 10.79104 1.000 58.84291 530 PHE B O 1
ATOM 9827 N N . MET B 1 294 ? 8.22865 48.53721 8.93222 1.000 58.25065 531 MET B N 1
ATOM 9828 C CA . MET B 1 294 ? 6.84108 49.01263 8.97095 1.000 62.31095 531 MET B CA 1
ATOM 9829 C C . MET B 1 294 ? 6.92307 50.53542 9.12997 1.000 62.10769 531 MET B C 1
ATOM 9830 O O . MET B 1 294 ? 7.62515 51.19448 8.34912 1.000 60.19857 531 MET B O 1
ATOM 9844 N N . ASP B 1 295 ? 6.30553 51.12547 10.14266 1.000 62.55707 532 ASP B N 1
ATOM 9845 C CA . ASP B 1 295 ? 6.35021 52.57223 10.33999 1.000 71.37370 532 ASP B CA 1
ATOM 9846 C C . ASP B 1 295 ? 7.48541 53.01580 11.26066 1.000 69.29872 532 ASP B C 1
ATOM 9847 O O . ASP B 1 295 ? 7.47919 54.17843 11.70555 1.000 68.00007 532 ASP B O 1
ATOM 9856 N N . LEU B 1 296 ? 8.42245 52.11000 11.60520 1.000 61.08992 533 LEU B N 1
ATOM 9857 C CA . LEU B 1 296 ? 9.54578 52.43694 12.49341 1.000 58.94369 533 LEU B CA 1
ATOM 9858 C C . LEU B 1 296 ? 10.77872 52.83577 11.68752 1.000 55.24856 533 LEU B C 1
ATOM 9859 O O . LEU B 1 296 ? 11.25291 52.07130 10.84247 1.000 55.20801 533 LEU B O 1
ATOM 9875 N N . TYR B 1 297 ? 11.32081 54.00960 11.98145 1.000 50.91636 534 TYR B N 1
ATOM 9876 C CA . TYR B 1 297 ? 12.50405 54.45077 11.29691 1.000 57.65921 534 TYR B CA 1
ATOM 9877 C C . TYR B 1 297 ? 13.62046 54.69100 12.29405 1.000 57.34661 534 TYR B C 1
ATOM 9878 O O . TYR B 1 297 ? 13.34808 54.96180 13.44796 1.000 63.77105 534 TYR B O 1
ATOM 9896 N N . PRO B 1 298 ? 14.88552 54.54335 11.89846 1.000 59.35669 535 PRO B N 1
ATOM 9897 C CA . PRO B 1 298 ? 15.99279 54.89254 12.80220 1.000 61.28483 535 PRO B CA 1
ATOM 9898 C C . PRO B 1 298 ? 16.27093 56.38312 12.92442 1.000 62.78487 535 PRO B C 1
ATOM 9899 O O . PRO B 1 298 ? 17.27335 56.76523 13.53927 1.000 58.43354 535 PRO B O 1
ATOM 9910 N N . CYS B 1 299 ? 15.40366 57.22680 12.37353 1.000 73.43350 536 CYS B N 1
ATOM 9911 C CA . CYS B 1 299 ? 15.64312 58.65755 12.32597 1.000 68.72958 536 CYS B CA 1
ATOM 9912 C C . CYS B 1 299 ? 14.32783 59.39025 12.44190 1.000 71.43348 536 CYS B C 1
ATOM 9913 O O . CYS B 1 299 ? 13.28171 58.88368 12.02172 1.000 75.87532 536 CYS B O 1
ATOM 9921 N N . SER B 1 300 ? 14.40553 60.61314 12.95758 1.000 72.57544 537 SER B N 1
ATOM 9922 C CA . SER B 1 300 ? 13.25494 61.50789 12.98036 1.000 71.89492 537 SER B CA 1
ATOM 9923 C C . SER B 1 300 ? 12.91633 61.99609 11.57479 1.000 78.58014 537 SER B C 1
ATOM 9924 O O . SER B 1 300 ? 13.73816 61.93999 10.64467 1.000 77.92820 537 SER B O 1
ATOM 9932 N N . ALA B 1 301 ? 11.69121 62.50989 11.43311 1.000 79.60936 538 ALA B N 1
ATOM 9933 C CA . ALA B 1 301 ? 11.26553 63.05110 10.14406 1.000 75.03496 538 ALA B CA 1
ATOM 9934 C C . ALA B 1 301 ? 12.19859 64.16500 9.67299 1.000 69.11121 538 ALA B C 1
ATOM 9935 O O . ALA B 1 301 ? 12.52367 64.25218 8.48109 1.000 75.39263 538 ALA B O 1
ATOM 9942 N N . SER B 1 302 ? 12.62318 65.04633 10.57790 1.000 66.65690 539 SER B N 1
ATOM 9943 C CA . SER B 1 302 ? 13.48949 66.12864 10.12518 1.000 75.74224 539 SER B CA 1
ATOM 9944 C C . SER B 1 302 ? 14.86166 65.59434 9.73610 1.000 77.45762 539 SER B C 1
ATOM 9945 O O . SER B 1 302 ? 15.43276 66.00765 8.71927 1.000 75.84741 539 SER B O 1
ATOM 9953 N N . GLU B 1 303 ? 15.39978 64.67128 10.53791 1.000 79.10296 540 GLU B N 1
ATOM 9954 C CA . GLU B 1 303 ? 16.64414 64.00061 10.18550 1.000 75.52559 540 GLU B CA 1
ATOM 9955 C C . GLU B 1 303 ? 16.53797 63.34422 8.81134 1.000 75.62391 540 GLU B C 1
ATOM 9956 O O . GLU B 1 303 ? 17.45389 63.46788 7.98333 1.000 64.52377 540 GLU B O 1
ATOM 9968 N N . LEU B 1 304 ? 15.40912 62.65961 8.54829 1.000 74.21095 541 LEU B N 1
ATOM 9969 C CA . LEU B 1 304 ? 15.21917 61.96516 7.27816 1.000 78.32261 541 LEU B CA 1
ATOM 9970 C C . LEU B 1 304 ? 15.17231 62.94568 6.11210 1.000 79.73361 541 LEU B C 1
ATOM 9971 O O . LEU B 1 304 ? 15.77548 62.69066 5.05857 1.000 75.61396 541 LEU B O 1
ATOM 9987 N N . LYS B 1 305 ? 14.48202 64.08361 6.27436 1.000 80.27187 542 LYS B N 1
ATOM 9988 C CA . LYS B 1 305 ? 14.51679 65.08269 5.20573 1.000 80.38899 542 LYS B CA 1
ATOM 9989 C C . LYS B 1 305 ? 15.93464 65.62428 5.03106 1.000 76.52880 542 LYS B C 1
ATOM 9990 O O . LYS B 1 305 ? 16.42484 65.76141 3.90699 1.000 70.01046 542 LYS B O 1
ATOM 10009 N N . ALA B 1 306 ? 16.64265 65.87548 6.13140 1.000 73.19625 543 ALA B N 1
ATOM 10010 C CA . ALA B 1 306 ? 18.00234 66.36214 5.96613 1.000 73.65157 543 ALA B CA 1
ATOM 10011 C C . ALA B 1 306 ? 18.89329 65.32180 5.30192 1.000 75.22044 543 ALA B C 1
ATOM 10012 O O . ALA B 1 306 ? 19.89900 65.69569 4.69759 1.000 74.93490 543 ALA B O 1
ATOM 10019 N N . LEU B 1 307 ? 18.55546 64.02999 5.38138 1.000 74.53313 544 LEU B N 1
ATOM 10020 C CA . LEU B 1 307 ? 19.40433 63.02416 4.74434 1.000 73.43953 544 LEU B CA 1
ATOM 10021 C C . LEU B 1 307 ? 19.11173 62.83673 3.27216 1.000 77.89966 544 LEU B C 1
ATOM 10022 O O . LEU B 1 307 ? 19.90946 62.19129 2.57999 1.000 71.37719 544 LEU B O 1
ATOM 10038 N N . GLY B 1 308 ? 17.98323 63.35829 2.79654 1.000 77.17357 545 GLY B N 1
ATOM 10039 C CA . GLY B 1 308 ? 17.54773 63.10797 1.43940 1.000 79.59275 545 GLY B CA 1
ATOM 10040 C C . GLY B 1 308 ? 16.77168 61.82793 1.25611 1.000 82.05155 545 GLY B C 1
ATOM 10041 O O . GLY B 1 308 ? 16.81005 61.23765 0.16546 1.000 86.07429 545 GLY B O 1
ATOM 10045 N N . TYR B 1 309 ? 16.07865 61.37494 2.29844 1.000 74.22228 546 TYR B N 1
ATOM 10046 C CA . TYR B 1 309 ? 15.37175 60.10878 2.26646 1.000 83.09263 546 TYR B CA 1
ATOM 10047 C C . TYR B 1 309 ? 14.08555 60.22910 1.44620 1.000 92.44268 546 TYR B C 1
ATOM 10048 O O . TYR B 1 309 ? 13.32968 61.19828 1.58293 1.000 86.33503 546 TYR B O 1
ATOM 10066 N N . LYS B 1 310 ? 13.83815 59.23627 0.58472 1.000 95.67598 547 LYS B N 1
ATOM 10067 C CA . LYS B 1 310 ? 12.60935 59.16914 -0.20680 1.000 103.26982 547 LYS B CA 1
ATOM 10068 C C . LYS B 1 310 ? 11.95005 57.83849 0.12057 1.000 105.08534 547 LYS B C 1
ATOM 10069 O O . LYS B 1 310 ? 12.56541 56.77700 -0.04622 1.000 101.42634 547 LYS B O 1
ATOM 10088 N N . ASP B 1 311 ? 10.69876 57.89064 0.55620 1.000 112.63201 548 ASP B N 1
ATOM 10089 C CA . ASP B 1 311 ? 9.98295 56.67737 0.94298 1.000 118.06793 548 ASP B CA 1
ATOM 10090 C C . ASP B 1 311 ? 9.60979 55.85683 -0.30738 1.000 123.52344 548 ASP B C 1
ATOM 10091 O O . ASP B 1 311 ? 10.02749 54.70175 -0.47389 1.000 123.40342 548 ASP B O 1
ATOM 10100 N N . GLY C 2 22 ? 7.20832 34.57341 32.78414 1.000 121.51136 19 GLY C N 1
ATOM 10101 C CA . GLY C 2 22 ? 8.42774 33.95895 33.25750 1.000 125.84017 19 GLY C CA 1
ATOM 10102 C C . GLY C 2 22 ? 8.85901 32.81424 32.37097 1.000 129.15549 19 GLY C C 1
ATOM 10103 O O . GLY C 2 22 ? 8.82763 32.92405 31.14570 1.000 124.75047 19 GLY C O 1
ATOM 10107 N N . ASP C 2 23 ? 9.28364 31.71150 32.99551 1.000 133.44753 20 ASP C N 1
ATOM 10108 C CA . ASP C 2 23 ? 9.63804 30.52003 32.23455 1.000 128.53316 20 ASP C CA 1
ATOM 10109 C C . ASP C 2 23 ? 8.40906 29.81440 31.67852 1.000 122.63139 20 ASP C C 1
ATOM 10110 O O . ASP C 2 23 ? 8.55506 28.91870 30.83426 1.000 114.42852 20 ASP C O 1
ATOM 10119 N N . GLU C 2 24 ? 7.20858 30.21023 32.12365 1.000 126.90699 21 GLU C N 1
ATOM 10120 C CA . GLU C 2 24 ? 5.97391 29.56851 31.67997 1.000 126.93802 21 GLU C CA 1
ATOM 10121 C C . GLU C 2 24 ? 5.57242 30.06421 30.29624 1.000 124.71369 21 GLU C C 1
ATOM 10122 O O . GLU C 2 24 ? 5.24977 29.26401 29.40886 1.000 119.72642 21 GLU C O 1
ATOM 10134 N N . GLU C 2 25 ? 5.59996 31.38244 30.09049 1.000 121.82580 22 GLU C N 1
ATOM 10135 C CA . GLU C 2 25 ? 5.32958 31.92185 28.76287 1.000 118.28997 22 GLU C CA 1
ATOM 10136 C C . GLU C 2 25 ? 6.35953 31.42273 27.75067 1.000 116.41489 22 GLU C C 1
ATOM 10137 O O . GLU C 2 25 ? 6.00259 31.02914 26.63055 1.000 111.31264 22 GLU C O 1
ATOM 10149 N N . GLU C 2 26 ? 7.64423 31.41332 28.13846 1.000 118.21084 23 GLU C N 1
ATOM 10150 C CA . GLU C 2 26 ? 8.70466 30.94249 27.24796 1.000 112.81517 23 GLU C CA 1
ATOM 10151 C C . GLU C 2 26 ? 8.57299 29.45431 26.94725 1.000 111.21829 23 GLU C C 1
ATOM 10152 O O . GLU C 2 26 ? 8.91762 29.01780 25.84341 1.000 106.67369 23 GLU C O 1
ATOM 10164 N N . GLU C 2 27 ? 8.09555 28.66126 27.91766 1.000 122.33615 24 GLU C N 1
ATOM 10165 C CA . GLU C 2 27 ? 7.87343 27.23412 27.68819 1.000 121.53079 24 GLU C CA 1
ATOM 10166 C C . GLU C 2 27 ? 6.70290 27.01107 26.74060 1.000 115.36978 24 GLU C C 1
ATOM 10167 O O . GLU C 2 27 ? 6.76784 26.16272 25.83680 1.000 106.96369 24 GLU C O 1
ATOM 10179 N N . TRP C 2 28 ? 5.62029 27.76409 26.94839 1.000 114.97787 25 TRP C N 1
ATOM 10180 C CA . TRP C 2 28 ? 4.47450 27.69888 26.05151 1.000 119.43652 25 TRP C CA 1
ATOM 10181 C C . TRP C 2 28 ? 4.87203 28.05685 24.61960 1.000 120.17987 25 TRP C C 1
ATOM 10182 O O . TRP C 2 28 ? 4.50534 27.34272 23.67384 1.000 114.24266 25 TRP C O 1
ATOM 10203 N N . LEU C 2 29 ? 5.64196 29.14168 24.44118 1.000 116.80730 26 LEU C N 1
ATOM 10204 C CA . LEU C 2 29 ? 6.05167 29.55571 23.09979 1.000 111.85796 26 LEU C CA 1
ATOM 10205 C C . LEU C 2 29 ? 6.89514 28.47459 22.42738 1.000 106.09587 26 LEU C C 1
ATOM 10206 O O . LEU C 2 29 ? 6.55269 27.97378 21.34728 1.000 102.37564 26 LEU C O 1
ATOM 10222 N N . TYR C 2 30 ? 7.98827 28.08182 23.06722 1.000 106.86188 27 TYR C N 1
ATOM 10223 C CA . TYR C 2 30 ? 8.89272 27.10074 22.48221 1.000 109.12364 27 TYR C CA 1
ATOM 10224 C C . TYR C 2 30 ? 8.89439 25.81620 23.30191 1.000 106.88771 27 TYR C C 1
ATOM 10225 O O . TYR C 2 30 ? 9.11779 24.73585 22.76340 1.000 106.54350 27 TYR C O 1
ATOM 10243 N N . GLU D 2 24 ? 0.19556 23.16146 -27.88949 1.000 108.58157 21 GLU D N 1
ATOM 10244 C CA . GLU D 2 24 ? 1.11402 22.41467 -27.03585 1.000 118.54659 21 GLU D CA 1
ATOM 10245 C C . GLU D 2 24 ? 1.27538 23.09512 -25.68108 1.000 121.87773 21 GLU D C 1
ATOM 10246 O O . GLU D 2 24 ? 1.45057 22.42153 -24.66176 1.000 118.56845 21 GLU D O 1
ATOM 10258 N N . GLU D 2 25 ? 1.23587 24.43615 -25.68870 1.000 121.70288 22 GLU D N 1
ATOM 10259 C CA . GLU D 2 25 ? 1.41990 25.20310 -24.45829 1.000 116.38068 22 GLU D CA 1
ATOM 10260 C C . GLU D 2 25 ? 0.51399 24.68464 -23.35571 1.000 107.30871 22 GLU D C 1
ATOM 10261 O O . GLU D 2 25 ? 0.92916 24.58754 -22.19651 1.000 103.13792 22 GLU D O 1
ATOM 10273 N N . GLU D 2 26 ? -0.73284 24.35269 -23.70505 1.000 105.41819 23 GLU D N 1
ATOM 10274 C CA . GLU D 2 26 ? -1.67032 23.79367 -22.73580 1.000 104.39351 23 GLU D CA 1
ATOM 10275 C C . GLU D 2 26 ? -1.13253 22.51083 -22.10494 1.000 109.94904 23 GLU D C 1
ATOM 10276 O O . GLU D 2 26 ? -1.18676 22.34096 -20.87833 1.000 107.55855 23 GLU D O 1
ATOM 10288 N N . GLU D 2 27 ? -0.64395 21.57322 -22.93277 1.000 116.67617 24 GLU D N 1
ATOM 10289 C CA . GLU D 2 27 ? -0.04534 20.35079 -22.39285 1.000 115.49790 24 GLU D CA 1
ATOM 10290 C C . GLU D 2 27 ? 1.19953 20.66300 -21.56930 1.000 109.19029 24 GLU D C 1
ATOM 10291 O O . GLU D 2 27 ? 1.40403 20.07151 -20.50283 1.000 107.34495 24 GLU D O 1
ATOM 10303 N N . TRP D 2 28 ? 2.05558 21.57235 -22.06150 1.000 113.16862 25 TRP D N 1
ATOM 10304 C CA . TRP D 2 28 ? 3.23356 21.99112 -21.29881 1.000 111.86439 25 TRP D CA 1
ATOM 10305 C C . TRP D 2 28 ? 2.85222 22.48499 -19.90823 1.000 107.50721 25 TRP D C 1
ATOM 10306 O O . TRP D 2 28 ? 3.54456 22.19338 -18.92480 1.000 107.31447 25 TRP D O 1
ATOM 10327 N N . LEU D 2 29 ? 1.75689 23.24900 -19.81234 1.000 105.08563 26 LEU D N 1
ATOM 10328 C CA . LEU D 2 29 ? 1.37170 23.88073 -18.55648 1.000 103.34864 26 LEU D CA 1
ATOM 10329 C C . LEU D 2 29 ? 0.63951 22.93625 -17.60502 1.000 99.84697 26 LEU D C 1
ATOM 10330 O O . LEU D 2 29 ? 0.80501 23.06004 -16.38511 1.000 92.21630 26 LEU D O 1
ATOM 10346 N N . TYR D 2 30 ? -0.17608 22.00101 -18.12308 1.000 106.07928 27 TYR D N 1
ATOM 10347 C CA . TYR D 2 30 ? -1.08622 21.21786 -17.28196 1.000 107.26961 27 TYR D CA 1
ATOM 10348 C C . TYR D 2 30 ? -0.83619 19.70688 -17.28300 1.000 106.32852 27 TYR D C 1
ATOM 10349 O O . TYR D 2 30 ? -1.28619 19.03197 -16.35092 1.000 106.65406 27 TYR D O 1
ATOM 10367 N N . GLY D 2 31 ? -0.12433 19.16352 -18.26518 1.000 112.34697 28 GLY D N 1
ATOM 10368 C CA . GLY D 2 31 ? 0.21269 17.74946 -18.25897 1.000 120.28860 28 GLY D CA 1
ATOM 10369 C C . GLY D 2 31 ? 0.94606 17.32568 -17.00011 1.000 108.57275 28 GLY D C 1
ATOM 10370 O O . GLY D 2 31 ? 1.93873 16.60993 -17.07398 1.000 113.12647 28 GLY D O 1
#